Protein 3SPE (pdb70)

InterPro domains:
  IPR048712 Tail sheath protein gp29, gp29PR [PF20961] (148-381)

Radius of gyration: 28.91 Å; Cα contacts (8 Å, |Δi|>4): 1247; chains: 2; bounding box: 40×98×51 Å

Solvent-accessible surface area: 21746 Å² total

B-factor: mean 44.69, std 22.56, range [7.26, 276.91]

Organism: Pseudomonas phage phiKZ (NCBI:txid2905945)

Nearest PDB structures (foldseek):
  3spe-assembly3_B  TM=1.003E+00  e=1.006E-51  Phikzvirus phiKZ
  3j0h-assembly1_A  TM=9.846E-01  e=2.756E-47  Phikzvirus phiKZ
  8au1-assembly1_A  TM=8.201E-01  e=4.642E-17  Klebsiella phage vB_KpM_FBKp24
  7pkq-assembly1_c  TM=3.212E-01  e=7.668E+00  Chlamydomonas reinhardtii
  4v7e-assembly1_BD  TM=2.602E-01  e=9.686E+00  Triticum aestivum

Secondary structure (DSSP, 8-state):
-B--EEEEEEEEEEEEE----EEEEEEEEEE---SSSPTT----EEEEEE-TTT--EEEEEEEEEEEBSS-SGGGGGB--EEE--TTSSS---S---TT----EEE--EES---PEE---TT--S-EEEBSSTT-EE---EE-BHHHHHHHHT-B-STTT-SS-B--SBS--EE-HHHHHHHH--TTT----GGGGGT--SGGG--TTT-B-TTS-B-TTEEE--GGGT----STT-----B--B--/---EEEEEEEEEEEEE------EEEEEEEEEE---SSSPTT----EEEEEE-TTT--EEEEEEEEEEEBSS-SGGGGGB--EEE--TTSSS---S---TT----EEE--EE----S-EE---TT--S-EEEBSSTT-EE---EE-BHHHHHHHHT-B-STTT-SSPB--SBS--EE-HHHHHHHH--TTT----GGGGGT--SGGG--TTT-B-TTSSBPSSEEE--TTTT----BTT-----B-----

Foldseek 3Di:
DFFFKWWKKKKKDWEQDVQCRDTFMEMFIDTDGDRDDDAPPDDWAWDDDAYPHPRDTIIIFTFKMWTFPDFFQQLQQKWAKDWAAPPDPDHDQPVLCVVLATKMKDWIFGDDPVTHTLAWPVGHRIAIATCDFDRAGVVRGGHHCQVPPQVRNWAVCVVVVDHTGGDRTPGMGGPVVSLLVVLVSLVQLVVPVVLCVQNVDSNHADPQQQAHRNRHHRSRYDYDDVVRVHFHHDPSGIDGTGDHDDD/DFFKWWKKKKKDWEQAQQPVVGHTFMEMFIDTDGDPDDDAPPDDWDFDDDFYPPPRDTIIIFTFKMWTFDDAFQQLQQKWAKAWAAPVDPDDDQPVLCVVLATKMKDWIWGCDVNPTHTLAWPVGHRIAIATCDFDRAGVVRGGHHCQVPPQVGNWDCCVVVVDPTGGDRTPGMGGPVVSLLVVLVSLVRLVVPVVLCVQNVDSNHADPQQQAHNNGHHRRSYDYDDVVRPHFHHHPRGIDGTGDRDDD

Sequence (496 aa):
ANPSRLIVAIEIVEDEIPLTKVDGLKARIILIEDNTSEVGTQRVLPGTLVSDKDGSQSLVYPLFEAPVSFFGKLGDSNGRVWSTTTADIEEFDEAAAKFKTRQFRIQLIEKPESPVIVKTADQQDYLNITFDKGVYSDYNADLYVGDVLVDSYSDDGVVSGLSPLYSPFSQFYVYHENIDLVRQIYDTERVNPAAAAHTTAPGEIDFLTFLAVDGDPYQGIQVLGPLDGGITLGKDGNIYASGGTDGNPSRLIVAIEIVEDEIPLTIDKVDGLKARIILIEDNTSEVGTQRVLPGTLVSDKDGSQSLVYPLFEAPVSFFGKLGDSNGRVWSTTTADIEEFDEAAAKFKTRQFRIQLIEKPGTSPVIVKTADQQDYLNITFDKGVYSDYNADLYVGDVLVDSYSDDGVVSGLSPLYSPFSQFYVYHENIDLVRQIYDTERVNPAAAAHTTAPGEIDFLTFLAVDGDPYQGIQVLGPLDGGITLGKDGNIYASGGTDG

Structure (mmCIF, N/CA/C/O backbone):
data_3SPE
#
_entry.id   3SPE
#
_cell.length_a   70.892
_cell.length_b   156.715
_cell.length_c   61.003
_cell.angle_alpha   90.000
_cell.angle_beta   90.000
_cell.angle_gamma   90.000
#
_symmetry.space_group_name_H-M   'P 21 21 2'
#
loop_
_entity.id
_entity.type
_entity.pdbx_description
1 polymer PHIKZ029
2 non-polymer 'PHOSPHATE ION'
3 non-polymer GLYCEROL
4 water water
#
loop_
_atom_site.group_PDB
_atom_site.id
_atom_site.type_symbol
_atom_site.label_atom_id
_atom_site.label_alt_id
_atom_site.label_comp_id
_atom_site.label_asym_id
_atom_site.label_entity_id
_atom_site.label_seq_id
_atom_site.pdbx_PDB_ins_code
_atom_site.Cartn_x
_atom_site.Cartn_y
_atom_site.Cartn_z
_atom_site.occupancy
_atom_site.B_iso_or_equiv
_atom_site.auth_seq_id
_atom_site.auth_comp_id
_atom_site.auth_asym_id
_atom_site.auth_atom_id
_atom_site.pdbx_PDB_model_num
ATOM 1 N N . ALA A 1 7 ? -13.608 -13.677 -59.114 1.00 100.71 102 ALA A N 1
ATOM 2 C CA . ALA A 1 7 ? -14.451 -14.458 -60.014 1.00 93.80 102 ALA A CA 1
ATOM 3 C C . ALA A 1 7 ? -14.988 -15.723 -59.348 1.00 86.86 102 ALA A C 1
ATOM 4 O O . ALA A 1 7 ? -16.137 -16.102 -59.570 1.00 110.24 102 ALA A O 1
ATOM 6 N N . ASN A 1 8 ? -14.161 -16.369 -58.529 1.00 50.14 103 ASN A N 1
ATOM 7 C CA . ASN A 1 8 ? -14.505 -17.685 -57.979 1.00 46.47 103 ASN A CA 1
ATOM 8 C C . ASN A 1 8 ? -14.187 -17.805 -56.501 1.00 41.31 103 ASN A C 1
ATOM 9 O O . ASN A 1 8 ? -13.091 -17.457 -56.070 1.00 70.84 103 ASN A O 1
ATOM 14 N N . PRO A 1 9 ? -15.146 -18.301 -55.712 1.00 26.12 104 PRO A N 1
ATOM 15 C CA . PRO A 1 9 ? -14.872 -18.447 -54.282 1.00 23.05 104 PRO A CA 1
ATOM 16 C C . PRO A 1 9 ? -13.846 -19.543 -54.039 1.00 33.53 104 PRO A C 1
ATOM 17 O O . PRO A 1 9 ? -13.662 -20.437 -54.879 1.00 57.51 104 PRO A O 1
ATOM 21 N N . SER A 1 10 ? -13.170 -19.468 -52.902 1.00 13.48 105 SER A N 1
ATOM 22 C CA . SER A 1 10 ? -12.278 -20.526 -52.497 1.00 23.31 105 SER A CA 1
ATOM 23 C C . SER A 1 10 ? -13.205 -21.650 -52.102 1.00 36.99 105 SER A C 1
ATOM 24 O O . SER A 1 10 ? -14.398 -21.427 -51.953 1.00 40.18 105 SER A O 1
ATOM 27 N N . ARG A 1 11 ? -12.683 -22.858 -51.949 1.00 20.24 106 ARG A N 1
ATOM 28 C CA . ARG A 1 11 ? -13.538 -23.943 -51.512 1.00 27.02 106 ARG A CA 1
ATOM 29 C C . ARG A 1 11 ? -12.778 -25.036 -50.738 1.00 31.16 106 ARG A C 1
ATOM 30 O O . ARG A 1 11 ? -11.602 -25.276 -50.966 1.00 29.53 106 ARG A O 1
ATOM 38 N N . LEU A 1 12 ? -13.466 -25.675 -49.802 1.00 31.48 107 LEU A N 1
ATOM 39 C CA . LEU A 1 12 ? -12.904 -26.776 -49.041 1.00 19.63 107 LEU A CA 1
ATOM 40 C C . LEU A 1 12 ? -13.694 -28.020 -49.414 1.00 13.14 107 LEU A C 1
ATOM 41 O O . LEU A 1 12 ? -14.905 -28.064 -49.237 1.00 21.71 107 LEU A O 1
ATOM 46 N N . ILE A 1 13 ? -13.029 -29.027 -49.957 1.00 40.34 108 ILE A N 1
ATOM 47 C CA . ILE A 1 13 ? -13.679 -30.323 -50.132 1.00 21.85 108 ILE A CA 1
ATOM 48 C C . ILE A 1 13 ? -12.864 -31.332 -49.357 1.00 27.89 108 ILE A C 1
ATOM 49 O O . ILE A 1 13 ? -11.663 -31.427 -49.571 1.00 27.41 108 ILE A O 1
ATOM 54 N N . VAL A 1 14 ? -13.502 -32.047 -48.426 1.00 44.50 109 VAL A N 1
ATOM 55 C CA . VAL A 1 14 ? -12.823 -33.087 -47.637 1.00 15.65 109 VAL A CA 1
ATOM 56 C C . VAL A 1 14 ? -13.222 -34.428 -48.135 1.00 13.84 109 VAL A C 1
ATOM 57 O O . VAL A 1 14 ? -14.401 -34.678 -48.352 1.00 50.45 109 VAL A O 1
ATOM 61 N N . ALA A 1 15 ? -12.241 -35.304 -48.317 1.00 21.71 110 ALA A N 1
ATOM 62 C CA . ALA A 1 15 ? -12.498 -36.649 -48.826 1.00 11.87 110 ALA A CA 1
ATOM 63 C C . ALA A 1 15 ? -11.673 -37.691 -48.081 1.00 16.46 110 ALA A C 1
ATOM 64 O O . ALA A 1 15 ? -10.758 -37.353 -47.343 1.00 31.47 110 ALA A O 1
ATOM 66 N N . ILE A 1 16 ? -12.020 -38.964 -48.253 1.00 22.07 111 ILE A N 1
ATOM 67 C CA . ILE A 1 16 ? -11.265 -40.034 -47.632 1.00 9.62 111 ILE A CA 1
ATOM 68 C C . ILE A 1 16 ? -10.866 -41.051 -48.660 1.00 25.06 111 ILE A C 1
ATOM 69 O O . ILE A 1 16 ? -11.701 -41.517 -49.431 1.00 43.81 111 ILE A O 1
ATOM 74 N N . GLU A 1 17 ? -9.577 -41.376 -48.693 1.00 31.38 112 GLU A N 1
ATOM 75 C CA . GLU A 1 17 ? -9.067 -42.407 -49.579 1.00 10.90 112 GLU A CA 1
ATOM 76 C C . GLU A 1 17 ? -8.992 -43.690 -48.774 1.00 30.07 112 GLU A C 1
ATOM 77 O O . GLU A 1 17 ? -8.368 -43.716 -47.715 1.00 22.40 112 GLU A O 1
ATOM 83 N N . ILE A 1 18 ? -9.651 -44.742 -49.255 1.00 27.63 113 ILE A N 1
ATOM 84 C CA . ILE A 1 18 ? -9.554 -46.054 -48.622 1.00 18.87 113 ILE A CA 1
ATOM 85 C C . ILE A 1 18 ? -9.242 -47.187 -49.608 1.00 22.79 113 ILE A C 1
ATOM 86 O O . ILE A 1 18 ? -9.677 -47.147 -50.758 1.00 28.38 113 ILE A O 1
ATOM 91 N N . VAL A 1 19 ? -8.483 -48.183 -49.132 1.00 28.59 114 VAL A N 1
ATOM 92 C CA . VAL A 1 19 ? -8.239 -49.455 -49.825 1.00 13.59 114 VAL A CA 1
ATOM 93 C C . VAL A 1 19 ? -8.217 -50.602 -48.833 1.00 51.95 114 VAL A C 1
ATOM 94 O O . VAL A 1 19 ? -7.875 -50.397 -47.666 1.00 49.14 114 VAL A O 1
ATOM 98 N N . GLU A 1 20 ? -8.551 -51.809 -49.306 1.00 37.83 115 GLU A N 1
ATOM 99 C CA . GLU A 1 20 ? -8.361 -53.046 -48.538 1.00 19.11 115 GLU A CA 1
ATOM 100 C C . GLU A 1 20 ? -6.885 -53.449 -48.533 1.00 26.75 115 GLU A C 1
ATOM 101 O O . GLU A 1 20 ? -6.254 -53.544 -49.593 1.00 26.22 115 GLU A O 1
ATOM 107 N N . ASP A 1 21 ? -6.323 -53.675 -47.348 1.00 40.45 116 ASP A N 1
ATOM 108 C CA . ASP A 1 21 ? -4.972 -54.229 -47.263 1.00 48.39 116 ASP A CA 1
ATOM 109 C C . ASP A 1 21 ? -4.708 -54.930 -45.934 1.00 57.67 116 ASP A C 1
ATOM 110 O O . ASP A 1 21 ? -5.507 -54.808 -44.999 1.00 46.91 116 ASP A O 1
ATOM 115 N N . GLU A 1 22 ? -3.600 -55.682 -45.885 1.00 55.45 117 GLU A N 1
ATOM 116 C CA . GLU A 1 22 ? -3.036 -56.237 -44.655 1.00 18.24 117 GLU A CA 1
ATOM 117 C C . GLU A 1 22 ? -2.320 -55.131 -43.854 1.00 37.08 117 GLU A C 1
ATOM 118 O O . GLU A 1 22 ? -1.305 -54.598 -44.296 1.00 39.93 117 GLU A O 1
ATOM 124 N N . ILE A 1 23 ? -2.855 -54.757 -42.727 1.00 43.52 118 ILE A N 1
ATOM 125 C CA . ILE A 1 23 ? -2.241 -53.710 -41.982 1.00 41.00 118 ILE A CA 1
ATOM 126 C C . ILE A 1 23 ? -1.600 -54.391 -40.822 1.00 48.41 118 ILE A C 1
ATOM 127 O O . ILE A 1 23 ? -1.825 -55.566 -40.553 1.00 37.91 118 ILE A O 1
ATOM 132 N N . PRO A 1 24 ? -1.012 -53.630 -39.920 1.00 42.58 119 PRO A N 1
ATOM 133 C CA . PRO A 1 24 ? -0.584 -54.195 -38.652 1.00 42.83 119 PRO A CA 1
ATOM 134 C C . PRO A 1 24 ? -1.644 -54.090 -37.561 1.00 66.43 119 PRO A C 1
ATOM 135 O O . PRO A 1 24 ? -2.404 -53.159 -37.558 1.00 95.13 119 PRO A O 1
ATOM 139 N N . LEU A 1 25 ? -1.721 -55.032 -36.636 1.00 30.00 120 LEU A N 1
ATOM 140 C CA . LEU A 1 25 ? -2.792 -54.916 -35.637 1.00 30.00 120 LEU A CA 1
ATOM 141 C C . LEU A 1 25 ? -2.396 -54.479 -34.238 1.00 30.00 120 LEU A C 1
ATOM 142 O O . LEU A 1 25 ? -3.200 -54.518 -33.310 1.00 30.00 120 LEU A O 1
ATOM 147 N N . THR A 1 26 ? -1.153 -54.068 -34.084 1.00 30.00 121 THR A N 1
ATOM 148 C CA . THR A 1 26 ? -0.701 -53.570 -32.805 1.00 30.00 121 THR A CA 1
ATOM 149 C C . THR A 1 26 ? -1.508 -52.332 -32.422 1.00 30.00 121 THR A C 1
ATOM 150 O O . THR A 1 26 ? -2.683 -52.435 -32.038 1.00 30.00 121 THR A O 1
ATOM 154 N N . LYS A 1 52 ? 0.050 -59.995 -40.160 1.00 52.41 147 LYS A N 1
ATOM 155 C CA . LYS A 1 52 ? -0.811 -58.827 -40.032 1.00 43.06 147 LYS A CA 1
ATOM 156 C C . LYS A 1 52 ? -2.252 -59.225 -39.740 1.00 45.55 147 LYS A C 1
ATOM 157 O O . LYS A 1 52 ? -2.523 -59.960 -38.796 1.00 59.24 147 LYS A O 1
ATOM 163 N N . VAL A 1 53 ? -3.168 -58.708 -40.555 1.00 55.83 148 VAL A N 1
ATOM 164 C CA . VAL A 1 53 ? -4.605 -58.988 -40.475 1.00 43.81 148 VAL A CA 1
ATOM 165 C C . VAL A 1 53 ? -5.287 -58.212 -41.592 1.00 39.59 148 VAL A C 1
ATOM 166 O O . VAL A 1 53 ? -4.724 -57.257 -42.124 1.00 43.77 148 VAL A O 1
ATOM 170 N N . ASP A 1 54 ? -6.493 -58.616 -41.961 1.00 52.04 149 ASP A N 1
ATOM 171 C CA . ASP A 1 54 ? -7.150 -57.988 -43.097 1.00 38.83 149 ASP A CA 1
ATOM 172 C C . ASP A 1 54 ? -8.121 -56.922 -42.638 1.00 53.63 149 ASP A C 1
ATOM 173 O O . ASP A 1 54 ? -9.098 -57.220 -41.942 1.00 48.78 149 ASP A O 1
ATOM 178 N N . GLY A 1 55 ? -7.820 -55.682 -43.033 1.00 64.51 150 GLY A N 1
ATOM 179 C CA . GLY A 1 55 ? -8.594 -54.502 -42.686 1.00 52.25 150 GLY A CA 1
ATOM 180 C C . GLY A 1 55 ? -8.489 -53.408 -43.745 1.00 37.65 150 GLY A C 1
ATOM 181 O O . GLY A 1 55 ? -8.650 -53.670 -44.934 1.00 55.00 150 GLY A O 1
ATOM 182 N N . LEU A 1 56 ? -8.186 -52.186 -43.324 1.00 36.36 151 LEU A N 1
ATOM 183 C CA . LEU A 1 56 ? -8.261 -51.034 -44.221 1.00 34.36 151 LEU A CA 1
ATOM 184 C C . LEU A 1 56 ? -7.112 -50.041 -44.080 1.00 26.30 151 LEU A C 1
ATOM 185 O O . LEU A 1 56 ? -6.643 -49.780 -42.977 1.00 33.46 151 LEU A O 1
ATOM 190 N N . LYS A 1 57 ? -6.678 -49.486 -45.212 1.00 37.08 152 LYS A N 1
ATOM 191 C CA . LYS A 1 57 ? -5.699 -48.394 -45.266 1.00 23.44 152 LYS A CA 1
ATOM 192 C C . LYS A 1 57 ? -6.438 -47.115 -45.652 1.00 32.46 152 LYS A C 1
ATOM 193 O O . LYS A 1 57 ? -7.018 -47.037 -46.724 1.00 38.83 152 LYS A O 1
ATOM 199 N N . ALA A 1 58 ? -6.406 -46.106 -44.789 1.00 33.41 153 ALA A N 1
ATOM 200 C CA . ALA A 1 58 ? -7.171 -44.902 -45.034 1.00 15.85 153 ALA A CA 1
ATOM 201 C C . ALA A 1 58 ? -6.328 -43.664 -44.898 1.00 44.63 153 ALA A C 1
ATOM 202 O O . ALA A 1 58 ? -5.352 -43.661 -44.152 1.00 38.54 153 ALA A O 1
ATOM 204 N N . ARG A 1 59 ? -6.725 -42.613 -45.620 1.00 44.75 154 ARG A N 1
ATOM 205 C CA . ARG A 1 59 ? -6.136 -41.300 -45.440 1.00 19.49 154 ARG A CA 1
ATOM 206 C C . ARG A 1 59 ? -7.051 -40.137 -45.843 1.00 21.61 154 ARG A C 1
ATOM 207 O O . ARG A 1 59 ? -7.706 -40.163 -46.867 1.00 32.78 154 ARG A O 1
ATOM 215 N N . ILE A 1 60 ? -7.090 -39.106 -45.018 1.00 39.45 155 ILE A N 1
ATOM 216 C CA . ILE A 1 60 ? -7.880 -37.940 -45.335 1.00 22.98 155 ILE A CA 1
ATOM 217 C C . ILE A 1 60 ? -7.134 -37.130 -46.366 1.00 22.74 155 ILE A C 1
ATOM 218 O O . ILE A 1 60 ? -5.925 -36.955 -46.254 1.00 27.11 155 ILE A O 1
ATOM 223 N N . ILE A 1 61 ? -7.861 -36.658 -47.378 1.00 25.47 156 ILE A N 1
ATOM 224 C CA . ILE A 1 61 ? -7.311 -35.810 -48.425 1.00 17.83 156 ILE A CA 1
ATOM 225 C C . ILE A 1 61 ? -8.252 -34.665 -48.769 1.00 38.61 156 ILE A C 1
ATOM 226 O O . ILE A 1 61 ? -9.431 -34.709 -48.437 1.00 56.46 156 ILE A O 1
ATOM 231 N N . LEU A 1 62 ? -7.712 -33.637 -49.424 1.00 32.26 157 LEU A N 1
ATOM 232 C CA . LEU A 1 62 ? -8.489 -32.502 -49.902 1.00 22.26 157 LEU A CA 1
ATOM 233 C C . LEU A 1 62 ? -8.587 -32.508 -51.419 1.00 17.89 157 LEU A C 1
ATOM 234 O O . LEU A 1 62 ? -7.589 -32.702 -52.108 1.00 39.85 157 LEU A O 1
ATOM 239 N N . ILE A 1 63 ? -9.788 -32.272 -51.938 1.00 27.00 158 ILE A N 1
ATOM 240 C CA . ILE A 1 63 ? -9.972 -32.118 -53.373 1.00 22.12 158 ILE A CA 1
ATOM 241 C C . ILE A 1 63 ? -10.022 -30.646 -53.741 1.00 33.25 158 ILE A C 1
ATOM 242 O O . ILE A 1 63 ? -10.779 -29.888 -53.143 1.00 58.93 158 ILE A O 1
ATOM 247 N N . GLU A 1 64 ? -9.229 -30.250 -54.732 1.00 38.31 159 GLU A N 1
ATOM 248 C CA . GLU A 1 64 ? -9.194 -28.860 -55.183 1.00 23.87 159 GLU A CA 1
ATOM 249 C C . GLU A 1 64 ? -10.027 -28.628 -56.433 1.00 26.26 159 GLU A C 1
ATOM 250 O O . GLU A 1 64 ? -9.585 -28.868 -57.547 1.00 40.27 159 GLU A O 1
ATOM 256 N N . ASP A 1 65 ? -11.244 -28.153 -56.221 1.00 25.33 160 ASP A N 1
ATOM 257 C CA . ASP A 1 65 ? -12.159 -27.817 -57.292 1.00 18.76 160 ASP A CA 1
ATOM 258 C C . ASP A 1 65 ? -13.066 -26.660 -56.844 1.00 46.59 160 ASP A C 1
ATOM 259 O O . ASP A 1 65 ? -13.775 -26.779 -55.846 1.00 53.27 160 ASP A O 1
ATOM 264 N N . ASN A 1 66 ? -13.013 -25.539 -57.569 1.00 40.64 161 ASN A N 1
ATOM 265 C CA . ASN A 1 66 ? -13.961 -24.439 -57.401 1.00 16.42 161 ASN A CA 1
ATOM 266 C C . ASN A 1 66 ? -14.804 -24.267 -58.642 1.00 28.02 161 ASN A C 1
ATOM 267 O O . ASN A 1 66 ? -15.643 -23.383 -58.715 1.00 54.70 161 ASN A O 1
ATOM 272 N N . THR A 1 67 ? -14.579 -25.129 -59.622 1.00 42.02 162 THR A N 1
ATOM 273 C CA . THR A 1 67 ? -15.342 -25.126 -60.866 1.00 51.13 162 THR A CA 1
ATOM 274 C C . THR A 1 67 ? -16.700 -25.833 -60.760 1.00 33.66 162 THR A C 1
ATOM 275 O O . THR A 1 67 ? -17.740 -25.259 -61.074 1.00 31.10 162 THR A O 1
ATOM 279 N N . SER A 1 68 ? -16.682 -27.085 -60.329 1.00 32.84 163 SER A N 1
ATOM 280 C CA . SER A 1 68 ? -17.889 -27.895 -60.327 1.00 42.53 163 SER A CA 1
ATOM 281 C C . SER A 1 68 ? -18.914 -27.238 -59.453 1.00 32.72 163 SER A C 1
ATOM 282 O O . SER A 1 68 ? -18.565 -26.496 -58.552 1.00 35.39 163 SER A O 1
ATOM 285 N N . GLU A 1 69 ? -20.180 -27.510 -59.721 1.00 33.03 164 GLU A N 1
ATOM 286 C CA . GLU A 1 69 ? -21.247 -27.059 -58.848 1.00 23.49 164 GLU A CA 1
ATOM 287 C C . GLU A 1 69 ? -21.063 -27.810 -57.549 1.00 41.29 164 GLU A C 1
ATOM 288 O O . GLU A 1 69 ? -20.616 -28.957 -57.553 1.00 42.95 164 GLU A O 1
ATOM 294 N N . VAL A 1 70 ? -21.372 -27.157 -56.436 1.00 32.15 165 VAL A N 1
ATOM 295 C CA . VAL A 1 70 ? -21.218 -27.783 -55.143 1.00 26.88 165 VAL A CA 1
ATOM 296 C C . VAL A 1 70 ? -22.121 -29.009 -55.128 1.00 32.23 165 VAL A C 1
ATOM 297 O O . VAL A 1 70 ? -23.222 -28.957 -55.673 1.00 42.33 165 VAL A O 1
ATOM 301 N N . GLY A 1 71 ? -21.647 -30.108 -54.530 1.00 32.73 166 GLY A N 1
ATOM 302 C CA . GLY A 1 71 ? -22.426 -31.331 -54.392 1.00 25.53 166 GLY A CA 1
ATOM 303 C C . GLY A 1 71 ? -22.379 -32.272 -55.586 1.00 43.21 166 GLY A C 1
ATOM 304 O O . GLY A 1 71 ? -23.260 -33.115 -55.772 1.00 39.55 166 GLY A O 1
ATOM 305 N N . THR A 1 72 ? -21.348 -32.131 -56.408 1.00 32.65 167 THR A N 1
ATOM 306 C CA . THR A 1 72 ? -21.225 -32.960 -57.594 1.00 24.60 167 THR A CA 1
ATOM 307 C C . THR A 1 72 ? -19.846 -33.575 -57.708 1.00 33.23 167 THR A C 1
ATOM 308 O O . THR A 1 72 ? -19.388 -33.886 -58.811 1.00 30.39 167 THR A O 1
ATOM 312 N N . GLN A 1 73 ? -19.170 -33.737 -56.576 1.00 17.29 168 GLN A N 1
ATOM 313 C CA . GLN A 1 73 ? -17.949 -34.519 -56.591 1.00 19.93 168 GLN A CA 1
ATOM 314 C C . GLN A 1 73 ? -18.349 -35.985 -56.700 1.00 24.96 168 GLN A C 1
ATOM 315 O O . GLN A 1 73 ? -19.440 -36.377 -56.300 1.00 32.39 168 GLN A O 1
ATOM 321 N N . ARG A 1 74 ? -17.512 -36.801 -57.313 1.00 34.95 169 ARG A N 1
ATOM 322 C CA . ARG A 1 74 ? -17.789 -38.215 -57.509 1.00 29.13 169 ARG A CA 1
ATOM 323 C C . ARG A 1 74 ? -16.825 -39.072 -56.705 1.00 35.28 169 ARG A C 1
ATOM 324 O O . ARG A 1 74 ? -15.709 -38.656 -56.478 1.00 26.81 169 ARG A O 1
ATOM 332 N N . VAL A 1 75 ? -17.257 -40.265 -56.296 1.00 31.40 170 VAL A N 1
ATOM 333 C CA . VAL A 1 75 ? -16.350 -41.300 -55.806 1.00 30.51 170 VAL A CA 1
ATOM 334 C C . VAL A 1 75 ? -15.484 -41.814 -56.957 1.00 32.25 170 VAL A C 1
ATOM 335 O O . VAL A 1 75 ? -15.996 -42.307 -57.960 1.00 40.40 170 VAL A O 1
ATOM 339 N N . LEU A 1 76 ? -14.170 -41.701 -56.802 1.00 33.00 171 LEU A N 1
ATOM 340 C CA . LEU A 1 76 ? -13.231 -41.985 -57.883 1.00 31.51 171 LEU A CA 1
ATOM 341 C C . LEU A 1 76 ? -12.004 -42.726 -57.348 1.00 29.76 171 LEU A C 1
ATOM 342 O O . LEU A 1 76 ? -11.674 -42.599 -56.180 1.00 47.89 171 LEU A O 1
ATOM 347 N N . PRO A 1 77 ? -11.324 -43.502 -58.212 1.00 38.47 172 PRO A N 1
ATOM 348 C CA . PRO A 1 77 ? -10.099 -44.215 -57.833 1.00 31.55 172 PRO A CA 1
ATOM 349 C C . PRO A 1 77 ? -8.974 -43.267 -57.481 1.00 40.11 172 PRO A C 1
ATOM 350 O O . PRO A 1 77 ? -8.686 -42.377 -58.276 1.00 41.79 172 PRO A O 1
ATOM 354 N N . GLY A 1 78 ? -8.343 -43.463 -56.326 1.00 43.73 173 GLY A N 1
ATOM 355 C CA . GLY A 1 78 ? -7.242 -42.613 -55.900 1.00 29.58 173 GLY A CA 1
ATOM 356 C C . GLY A 1 78 ? -5.938 -43.201 -56.374 1.00 39.34 173 GLY A C 1
ATOM 357 O O . GLY A 1 78 ? -5.941 -44.084 -57.227 1.00 38.78 173 GLY A O 1
ATOM 358 N N . THR A 1 79 ? -4.827 -42.739 -55.812 1.00 28.89 174 THR A N 1
ATOM 359 C CA . THR A 1 79 ? -3.520 -43.215 -56.239 1.00 35.81 174 THR A CA 1
ATOM 360 C C . THR A 1 79 ? -2.993 -44.397 -55.419 1.00 42.15 174 THR A C 1
ATOM 361 O O . THR A 1 79 ? -1.939 -44.942 -55.711 1.00 47.46 174 THR A O 1
ATOM 365 N N . LEU A 1 80 ? -3.723 -44.789 -54.387 1.00 47.46 175 LEU A N 1
ATOM 366 C CA . LEU A 1 80 ? -3.257 -45.841 -53.503 1.00 30.62 175 LEU A CA 1
ATOM 367 C C . LEU A 1 80 ? -3.478 -47.213 -54.130 1.00 51.07 175 LEU A C 1
ATOM 368 O O . LEU A 1 80 ? -4.487 -47.444 -54.786 1.00 73.58 175 LEU A O 1
ATOM 373 N N . VAL A 1 81 ? -2.518 -48.114 -53.944 1.00 43.88 176 VAL A N 1
ATOM 374 C CA . VAL A 1 81 ? -2.703 -49.498 -54.330 1.00 30.35 176 VAL A CA 1
ATOM 375 C C . VAL A 1 81 ? -2.542 -50.398 -53.127 1.00 44.29 176 VAL A C 1
ATOM 376 O O . VAL A 1 81 ? -2.088 -49.957 -52.070 1.00 71.33 176 VAL A O 1
ATOM 380 N N . SER A 1 82 ? -2.915 -51.663 -53.284 1.00 32.68 177 SER A N 1
ATOM 381 C CA . SER A 1 82 ? -2.931 -52.566 -52.148 1.00 42.00 177 SER A CA 1
ATOM 382 C C . SER A 1 82 ? -1.867 -53.652 -52.252 1.00 52.35 177 SER A C 1
ATOM 383 O O . SER A 1 82 ? -1.810 -54.385 -53.234 1.00 69.09 177 SER A O 1
ATOM 386 N N . ASP A 1 83 ? -1.012 -53.725 -51.236 1.00 32.47 178 ASP A N 1
ATOM 387 C CA . ASP A 1 83 ? 0.085 -54.686 -51.201 1.00 43.51 178 ASP A CA 1
ATOM 388 C C . ASP A 1 83 ? -0.437 -56.105 -51.200 1.00 34.62 178 ASP A C 1
ATOM 389 O O . ASP A 1 83 ? 0.223 -57.011 -51.696 1.00 54.08 178 ASP A O 1
ATOM 394 N N . LYS A 1 84 ? -1.621 -56.292 -50.627 1.00 39.68 179 LYS A N 1
ATOM 395 C CA . LYS A 1 84 ? -2.245 -57.611 -50.554 1.00 47.92 179 LYS A CA 1
ATOM 396 C C . LYS A 1 84 ? -2.643 -58.178 -51.924 1.00 53.68 179 LYS A C 1
ATOM 397 O O . LYS A 1 84 ? -2.098 -59.203 -52.363 1.00 38.36 179 LYS A O 1
ATOM 403 N N . ASP A 1 85 ? -3.575 -57.497 -52.598 1.00 45.38 180 ASP A N 1
ATOM 404 C CA . ASP A 1 85 ? -4.274 -58.082 -53.748 1.00 48.78 180 ASP A CA 1
ATOM 405 C C . ASP A 1 85 ? -4.295 -57.234 -55.018 1.00 35.66 180 ASP A C 1
ATOM 406 O O . ASP A 1 85 ? -5.051 -57.532 -55.940 1.00 32.01 180 ASP A O 1
ATOM 411 N N . GLY A 1 86 ? -3.485 -56.181 -55.072 1.00 28.43 181 GLY A N 1
ATOM 412 C CA . GLY A 1 86 ? -3.445 -55.332 -56.251 1.00 21.60 181 GLY A CA 1
ATOM 413 C C . GLY A 1 86 ? -4.665 -54.433 -56.464 1.00 35.20 181 GLY A C 1
ATOM 414 O O . GLY A 1 86 ? -4.775 -53.758 -57.489 1.00 32.30 181 GLY A O 1
ATOM 415 N N . SER A 1 87 ? -5.584 -54.395 -55.502 1.00 40.23 182 SER A N 1
ATOM 416 C CA . SER A 1 87 ? -6.734 -53.511 -55.648 1.00 30.73 182 SER A CA 1
ATOM 417 C C . SER A 1 87 ? -6.349 -52.056 -55.474 1.00 34.78 182 SER A C 1
ATOM 418 O O . SER A 1 87 ? -5.301 -51.736 -54.932 1.00 43.19 182 SER A O 1
ATOM 421 N N . GLN A 1 88 ? -7.228 -51.191 -55.959 1.00 47.90 183 GLN A N 1
ATOM 422 C CA . GLN A 1 88 ? -6.988 -49.772 -56.059 1.00 35.10 183 GLN A CA 1
ATOM 423 C C . GLN A 1 88 ? -7.870 -49.042 -55.045 1.00 42.81 183 GLN A C 1
ATOM 424 O O . GLN A 1 88 ? -9.000 -49.468 -54.785 1.00 28.95 183 GLN A O 1
ATOM 430 N N . SER A 1 89 ? -7.358 -47.944 -54.488 1.00 38.31 184 SER A N 1
ATOM 431 C CA . SER A 1 89 ? -8.102 -47.155 -53.526 1.00 35.32 184 SER A CA 1
ATOM 432 C C . SER A 1 89 ? -9.226 -46.421 -54.224 1.00 23.20 184 SER A C 1
ATOM 433 O O . SER A 1 89 ? -9.177 -46.209 -55.425 1.00 51.03 184 SER A O 1
ATOM 436 N N . LEU A 1 90 ? -10.251 -46.059 -53.467 1.00 32.78 185 LEU A N 1
ATOM 437 C CA . LEU A 1 90 ? -11.267 -45.126 -53.938 1.00 30.04 185 LEU A CA 1
ATOM 438 C C . LEU A 1 90 ? -11.248 -43.856 -53.064 1.00 27.22 185 LEU A C 1
ATOM 439 O O . LEU A 1 90 ? -10.821 -43.880 -51.906 1.00 37.28 185 LEU A O 1
ATOM 444 N N . VAL A 1 91 ? -11.713 -42.752 -53.627 1.00 37.63 186 VAL A N 1
ATOM 445 C CA . VAL A 1 91 ? -11.744 -41.485 -52.928 1.00 10.81 186 VAL A CA 1
ATOM 446 C C . VAL A 1 91 ? -13.177 -41.038 -52.792 1.00 33.75 186 VAL A C 1
ATOM 447 O O . VAL A 1 91 ? -13.879 -40.850 -53.793 1.00 25.99 186 VAL A O 1
ATOM 451 N N . TYR A 1 92 ? -13.617 -40.858 -51.551 1.00 26.65 187 TYR A N 1
ATOM 452 C CA . TYR A 1 92 ? -15.009 -40.552 -51.303 1.00 26.35 187 TYR A CA 1
ATOM 453 C C . TYR A 1 92 ? -15.133 -39.124 -50.817 1.00 31.80 187 TYR A C 1
ATOM 454 O O . TYR A 1 92 ? -14.714 -38.813 -49.710 1.00 49.41 187 TYR A O 1
ATOM 463 N N . PRO A 1 93 ? -15.710 -38.241 -51.646 1.00 34.96 188 PRO A N 1
ATOM 464 C CA . PRO A 1 93 ? -15.963 -36.912 -51.113 1.00 21.84 188 PRO A CA 1
ATOM 465 C C . PRO A 1 93 ? -16.845 -37.080 -49.898 1.00 9.90 188 PRO A C 1
ATOM 466 O O . PRO A 1 93 ? -17.789 -37.840 -49.961 1.00 15.66 188 PRO A O 1
ATOM 470 N N . LEU A 1 94 ? -16.531 -36.376 -48.817 1.00 13.38 189 LEU A N 1
ATOM 471 C CA . LEU A 1 94 ? -17.292 -36.470 -47.594 1.00 7.74 189 LEU A CA 1
ATOM 472 C C . LEU A 1 94 ? -18.112 -35.215 -47.381 1.00 25.42 189 LEU A C 1
ATOM 473 O O . LEU A 1 94 ? -19.330 -35.295 -47.216 1.00 36.58 189 LEU A O 1
ATOM 478 N N . PHE A 1 95 ? -17.448 -34.059 -47.363 1.00 36.91 190 PHE A N 1
ATOM 479 C CA . PHE A 1 95 ? -18.161 -32.777 -47.352 1.00 28.37 190 PHE A CA 1
ATOM 480 C C . PHE A 1 95 ? -17.497 -31.634 -48.129 1.00 21.14 190 PHE A C 1
ATOM 481 O O . PHE A 1 95 ? -16.342 -31.704 -48.539 1.00 29.56 190 PHE A O 1
ATOM 489 N N . GLU A 1 96 ? -18.251 -30.565 -48.315 1.00 27.45 191 GLU A N 1
ATOM 490 C CA . GLU A 1 96 ? -17.838 -29.525 -49.232 1.00 23.80 191 GLU A CA 1
ATOM 491 C C . GLU A 1 96 ? -18.355 -28.174 -48.781 1.00 12.51 191 GLU A C 1
ATOM 492 O O . GLU A 1 96 ? -19.543 -28.018 -48.558 1.00 42.12 191 GLU A O 1
ATOM 498 N N . ALA A 1 97 ? -17.460 -27.202 -48.650 1.00 22.79 192 ALA A N 1
ATOM 499 C CA . ALA A 1 97 ? -17.827 -25.876 -48.148 1.00 29.38 192 ALA A CA 1
ATOM 500 C C . ALA A 1 97 ? -17.186 -24.732 -48.944 1.00 33.67 192 ALA A C 1
ATOM 501 O O . ALA A 1 97 ? -15.964 -24.546 -48.889 1.00 31.07 192 ALA A O 1
ATOM 503 N N . PRO A 1 98 ? -18.007 -23.978 -49.706 1.00 36.68 193 PRO A N 1
ATOM 504 C CA . PRO A 1 98 ? -17.562 -22.760 -50.400 1.00 17.40 193 PRO A CA 1
ATOM 505 C C . PRO A 1 98 ? -17.461 -21.555 -49.451 1.00 16.23 193 PRO A C 1
ATOM 506 O O . PRO A 1 98 ? -18.285 -21.399 -48.552 1.00 36.38 193 PRO A O 1
ATOM 510 N N . VAL A 1 99 ? -16.440 -20.731 -49.649 1.00 30.84 194 VAL A N 1
ATOM 511 C CA . VAL A 1 99 ? -16.293 -19.448 -48.967 1.00 27.84 194 VAL A CA 1
ATOM 512 C C . VAL A 1 99 ? -17.332 -18.423 -49.469 1.00 33.57 194 VAL A C 1
ATOM 513 O O . VAL A 1 99 ? -17.782 -18.473 -50.609 1.00 37.37 194 VAL A O 1
ATOM 517 N N . SER A 1 100 ? -17.711 -17.502 -48.597 1.00 30.31 195 SER A N 1
ATOM 518 C CA . SER A 1 100 ? -18.798 -16.563 -48.848 1.00 28.14 195 SER A CA 1
ATOM 519 C C . SER A 1 100 ? -18.445 -15.457 -49.835 1.00 39.68 195 SER A C 1
ATOM 520 O O . SER A 1 100 ? -19.333 -14.864 -50.437 1.00 52.22 195 SER A O 1
ATOM 523 N N . PHE A 1 101 ? -17.161 -15.156 -49.992 1.00 40.76 196 PHE A N 1
ATOM 524 C CA . PHE A 1 101 ? -16.772 -13.976 -50.761 1.00 27.40 196 PHE A CA 1
ATOM 525 C C . PHE A 1 101 ? -15.661 -14.218 -51.768 1.00 47.52 196 PHE A C 1
ATOM 526 O O . PHE A 1 101 ? -14.777 -15.041 -51.536 1.00 50.51 196 PHE A O 1
ATOM 534 N N . PHE A 1 102 ? -15.703 -13.480 -52.877 1.00 57.20 197 PHE A N 1
ATOM 535 C CA . PHE A 1 102 ? -14.727 -13.639 -53.951 1.00 53.91 197 PHE A CA 1
ATOM 536 C C . PHE A 1 102 ? -13.324 -13.435 -53.421 1.00 34.97 197 PHE A C 1
ATOM 537 O O . PHE A 1 102 ? -13.135 -12.768 -52.419 1.00 47.52 197 PHE A O 1
ATOM 545 N N . GLY A 1 103 ? -12.336 -14.005 -54.096 1.00 51.66 198 GLY A N 1
ATOM 546 C CA . GLY A 1 103 ? -10.969 -13.587 -53.866 1.00 59.12 198 GLY A CA 1
ATOM 547 C C . GLY A 1 103 ? -10.028 -14.619 -53.307 1.00 49.73 198 GLY A C 1
ATOM 548 O O . GLY A 1 103 ? -10.437 -15.549 -52.624 1.00 57.97 198 GLY A O 1
ATOM 549 N N . LYS A 1 104 ? -8.747 -14.433 -53.599 1.00 57.99 199 LYS A N 1
ATOM 550 C CA . LYS A 1 104 ? -7.714 -15.323 -53.104 1.00 59.44 199 LYS A CA 1
ATOM 551 C C . LYS A 1 104 ? -7.613 -15.255 -51.590 1.00 54.81 199 LYS A C 1
ATOM 552 O O . LYS A 1 104 ? -7.052 -16.161 -50.971 1.00 46.98 199 LYS A O 1
ATOM 558 N N . LEU A 1 105 ? -8.163 -14.196 -50.993 1.00 29.07 200 LEU A N 1
ATOM 559 C CA . LEU A 1 105 ? -8.102 -14.054 -49.538 1.00 40.81 200 LEU A CA 1
ATOM 560 C C . LEU A 1 105 ? -8.986 -15.083 -48.842 1.00 51.95 200 LEU A C 1
ATOM 561 O O . LEU A 1 105 ? -8.727 -15.462 -47.698 1.00 69.06 200 LEU A O 1
ATOM 566 N N . GLY A 1 106 ? -10.020 -15.545 -49.539 1.00 45.58 201 GLY A N 1
ATOM 567 C CA . GLY A 1 106 ? -10.862 -16.618 -49.029 1.00 30.44 201 GLY A CA 1
ATOM 568 C C . GLY A 1 106 ? -10.063 -17.858 -48.673 1.00 27.55 201 GLY A C 1
ATOM 569 O O . GLY A 1 106 ? -10.525 -18.692 -47.906 1.00 56.98 201 GLY A O 1
ATOM 570 N N . ASP A 1 107 ? -8.860 -17.976 -49.230 1.00 41.78 202 ASP A N 1
ATOM 571 C CA . ASP A 1 107 ? -7.944 -19.080 -48.928 1.00 31.45 202 ASP A CA 1
ATOM 572 C C . ASP A 1 107 ? -7.370 -18.960 -47.518 1.00 33.31 202 ASP A C 1
ATOM 573 O O . ASP A 1 107 ? -6.610 -19.831 -47.061 1.00 30.19 202 ASP A O 1
ATOM 578 N N . SER A 1 108 ? -7.729 -17.877 -46.834 1.00 24.41 203 SER A N 1
ATOM 579 C CA . SER A 1 108 ? -7.308 -17.674 -45.453 1.00 28.41 203 SER A CA 1
ATOM 580 C C . SER A 1 108 ? -8.317 -18.280 -44.497 1.00 30.08 203 SER A C 1
ATOM 581 O O . SER A 1 108 ? -8.030 -18.465 -43.320 1.00 32.51 203 SER A O 1
ATOM 584 N N . ASN A 1 109 ? -9.494 -18.602 -45.028 1.00 31.55 204 ASN A N 1
ATOM 585 C CA . ASN A 1 109 ? -10.501 -19.367 -44.303 1.00 36.55 204 ASN A CA 1
ATOM 586 C C . ASN A 1 109 ? -10.240 -20.865 -44.348 1.00 36.89 204 ASN A C 1
ATOM 587 O O . ASN A 1 109 ? -9.780 -21.385 -45.356 1.00 33.34 204 ASN A O 1
ATOM 592 N N . GLY A 1 110 ? -10.555 -21.545 -43.249 1.00 35.14 205 GLY A N 1
ATOM 593 C CA . GLY A 1 110 ? -10.399 -22.983 -43.138 1.00 27.76 205 GLY A CA 1
ATOM 594 C C . GLY A 1 110 ? -11.097 -23.475 -41.886 1.00 24.95 205 GLY A C 1
ATOM 595 O O . GLY A 1 110 ? -11.817 -22.711 -41.244 1.00 24.36 205 GLY A O 1
ATOM 604 N N . ARG A 1 112 ? -11.424 -26.827 -38.489 1.00 27.82 207 ARG A N 1
ATOM 605 C CA . ARG A 1 112 ? -11.019 -27.993 -37.729 1.00 15.85 207 ARG A CA 1
ATOM 606 C C . ARG A 1 112 ? -12.254 -28.829 -37.389 1.00 35.54 207 ARG A C 1
ATOM 607 O O . ARG A 1 112 ? -13.371 -28.314 -37.338 1.00 34.40 207 ARG A O 1
ATOM 615 N N . VAL A 1 113 ? -12.031 -30.117 -37.140 1.00 24.26 208 VAL A N 1
ATOM 616 C CA . VAL A 1 113 ? -13.090 -31.105 -36.971 1.00 21.23 208 VAL A CA 1
ATOM 617 C C . VAL A 1 113 ? -12.525 -32.240 -36.161 1.00 22.51 208 VAL A C 1
ATOM 618 O O . VAL A 1 113 ? -11.421 -32.717 -36.433 1.00 29.15 208 VAL A O 1
ATOM 622 N N . TRP A 1 114 ? -13.303 -32.717 -35.206 1.00 24.71 209 TRP A N 1
ATOM 623 C CA . TRP A 1 114 ? -12.883 -33.837 -34.398 1.00 20.43 209 TRP A CA 1
ATOM 624 C C . TRP A 1 114 ? -14.075 -34.511 -33.763 1.00 19.38 209 TRP A C 1
ATOM 625 O O . TRP A 1 114 ? -15.094 -33.881 -33.530 1.00 42.97 209 TRP A O 1
ATOM 636 N N . SER A 1 115 ? -13.936 -35.812 -33.510 1.00 38.99 210 SER A N 1
ATOM 637 C CA . SER A 1 115 ? -14.996 -36.632 -32.931 1.00 26.61 210 SER A CA 1
ATOM 638 C C . SER A 1 115 ? -14.976 -36.529 -31.422 1.00 22.18 210 SER A C 1
ATOM 639 O O . SER A 1 115 ? -13.948 -36.170 -30.840 1.00 32.17 210 SER A O 1
ATOM 642 N N . THR A 1 116 ? -16.111 -36.825 -30.792 1.00 48.78 211 THR A N 1
ATOM 643 C CA . THR A 1 116 ? -16.205 -36.838 -29.337 1.00 49.29 211 THR A CA 1
ATOM 644 C C . THR A 1 116 ? -15.823 -38.209 -28.768 1.00 49.50 211 THR A C 1
ATOM 645 O O . THR A 1 116 ? -15.788 -39.207 -29.490 1.00 58.59 211 THR A O 1
ATOM 649 N N . THR A 1 117 ? -15.528 -38.257 -27.475 1.00 50.01 212 THR A N 1
ATOM 650 C CA . THR A 1 117 ? -15.072 -39.492 -26.854 1.00 50.27 212 THR A CA 1
ATOM 651 C C . THR A 1 117 ? -15.425 -39.568 -25.372 1.00 52.86 212 THR A C 1
ATOM 652 O O . THR A 1 117 ? -15.296 -38.575 -24.657 1.00 51.09 212 THR A O 1
ATOM 656 N N . THR A 1 118 ? -15.866 -40.742 -24.911 1.00 50.87 213 THR A N 1
ATOM 657 C CA . THR A 1 118 ? -16.186 -40.920 -23.500 1.00 51.36 213 THR A CA 1
ATOM 658 C C . THR A 1 118 ? -14.854 -41.141 -22.824 1.00 51.84 213 THR A C 1
ATOM 659 O O . THR A 1 118 ? -14.701 -42.053 -22.024 1.00 96.54 213 THR A O 1
ATOM 663 N N . ALA A 1 119 ? -13.892 -40.292 -23.144 1.00 58.30 214 ALA A N 1
ATOM 664 C CA . ALA A 1 119 ? -12.574 -40.348 -22.529 1.00 56.22 214 ALA A CA 1
ATOM 665 C C . ALA A 1 119 ? -12.215 -38.902 -22.176 1.00 57.98 214 ALA A C 1
ATOM 666 O O . ALA A 1 119 ? -11.401 -38.673 -21.288 1.00 57.97 214 ALA A O 1
ATOM 668 N N . ASP A 1 120 ? -12.767 -37.910 -22.856 1.00 52.25 215 ASP A N 1
ATOM 669 C CA . ASP A 1 120 ? -12.371 -36.561 -22.454 1.00 80.90 215 ASP A CA 1
ATOM 670 C C . ASP A 1 120 ? -12.864 -35.640 -21.344 1.00 52.81 215 ASP A C 1
ATOM 671 O O . ASP A 1 120 ? -13.981 -35.758 -20.847 1.00 62.68 215 ASP A O 1
ATOM 676 N N . ILE A 1 121 ? -11.978 -34.733 -20.960 1.00 57.43 216 ILE A N 1
ATOM 677 C CA . ILE A 1 121 ? -12.334 -33.570 -20.168 1.00 63.79 216 ILE A CA 1
ATOM 678 C C . ILE A 1 121 ? -13.713 -32.920 -20.368 1.00 56.89 216 ILE A C 1
ATOM 679 O O . ILE A 1 121 ? -14.449 -32.721 -19.408 1.00 76.70 216 ILE A O 1
ATOM 684 N N . GLU A 1 122 ? -14.077 -32.616 -21.606 1.00 52.75 217 GLU A N 1
ATOM 685 C CA . GLU A 1 122 ? -15.414 -32.126 -21.902 1.00 52.44 217 GLU A CA 1
ATOM 686 C C . GLU A 1 122 ? -16.264 -33.373 -21.929 1.00 52.25 217 GLU A C 1
ATOM 687 O O . GLU A 1 122 ? -15.745 -34.475 -22.123 1.00 52.52 217 GLU A O 1
ATOM 693 N N . GLU A 1 123 ? -17.570 -33.210 -21.752 1.00 52.19 218 GLU A N 1
ATOM 694 C CA . GLU A 1 123 ? -18.478 -34.274 -22.148 1.00 53.97 218 GLU A CA 1
ATOM 695 C C . GLU A 1 123 ? -19.334 -33.856 -23.329 1.00 73.64 218 GLU A C 1
ATOM 696 O O . GLU A 1 123 ? -19.152 -32.769 -23.877 1.00 68.93 218 GLU A O 1
ATOM 702 N N . PHE A 1 124 ? -20.237 -34.739 -23.741 1.00 51.04 219 PHE A N 1
ATOM 703 C CA . PHE A 1 124 ? -20.999 -34.546 -24.971 1.00 50.50 219 PHE A CA 1
ATOM 704 C C . PHE A 1 124 ? -22.340 -35.238 -24.805 1.00 50.40 219 PHE A C 1
ATOM 705 O O . PHE A 1 124 ? -22.558 -35.858 -23.785 1.00 50.74 219 PHE A O 1
ATOM 713 N N . ASP A 1 125 ? -23.242 -35.151 -25.773 1.00 49.96 220 ASP A N 1
ATOM 714 C CA . ASP A 1 125 ? -24.588 -35.654 -25.512 1.00 49.93 220 ASP A CA 1
ATOM 715 C C . ASP A 1 125 ? -24.713 -37.152 -25.750 1.00 51.92 220 ASP A C 1
ATOM 716 O O . ASP A 1 125 ? -25.190 -37.590 -26.801 1.00 54.31 220 ASP A O 1
ATOM 721 N N . GLU A 1 126 ? -24.302 -37.919 -24.736 1.00 50.13 221 GLU A N 1
ATOM 722 C CA . GLU A 1 126 ? -24.240 -39.377 -24.781 1.00 50.06 221 GLU A CA 1
ATOM 723 C C . GLU A 1 126 ? -25.595 -40.061 -25.015 1.00 49.84 221 GLU A C 1
ATOM 724 O O . GLU A 1 126 ? -25.675 -41.091 -25.687 1.00 62.90 221 GLU A O 1
ATOM 730 N N . ALA A 1 127 ? -26.655 -39.479 -24.477 1.00 49.99 222 ALA A N 1
ATOM 731 C CA . ALA A 1 127 ? -27.998 -40.000 -24.692 1.00 60.95 222 ALA A CA 1
ATOM 732 C C . ALA A 1 127 ? -28.498 -39.653 -26.088 1.00 49.25 222 ALA A C 1
ATOM 733 O O . ALA A 1 127 ? -29.256 -40.394 -26.697 1.00 58.74 222 ALA A O 1
ATOM 735 N N . ALA A 1 128 ? -28.067 -38.517 -26.605 1.00 49.13 223 ALA A N 1
ATOM 736 C CA . ALA A 1 128 ? -28.448 -38.160 -27.950 1.00 48.63 223 ALA A CA 1
ATOM 737 C C . ALA A 1 128 ? -27.859 -39.173 -28.909 1.00 49.72 223 ALA A C 1
ATOM 738 O O . ALA A 1 128 ? -28.554 -39.694 -29.787 1.00 62.20 223 ALA A O 1
ATOM 748 N N . ALA A 1 130 ? -26.814 -42.176 -28.204 1.00 48.50 225 ALA A N 1
ATOM 749 C CA . ALA A 1 130 ? -27.520 -43.408 -27.936 1.00 61.51 225 ALA A CA 1
ATOM 750 C C . ALA A 1 130 ? -28.772 -43.428 -28.798 1.00 58.79 225 ALA A C 1
ATOM 751 O O . ALA A 1 130 ? -28.887 -44.224 -29.734 1.00 62.18 225 ALA A O 1
ATOM 753 N N . LYS A 1 131 ? -29.687 -42.513 -28.496 1.00 48.20 226 LYS A N 1
ATOM 754 C CA . LYS A 1 131 ? -30.997 -42.490 -29.132 1.00 50.03 226 LYS A CA 1
ATOM 755 C C . LYS A 1 131 ? -30.902 -42.604 -30.651 1.00 58.32 226 LYS A C 1
ATOM 756 O O . LYS A 1 131 ? -31.530 -43.478 -31.252 1.00 57.80 226 LYS A O 1
ATOM 762 N N . PHE A 1 132 ? -30.090 -41.747 -31.264 1.00 47.21 227 PHE A N 1
ATOM 763 C CA . PHE A 1 132 ? -30.022 -41.685 -32.714 1.00 46.72 227 PHE A CA 1
ATOM 764 C C . PHE A 1 132 ? -28.925 -42.541 -33.339 1.00 46.55 227 PHE A C 1
ATOM 765 O O . PHE A 1 132 ? -28.779 -42.587 -34.556 1.00 46.15 227 PHE A O 1
ATOM 773 N N . LYS A 1 133 ? -28.155 -43.222 -32.508 1.00 28.26 228 LYS A N 1
ATOM 774 C CA . LYS A 1 133 ? -27.111 -44.106 -33.010 1.00 36.50 228 LYS A CA 1
ATOM 775 C C . LYS A 1 133 ? -26.244 -43.395 -34.030 1.00 35.62 228 LYS A C 1
ATOM 776 O O . LYS A 1 133 ? -26.007 -43.908 -35.135 1.00 30.16 228 LYS A O 1
ATOM 782 N N . THR A 1 134 ? -25.782 -42.201 -33.666 1.00 35.41 229 THR A N 1
ATOM 783 C CA . THR A 1 134 ? -24.829 -41.503 -34.504 1.00 34.42 229 THR A CA 1
ATOM 784 C C . THR A 1 134 ? -23.766 -40.838 -33.665 1.00 30.76 229 THR A C 1
ATOM 785 O O . THR A 1 134 ? -23.875 -40.800 -32.453 1.00 45.26 229 THR A O 1
ATOM 789 N N . ARG A 1 135 ? -22.747 -40.305 -34.326 1.00 32.76 230 ARG A N 1
ATOM 790 C CA . ARG A 1 135 ? -21.565 -39.773 -33.653 1.00 25.76 230 ARG A CA 1
ATOM 791 C C . ARG A 1 135 ? -21.576 -38.243 -33.557 1.00 31.42 230 ARG A C 1
ATOM 792 O O . ARG A 1 135 ? -22.046 -37.552 -34.464 1.00 31.32 230 ARG A O 1
ATOM 800 N N . GLN A 1 136 ? -21.051 -37.721 -32.455 1.00 26.46 231 GLN A N 1
ATOM 801 C CA . GLN A 1 136 ? -21.035 -36.295 -32.229 1.00 25.16 231 GLN A CA 1
ATOM 802 C C . GLN A 1 136 ? -19.669 -35.749 -32.529 1.00 43.11 231 GLN A C 1
ATOM 803 O O . GLN A 1 136 ? -18.663 -36.305 -32.101 1.00 37.81 231 GLN A O 1
ATOM 809 N N . PHE A 1 137 ? -19.651 -34.644 -33.264 1.00 29.68 232 PHE A N 1
ATOM 810 C CA . PHE A 1 137 ? -18.423 -34.058 -33.735 1.00 24.60 232 PHE A CA 1
ATOM 811 C C . PHE A 1 137 ? -18.375 -32.597 -33.342 1.00 44.25 232 PHE A C 1
ATOM 812 O O . PHE A 1 137 ? -19.399 -31.948 -33.140 1.00 47.49 232 PHE A O 1
ATOM 820 N N . ARG A 1 138 ? -17.162 -32.083 -33.255 1.00 47.75 233 ARG A N 1
ATOM 821 C CA . ARG A 1 138 ? -16.959 -30.682 -33.039 1.00 25.19 233 ARG A CA 1
ATOM 822 C C . ARG A 1 138 ? -16.235 -30.099 -34.234 1.00 33.55 233 ARG A C 1
ATOM 823 O O . ARG A 1 138 ? -15.195 -30.602 -34.641 1.00 52.03 233 ARG A O 1
ATOM 831 N N . ILE A 1 139 ? -16.795 -29.041 -34.808 1.00 29.44 234 ILE A N 1
ATOM 832 C CA . ILE A 1 139 ? -16.143 -28.324 -35.891 1.00 23.93 234 ILE A CA 1
ATOM 833 C C . ILE A 1 139 ? -15.873 -26.899 -35.453 1.00 29.49 234 ILE A C 1
ATOM 834 O O . ILE A 1 139 ? -16.741 -26.267 -34.857 1.00 39.80 234 ILE A O 1
ATOM 839 N N . GLN A 1 140 ? -14.679 -26.384 -35.738 1.00 31.17 235 GLN A N 1
ATOM 840 C CA . GLN A 1 140 ? -14.434 -24.965 -35.524 1.00 24.70 235 GLN A CA 1
ATOM 841 C C . GLN A 1 140 ? -13.819 -24.277 -36.722 1.00 24.36 235 GLN A C 1
ATOM 842 O O . GLN A 1 140 ? -12.884 -24.780 -37.320 1.00 56.99 235 GLN A O 1
ATOM 848 N N . LEU A 1 141 ? -14.355 -23.123 -37.077 1.00 32.81 236 LEU A N 1
ATOM 849 C CA . LEU A 1 141 ? -13.788 -22.313 -38.162 1.00 29.28 236 LEU A CA 1
ATOM 850 C C . LEU A 1 141 ? -12.552 -21.549 -37.715 1.00 24.58 236 LEU A C 1
ATOM 851 O O . LEU A 1 141 ? -12.445 -21.159 -36.563 1.00 49.62 236 LEU A O 1
ATOM 856 N N . ILE A 1 142 ? -11.620 -21.336 -38.629 1.00 24.51 237 ILE A N 1
ATOM 857 C CA . ILE A 1 142 ? -10.368 -20.674 -38.305 1.00 25.12 237 ILE A CA 1
ATOM 858 C C . ILE A 1 142 ? -9.960 -19.773 -39.446 1.00 24.95 237 ILE A C 1
ATOM 859 O O . ILE A 1 142 ? -10.460 -19.912 -40.553 1.00 35.81 237 ILE A O 1
ATOM 864 N N . GLU A 1 143 ? -9.040 -18.854 -39.174 1.00 26.29 238 GLU A N 1
ATOM 865 C CA . GLU A 1 143 ? -8.476 -17.981 -40.202 1.00 31.57 238 GLU A CA 1
ATOM 866 C C . GLU A 1 143 ? -6.966 -17.844 -40.037 1.00 26.16 238 GLU A C 1
ATOM 867 O O . GLU A 1 143 ? -6.450 -17.967 -38.946 1.00 32.29 238 GLU A O 1
ATOM 873 N N . LYS A 1 144 ? -6.260 -17.589 -41.128 1.00 26.16 239 LYS A N 1
ATOM 874 C CA . LYS A 1 144 ? -4.872 -17.161 -41.047 1.00 65.32 239 LYS A CA 1
ATOM 875 C C . LYS A 1 144 ? -4.859 -15.637 -40.863 1.00 90.30 239 LYS A C 1
ATOM 876 O O . LYS A 1 144 ? -5.861 -14.974 -41.142 1.00 94.72 239 LYS A O 1
ATOM 882 N N . PRO A 1 145 ? -3.717 -15.063 -40.437 1.00 97.21 240 PRO A N 1
ATOM 883 C CA . PRO A 1 145 ? -2.409 -15.708 -40.293 1.00 72.73 240 PRO A CA 1
ATOM 884 C C . PRO A 1 145 ? -2.299 -16.633 -39.092 1.00 54.41 240 PRO A C 1
ATOM 885 O O . PRO A 1 145 ? -2.752 -16.306 -37.997 1.00 49.82 240 PRO A O 1
ATOM 889 N N . GLU A 1 146 ? -1.699 -17.793 -39.334 1.00 66.70 241 GLU A N 1
ATOM 890 C CA . GLU A 1 146 ? -1.165 -18.646 -38.289 1.00 78.62 241 GLU A CA 1
ATOM 891 C C . GLU A 1 146 ? 0.286 -18.215 -38.103 1.00 91.81 241 GLU A C 1
ATOM 892 O O . GLU A 1 146 ? 1.124 -18.999 -37.660 1.00 74.89 241 GLU A O 1
ATOM 898 N N . SER A 1 150 ? -0.137 -20.197 -34.045 1.00 73.75 245 SER A N 1
ATOM 899 C CA . SER A 1 150 ? -1.451 -20.802 -34.284 1.00 62.94 245 SER A CA 1
ATOM 900 C C . SER A 1 150 ? -2.419 -19.951 -35.122 1.00 54.72 245 SER A C 1
ATOM 901 O O . SER A 1 150 ? -2.386 -18.722 -35.086 1.00 49.14 245 SER A O 1
ATOM 904 N N . PRO A 1 151 ? -3.293 -20.617 -35.883 1.00 54.37 246 PRO A N 1
ATOM 905 C CA . PRO A 1 151 ? -4.385 -19.931 -36.572 1.00 39.20 246 PRO A CA 1
ATOM 906 C C . PRO A 1 151 ? -5.288 -19.222 -35.583 1.00 41.49 246 PRO A C 1
ATOM 907 O O . PRO A 1 151 ? -5.274 -19.512 -34.384 1.00 52.46 246 PRO A O 1
ATOM 911 N N . VAL A 1 152 ? -6.110 -18.330 -36.113 1.00 34.97 247 VAL A N 1
ATOM 912 C CA . VAL A 1 152 ? -7.090 -17.605 -35.338 1.00 28.01 247 VAL A CA 1
ATOM 913 C C . VAL A 1 152 ? -8.448 -18.279 -35.452 1.00 37.44 247 VAL A C 1
ATOM 914 O O . VAL A 1 152 ? -8.839 -18.707 -36.528 1.00 51.12 247 VAL A O 1
ATOM 918 N N . ILE A 1 153 ? -9.152 -18.379 -34.327 1.00 46.57 248 ILE A N 1
ATOM 919 C CA . ILE A 1 153 ? -10.466 -19.021 -34.247 1.00 27.17 248 ILE A CA 1
ATOM 920 C C . ILE A 1 153 ? -11.596 -18.030 -34.461 1.00 28.37 248 ILE A C 1
ATOM 921 O O . ILE A 1 153 ? -11.707 -17.030 -33.746 1.00 68.74 248 ILE A O 1
ATOM 926 N N . VAL A 1 154 ? -12.437 -18.308 -35.447 1.00 34.56 249 VAL A N 1
ATOM 927 C CA . VAL A 1 154 ? -13.650 -17.533 -35.645 1.00 23.85 249 VAL A CA 1
ATOM 928 C C . VAL A 1 154 ? -14.729 -18.032 -34.710 1.00 32.52 249 VAL A C 1
ATOM 929 O O . VAL A 1 154 ? -15.220 -19.140 -34.873 1.00 49.90 249 VAL A O 1
ATOM 933 N N . LYS A 1 155 ? -15.091 -17.227 -33.722 1.00 49.67 250 LYS A N 1
ATOM 934 C CA . LYS A 1 155 ? -16.132 -17.628 -32.795 1.00 61.16 250 LYS A CA 1
ATOM 935 C C . LYS A 1 155 ? -17.472 -17.666 -33.515 1.00 52.24 250 LYS A C 1
ATOM 936 O O . LYS A 1 155 ? -17.680 -16.974 -34.519 1.00 40.28 250 LYS A O 1
ATOM 942 N N . THR A 1 156 ? -18.377 -18.496 -33.017 1.00 45.67 251 THR A N 1
ATOM 943 C CA . THR A 1 156 ? -19.731 -18.472 -33.526 1.00 40.16 251 THR A CA 1
ATOM 944 C C . THR A 1 156 ? -20.403 -17.182 -33.076 1.00 56.91 251 THR A C 1
ATOM 945 O O . THR A 1 156 ? -19.873 -16.461 -32.234 1.00 42.38 251 THR A O 1
ATOM 949 N N . ALA A 1 157 ? -21.575 -16.899 -33.636 1.00 62.33 252 ALA A N 1
ATOM 950 C CA . ALA A 1 157 ? -22.335 -15.713 -33.255 1.00 41.36 252 ALA A CA 1
ATOM 951 C C . ALA A 1 157 ? -22.503 -15.654 -31.736 1.00 46.69 252 ALA A C 1
ATOM 952 O O . ALA A 1 157 ? -22.019 -14.725 -31.095 1.00 78.23 252 ALA A O 1
ATOM 954 N N . ASP A 1 158 ? -23.168 -16.654 -31.163 1.00 42.73 253 ASP A N 1
ATOM 955 C CA . ASP A 1 158 ? -23.352 -16.743 -29.713 1.00 45.96 253 ASP A CA 1
ATOM 956 C C . ASP A 1 158 ? -22.029 -16.769 -28.949 1.00 45.94 253 ASP A C 1
ATOM 957 O O . ASP A 1 158 ? -22.018 -17.002 -27.744 1.00 53.30 253 ASP A O 1
ATOM 962 N N . GLN A 1 159 ? -20.916 -16.588 -29.654 1.00 48.86 254 GLN A N 1
ATOM 963 C CA . GLN A 1 159 ? -19.618 -16.438 -29.002 1.00 50.26 254 GLN A CA 1
ATOM 964 C C . GLN A 1 159 ? -19.033 -17.704 -28.371 1.00 52.50 254 GLN A C 1
ATOM 965 O O . GLN A 1 159 ? -18.378 -17.627 -27.341 1.00 56.94 254 GLN A O 1
ATOM 971 N N . GLN A 1 160 ? -19.260 -18.856 -28.991 1.00 61.02 255 GLN A N 1
ATOM 972 C CA . GLN A 1 160 ? -18.616 -20.101 -28.577 1.00 53.20 255 GLN A CA 1
ATOM 973 C C . GLN A 1 160 ? -17.414 -20.366 -29.462 1.00 36.48 255 GLN A C 1
ATOM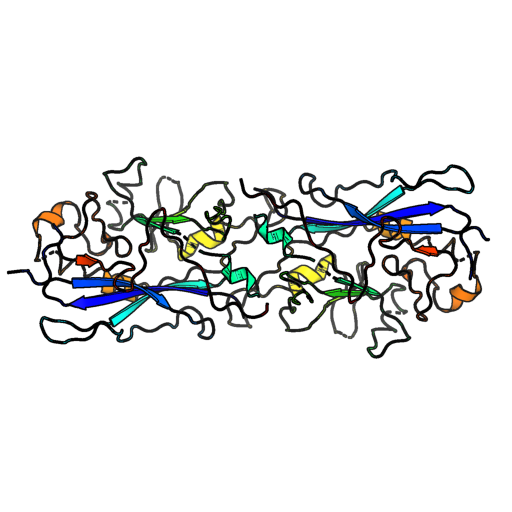 974 O O . GLN A 1 160 ? -17.336 -19.854 -30.580 1.00 42.83 255 GLN A O 1
ATOM 980 N N . ASP A 1 161 ? -16.478 -21.176 -28.976 1.00 31.24 256 ASP A N 1
ATOM 981 C CA . ASP A 1 161 ? -15.256 -21.445 -29.726 1.00 27.29 256 ASP A CA 1
ATOM 982 C C . ASP A 1 161 ? -15.465 -22.509 -30.800 1.00 46.51 256 ASP A C 1
ATOM 983 O O . ASP A 1 161 ? -14.666 -22.652 -31.739 1.00 33.72 256 ASP A O 1
ATOM 988 N N . TYR A 1 162 ? -16.545 -23.261 -30.670 1.00 37.53 257 TYR A N 1
ATOM 989 C CA . TYR A 1 162 ? -16.787 -24.312 -31.630 1.00 24.30 257 TYR A CA 1
ATOM 990 C C . TYR A 1 162 ? -18.257 -24.721 -31.656 1.00 24.90 257 TYR A C 1
ATOM 991 O O . TYR A 1 162 ? -19.032 -24.368 -30.772 1.00 34.33 257 TYR A O 1
ATOM 1000 N N . LEU A 1 163 ? -18.619 -25.475 -32.685 1.00 29.38 258 LEU A N 1
ATOM 1001 C CA . LEU A 1 163 ? -19.994 -25.865 -32.931 1.00 28.60 258 LEU A CA 1
ATOM 1002 C C . LEU A 1 163 ? -20.091 -27.369 -32.804 1.00 34.08 258 LEU A C 1
ATOM 1003 O O . LEU A 1 163 ? -19.277 -28.083 -33.372 1.00 53.74 258 LEU A O 1
ATOM 1008 N N . ASN A 1 164 ? -21.074 -27.841 -32.039 1.00 51.79 259 ASN A N 1
ATOM 1009 C CA . ASN A 1 164 ? -21.352 -29.268 -31.885 1.00 23.59 259 ASN A CA 1
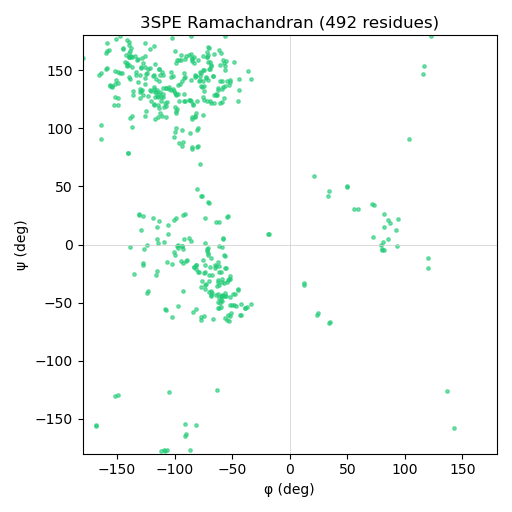ATOM 1010 C C . ASN A 1 164 ? -22.272 -29.743 -32.993 1.00 25.88 259 ASN A C 1
ATOM 1011 O O . ASN A 1 164 ? -23.360 -29.191 -33.161 1.00 29.24 259 ASN A O 1
ATOM 1016 N N . ILE A 1 165 ? -21.855 -30.763 -33.748 1.00 20.57 260 ILE A N 1
ATOM 1017 C CA . ILE A 1 165 ? -22.625 -31.197 -34.899 1.00 18.95 260 ILE A CA 1
ATOM 1018 C C . ILE A 1 165 ? -22.701 -32.691 -35.066 1.00 29.98 260 ILE A C 1
ATOM 1019 O O . ILE A 1 165 ? -21.893 -33.422 -34.518 1.00 46.33 260 ILE A O 1
ATOM 1024 N N . THR A 1 166 ? -23.672 -33.142 -35.850 1.00 24.78 261 THR A N 1
ATOM 1025 C CA . THR A 1 166 ? -23.706 -34.524 -36.308 1.00 22.42 261 THR A CA 1
ATOM 1026 C C . THR A 1 166 ? -23.741 -34.419 -37.797 1.00 30.52 261 THR A C 1
ATOM 1027 O O . THR A 1 166 ? -24.275 -33.432 -38.307 1.00 34.31 261 THR A O 1
ATOM 1031 N N . PHE A 1 167 ? -23.211 -35.401 -38.519 1.00 13.88 262 PHE A N 1
ATOM 1032 C CA . PHE A 1 167 ? -23.350 -35.346 -39.977 1.00 23.53 262 PHE A CA 1
ATOM 1033 C C . PHE A 1 167 ? -24.663 -35.952 -40.430 1.00 32.16 262 PHE A C 1
ATOM 1034 O O . PHE A 1 167 ? -24.933 -36.042 -41.628 1.00 34.91 262 PHE A O 1
ATOM 1042 N N . ASP A 1 168 ? -25.488 -36.366 -39.478 1.00 20.23 263 ASP A N 1
ATOM 1043 C CA . ASP A 1 168 ? -26.769 -36.907 -39.872 1.00 23.62 263 ASP A CA 1
ATOM 1044 C C . ASP A 1 168 ? -27.922 -36.010 -39.495 1.00 29.83 263 ASP A C 1
ATOM 1045 O O . ASP A 1 168 ? -27.880 -35.345 -38.456 1.00 30.80 263 ASP A O 1
ATOM 1050 N N . LYS A 1 169 ? -28.963 -36.048 -40.310 1.00 27.05 264 LYS A N 1
ATOM 1051 C CA . LYS A 1 169 ? -30.175 -35.282 -40.142 1.00 26.82 264 LYS A CA 1
ATOM 1052 C C . LYS A 1 169 ? -31.011 -35.797 -38.999 1.00 44.51 264 LYS A C 1
ATOM 1053 O O . LYS A 1 169 ? -30.809 -36.908 -38.553 1.00 62.36 264 LYS A O 1
ATOM 1059 N N . GLY A 1 170 ? -31.936 -34.986 -38.505 1.00 44.27 265 GLY A N 1
ATOM 1060 C CA . GLY A 1 170 ? -32.900 -35.446 -37.519 1.00 47.86 265 GLY A CA 1
ATOM 1061 C C . GLY A 1 170 ? -32.443 -35.526 -36.073 1.00 42.66 265 GLY A C 1
ATOM 1062 O O . GLY A 1 170 ? -33.232 -35.834 -35.177 1.00 58.22 265 GLY A O 1
ATOM 1063 N N . VAL A 1 171 ? -31.177 -35.241 -35.825 1.00 26.55 266 VAL A N 1
ATOM 1064 C CA . VAL A 1 171 ? -30.680 -35.331 -34.470 1.00 22.39 266 VAL A CA 1
ATOM 1065 C C . VAL A 1 171 ? -30.986 -34.043 -33.727 1.00 51.17 266 VAL A C 1
ATOM 1066 O O . VAL A 1 171 ? -30.555 -32.971 -34.141 1.00 36.14 266 VAL A O 1
ATOM 1070 N N . TYR A 1 172 ? -31.744 -34.148 -32.638 1.00 46.40 267 TYR A N 1
ATOM 1071 C CA . TYR A 1 172 ? -31.961 -32.999 -31.764 1.00 37.15 267 TYR A CA 1
ATOM 1072 C C . TYR A 1 172 ? -31.479 -33.262 -30.349 1.00 29.34 267 TYR A C 1
ATOM 1073 O O . TYR A 1 172 ? -31.791 -34.284 -29.753 1.00 60.32 267 TYR A O 1
ATOM 1082 N N . SER A 1 173 ? -30.722 -32.309 -29.825 1.00 43.76 268 SER A N 1
ATOM 1083 C CA . SER A 1 173 ? -30.008 -32.453 -28.571 1.00 31.83 268 SER A CA 1
ATOM 1084 C C . SER A 1 173 ? -30.645 -31.658 -27.466 1.00 36.92 268 SER A C 1
ATOM 1085 O O . SER A 1 173 ? -30.780 -30.445 -27.578 1.00 65.22 268 SER A O 1
ATOM 1088 N N . ASP A 1 174 ? -31.014 -32.334 -26.386 1.00 36.31 269 ASP A N 1
ATOM 1089 C CA . ASP A 1 174 ? -31.570 -31.663 -25.231 1.00 44.48 269 ASP A CA 1
ATOM 1090 C C . ASP A 1 174 ? -30.481 -30.981 -24.401 1.00 45.95 269 ASP A C 1
ATOM 1091 O O . ASP A 1 174 ? -30.765 -30.101 -23.593 1.00 59.96 269 ASP A O 1
ATOM 1104 N N . TYR A 1 176 ? -27.870 -29.250 -25.647 1.00 41.66 271 TYR A N 1
ATOM 1105 C CA . TYR A 1 176 ? -27.560 -27.977 -26.262 1.00 31.05 271 TYR A CA 1
ATOM 1106 C C . TYR A 1 176 ? -28.839 -27.343 -26.806 1.00 37.28 271 TYR A C 1
ATOM 1107 O O . TYR A 1 176 ? -28.801 -26.321 -27.481 1.00 54.34 271 TYR A O 1
ATOM 1116 N N . ASN A 1 177 ? -29.972 -27.947 -26.471 1.00 45.31 272 ASN A N 1
ATOM 1117 C CA . ASN A 1 177 ? -31.256 -27.538 -27.016 1.00 32.40 272 ASN A CA 1
ATOM 1118 C C . ASN A 1 177 ? -31.241 -27.027 -28.441 1.00 47.62 272 ASN A C 1
ATOM 1119 O O . ASN A 1 177 ? -31.815 -25.972 -28.763 1.00 53.16 272 ASN A O 1
ATOM 1124 N N . ALA A 1 178 ? -30.537 -27.776 -29.285 1.00 30.58 273 ALA A N 1
ATOM 1125 C CA . ALA A 1 178 ? -30.410 -27.431 -30.690 1.00 26.72 273 ALA A CA 1
ATOM 1126 C C . ALA A 1 178 ? -30.495 -28.614 -31.640 1.00 37.15 273 ALA A C 1
ATOM 1127 O O . ALA A 1 178 ? -30.323 -29.752 -31.233 1.00 44.72 273 ALA A O 1
ATOM 1129 N N . ASP A 1 179 ? -30.776 -28.343 -32.910 1.00 52.37 274 ASP A N 1
ATOM 1130 C CA . ASP A 1 179 ? -30.551 -29.332 -33.951 1.00 47.75 274 ASP A CA 1
ATOM 1131 C C . ASP A 1 179 ? -29.048 -29.401 -34.140 1.00 52.53 274 ASP A C 1
ATOM 1132 O O . ASP A 1 179 ? -28.360 -28.370 -34.031 1.00 33.14 274 ASP A O 1
ATOM 1137 N N . LEU A 1 180 ? -28.538 -30.603 -34.418 1.00 25.90 275 LEU A N 1
ATOM 1138 C CA . LEU A 1 180 ? -27.103 -30.805 -34.518 1.00 25.33 275 LEU A CA 1
ATOM 1139 C C . LEU A 1 180 ? -26.621 -30.987 -35.940 1.00 29.68 275 LEU A C 1
ATOM 1140 O O . LEU A 1 180 ? -25.420 -30.895 -36.209 1.00 34.95 275 LEU A O 1
ATOM 1145 N N . TYR A 1 181 ? -27.534 -31.244 -36.864 1.00 33.41 276 TYR A N 1
ATOM 1146 C CA . TYR A 1 181 ? -27.101 -31.521 -38.233 1.00 34.23 276 TYR A CA 1
ATOM 1147 C C . TYR A 1 181 ? -26.331 -30.347 -38.858 1.00 24.35 276 TYR A C 1
ATOM 1148 O O . TYR A 1 181 ? -26.846 -29.245 -38.981 1.00 33.88 276 TYR A O 1
ATOM 1157 N N . VAL A 1 182 ? -25.093 -30.617 -39.265 1.00 27.14 277 VAL A N 1
ATOM 1158 C CA . VAL A 1 182 ? -24.190 -29.616 -39.796 1.00 23.28 277 VAL A CA 1
ATOM 1159 C C . VAL A 1 182 ? -24.825 -28.771 -40.902 1.00 24.90 277 VAL A C 1
ATOM 1160 O O . VAL A 1 182 ? -24.772 -27.546 -40.854 1.00 36.72 277 VAL A O 1
ATOM 1164 N N . GLY A 1 183 ? -25.389 -29.443 -41.905 1.00 34.19 278 GLY A N 1
ATOM 1165 C CA . GLY A 1 183 ? -25.968 -28.792 -43.066 1.00 23.46 278 GLY A CA 1
ATOM 1166 C C . GLY A 1 183 ? -27.004 -27.747 -42.682 1.00 50.20 278 GLY A C 1
ATOM 1167 O O . GLY A 1 183 ? -27.170 -26.713 -43.357 1.00 42.18 278 GLY A O 1
ATOM 1168 N N . ASP A 1 184 ? -27.692 -28.009 -41.577 1.00 26.01 279 ASP A N 1
ATOM 1169 C CA . ASP A 1 184 ? -28.817 -27.172 -41.162 1.00 36.23 279 ASP A CA 1
ATOM 1170 C C . ASP A 1 184 ? -28.432 -26.052 -40.213 1.00 24.19 279 ASP A C 1
ATOM 1171 O O . ASP A 1 184 ? -29.198 -25.116 -40.007 1.00 60.59 279 ASP A O 1
ATOM 1176 N N . VAL A 1 185 ? -27.252 -26.151 -39.624 1.00 35.93 280 VAL A N 1
ATOM 1177 C CA . VAL A 1 185 ? -26.932 -25.321 -38.479 1.00 27.24 280 VAL A CA 1
ATOM 1178 C C . VAL A 1 185 ? -25.629 -24.512 -38.548 1.00 31.54 280 VAL A C 1
ATOM 1179 O O . VAL A 1 185 ? -25.448 -23.614 -37.746 1.00 26.08 280 VAL A O 1
ATOM 1183 N N . LEU A 1 186 ? -24.707 -24.819 -39.461 1.00 22.63 281 LEU A N 1
ATOM 1184 C CA . LEU A 1 186 ? -23.399 -24.182 -39.350 1.00 27.42 281 LEU A CA 1
ATOM 1185 C C . LEU A 1 186 ? -23.425 -22.750 -39.848 1.00 21.78 281 LEU A C 1
ATOM 1186 O O . LEU A 1 186 ? -23.196 -21.819 -39.082 1.00 37.13 281 LEU A O 1
ATOM 1191 N N . VAL A 1 187 ? -23.681 -22.575 -41.133 1.00 21.72 282 VAL A N 1
ATOM 1192 C CA . VAL A 1 187 ? -23.828 -21.230 -41.667 1.00 24.92 282 VAL A CA 1
ATOM 1193 C C . VAL A 1 187 ? -24.660 -20.402 -40.704 1.00 28.62 282 VAL A C 1
ATOM 1194 O O . VAL A 1 187 ? -24.190 -19.407 -40.170 1.00 64.11 282 VAL A O 1
ATOM 1198 N N . ASP A 1 188 ? -25.894 -20.833 -40.472 1.00 31.26 283 ASP A N 1
ATOM 1199 C CA . ASP A 1 188 ? -26.789 -20.136 -39.547 1.00 27.59 283 ASP A CA 1
ATOM 1200 C C . ASP A 1 188 ? -26.108 -19.744 -38.240 1.00 37.86 283 ASP A C 1
ATOM 1201 O O . ASP A 1 188 ? -26.351 -18.660 -37.720 1.00 65.86 283 ASP A O 1
ATOM 1206 N N . SER A 1 189 ? -25.254 -20.609 -37.709 1.00 28.66 284 SER A N 1
ATOM 1207 C CA . SER A 1 189 ? -24.670 -20.361 -36.394 1.00 38.48 284 SER A CA 1
ATOM 1208 C C . SER A 1 189 ? -23.514 -19.358 -36.411 1.00 46.61 284 SER A C 1
ATOM 1209 O O . SER A 1 189 ? -23.206 -18.739 -35.394 1.00 49.94 284 SER A O 1
ATOM 1212 N N . TYR A 1 190 ? -22.867 -19.204 -37.557 1.00 21.35 285 TYR A N 1
ATOM 1213 C CA . TYR A 1 190 ? -21.761 -18.266 -37.651 1.00 21.62 285 TYR A CA 1
ATOM 1214 C C . TYR A 1 190 ? -22.247 -16.974 -38.273 1.00 30.55 285 TYR A C 1
ATOM 1215 O O . TYR A 1 190 ? -21.474 -16.190 -38.827 1.00 46.30 285 TYR A O 1
ATOM 1224 N N . SER A 1 191 ? -23.549 -16.762 -38.162 1.00 20.91 286 SER A N 1
ATOM 1225 C CA . SER A 1 191 ? -24.201 -15.626 -38.779 1.00 26.95 286 SER A CA 1
ATOM 1226 C C . SER A 1 191 ? -25.119 -14.925 -37.787 1.00 23.63 286 SER A C 1
ATOM 1227 O O . SER A 1 191 ? -25.528 -15.517 -36.794 1.00 56.98 286 SER A O 1
ATOM 1230 N N . ASP A 1 192 ? -25.439 -13.663 -38.060 1.00 38.99 287 ASP A N 1
ATOM 1231 C CA . ASP A 1 192 ? -26.266 -12.852 -37.160 1.00 33.60 287 ASP A CA 1
ATOM 1232 C C . ASP A 1 192 ? -26.779 -11.627 -37.886 1.00 53.11 287 ASP A C 1
ATOM 1233 O O . ASP A 1 192 ? -26.063 -10.645 -38.058 1.00 75.75 287 ASP A O 1
ATOM 1238 N N . ASP A 1 193 ? -28.045 -11.694 -38.273 1.00 55.48 288 ASP A N 1
ATOM 1239 C CA . ASP A 1 193 ? -28.707 -10.639 -39.018 1.00 52.30 288 ASP A CA 1
ATOM 1240 C C . ASP A 1 193 ? -28.783 -9.311 -38.237 1.00 58.08 288 ASP A C 1
ATOM 1241 O O . ASP A 1 193 ? -29.064 -8.261 -38.821 1.00 51.01 288 ASP A O 1
ATOM 1246 N N . GLY A 1 194 ? -28.547 -9.367 -36.924 1.00 49.41 289 GLY A N 1
ATOM 1247 C CA . GLY A 1 194 ? -28.362 -8.165 -36.123 1.00 36.73 289 GLY A CA 1
ATOM 1248 C C . GLY A 1 194 ? -29.610 -7.626 -35.449 1.00 72.98 289 GLY A C 1
ATOM 1249 O O . GLY A 1 194 ? -29.556 -6.614 -34.746 1.00 40.20 289 GLY A O 1
ATOM 1250 N N . VAL A 1 195 ? -30.744 -8.283 -35.671 1.00 89.90 290 VAL A N 1
ATOM 1251 C CA . VAL A 1 195 ? -31.968 -7.922 -34.968 1.00 83.41 290 VAL A CA 1
ATOM 1252 C C . VAL A 1 195 ? -32.244 -7.725 -33.492 1.00 88.95 290 VAL A C 1
ATOM 1253 O O . VAL A 1 195 ? -32.679 -6.648 -33.074 1.00 75.74 290 VAL A O 1
ATOM 1257 N N . VAL A 1 196 ? -32.013 -8.769 -32.708 1.00 104.68 291 VAL A N 1
ATOM 1258 C CA . VAL A 1 196 ? -32.409 -8.760 -31.310 1.00 118.78 291 VAL A CA 1
ATOM 1259 C C . VAL A 1 196 ? -30.967 -8.674 -30.819 1.00 124.08 291 VAL A C 1
ATOM 1260 O O . VAL A 1 196 ? -30.708 -8.663 -29.616 1.00 136.14 291 VAL A O 1
ATOM 1264 N N . SER A 1 197 ? -30.031 -8.599 -31.761 1.00 112.11 292 SER A N 1
ATOM 1265 C CA . SER A 1 197 ? -28.623 -8.414 -31.433 1.00 106.36 292 SER A CA 1
ATOM 1266 C C . SER A 1 197 ? -28.265 -6.937 -31.443 1.00 78.98 292 SER A C 1
ATOM 1267 O O . SER A 1 197 ? -27.511 -6.467 -30.596 1.00 84.35 292 SER A O 1
ATOM 1270 N N . GLY A 1 198 ? -28.807 -6.212 -32.415 1.00 82.58 293 GLY A N 1
ATOM 1271 C CA . GLY A 1 198 ? -28.644 -4.767 -32.485 1.00 91.72 293 GLY A CA 1
ATOM 1272 C C . GLY A 1 198 ? -27.327 -4.304 -33.075 1.00 66.36 293 GLY A C 1
ATOM 1273 O O . GLY A 1 198 ? -27.048 -3.112 -33.141 1.00 61.55 293 GLY A O 1
ATOM 1274 N N . LEU A 1 199 ? -26.507 -5.257 -33.492 1.00 71.17 294 LEU A N 1
ATOM 1275 C CA . LEU A 1 199 ? -25.226 -4.943 -34.096 1.00 81.23 294 LEU A CA 1
ATOM 1276 C C . LEU A 1 199 ? -25.288 -5.080 -35.619 1.00 94.60 294 LEU A C 1
ATOM 1277 O O . LEU A 1 199 ? -26.321 -5.449 -36.183 1.00 104.94 294 LEU A O 1
ATOM 1282 N N . SER A 1 200 ? -24.177 -4.770 -36.278 1.00 68.48 295 SER A N 1
ATOM 1283 C CA . SER A 1 200 ? -24.071 -4.905 -37.720 1.00 59.03 295 SER A CA 1
ATOM 1284 C C . SER A 1 200 ? -24.214 -6.362 -38.129 1.00 55.50 295 SER A C 1
ATOM 1285 O O . SER A 1 200 ? -23.529 -7.229 -37.589 1.00 41.27 295 SER A O 1
ATOM 1288 N N . PRO A 1 201 ? -25.114 -6.640 -39.085 1.00 58.72 296 PRO A N 1
ATOM 1289 C CA . PRO A 1 201 ? -25.314 -8.033 -39.485 1.00 36.47 296 PRO A CA 1
ATOM 1290 C C . PRO A 1 201 ? -23.983 -8.736 -39.648 1.00 48.16 296 PRO A C 1
ATOM 1291 O O . PRO A 1 201 ? -23.081 -8.173 -40.269 1.00 42.33 296 PRO A O 1
ATOM 1295 N N . LEU A 1 202 ? -23.879 -9.937 -39.070 1.00 61.43 297 LEU A N 1
ATOM 1296 C CA . LEU A 1 202 ? -22.692 -10.789 -39.119 1.00 37.46 297 LEU A CA 1
ATOM 1297 C C . LEU A 1 202 ? -22.912 -11.933 -40.087 1.00 35.29 297 LEU A C 1
ATOM 1298 O O . LEU A 1 202 ? -23.975 -12.568 -40.064 1.00 35.54 297 LEU A O 1
ATOM 1303 N N . TYR A 1 203 ? -21.914 -12.213 -40.922 1.00 24.83 298 TYR A N 1
ATOM 1304 C CA . TYR A 1 203 ? -22.050 -13.281 -41.922 1.00 33.86 298 TYR A CA 1
ATOM 1305 C C . TYR A 1 203 ? -20.968 -14.338 -41.817 1.00 22.19 298 TYR A C 1
ATOM 1306 O O . TYR A 1 203 ? -19.829 -14.062 -41.470 1.00 45.05 298 TYR A O 1
ATOM 1315 N N . SER A 1 204 ? -21.343 -15.559 -42.141 1.00 38.03 299 SER A N 1
ATOM 1316 C CA . SER A 1 204 ? -20.457 -16.698 -42.034 1.00 22.98 299 SER A CA 1
ATOM 1317 C C . SER A 1 204 ? -19.406 -16.653 -43.135 1.00 23.87 299 SER A C 1
ATOM 1318 O O . SER A 1 204 ? -19.707 -16.243 -44.254 1.00 34.36 299 SER A O 1
ATOM 1321 N N . PRO A 1 205 ? -18.164 -17.068 -42.818 1.00 21.00 300 PRO A N 1
ATOM 1322 C CA . PRO A 1 205 ? -17.120 -17.183 -43.832 1.00 17.80 300 PRO A CA 1
ATOM 1323 C C . PRO A 1 205 ? -17.392 -18.328 -44.805 1.00 20.78 300 PRO A C 1
ATOM 1324 O O . PRO A 1 205 ? -16.825 -18.344 -45.900 1.00 35.89 300 PRO A O 1
ATOM 1328 N N . PHE A 1 206 ? -18.238 -19.274 -44.423 1.00 25.03 301 PHE A N 1
ATOM 1329 C CA . PHE A 1 206 ? -18.649 -20.312 -45.365 1.00 27.89 301 PHE A CA 1
ATOM 1330 C C . PHE A 1 206 ? -20.125 -20.193 -45.639 1.00 29.36 301 PHE A C 1
ATOM 1331 O O . PHE A 1 206 ? -20.925 -20.150 -44.709 1.00 28.20 301 PHE A O 1
ATOM 1339 N N . SER A 1 207 ? -20.476 -20.130 -46.921 1.00 23.79 302 SER A N 1
ATOM 1340 C CA . SER A 1 207 ? -21.861 -19.914 -47.338 1.00 25.55 302 SER A CA 1
ATOM 1341 C C . SER A 1 207 ? -22.740 -21.187 -47.333 1.00 19.85 302 SER A C 1
ATOM 1342 O O . SER A 1 207 ? -23.962 -21.101 -47.298 1.00 25.42 302 SER A O 1
ATOM 1345 N N . GLN A 1 208 ? -22.128 -22.362 -47.378 1.00 32.83 303 GLN A N 1
ATOM 1346 C CA . GLN A 1 208 ? -22.900 -23.597 -47.239 1.00 34.36 303 GLN A CA 1
ATOM 1347 C C . GLN A 1 208 ? -22.048 -24.809 -46.923 1.00 25.62 303 GLN A C 1
ATOM 1348 O O . GLN A 1 208 ? -20.904 -24.914 -47.346 1.00 39.15 303 GLN A O 1
ATOM 1354 N N . PHE A 1 209 ? -22.624 -25.725 -46.164 1.00 25.48 304 PHE A N 1
ATOM 1355 C CA . PHE A 1 209 ? -21.932 -26.932 -45.815 1.00 14.82 304 PHE A CA 1
ATOM 1356 C C . PHE A 1 209 ? -22.720 -28.090 -46.432 1.00 33.54 304 PHE A C 1
ATOM 1357 O O . PHE A 1 209 ? -23.815 -28.405 -45.992 1.00 33.08 304 PHE A O 1
ATOM 1365 N N . TYR A 1 210 ? -22.162 -28.696 -47.476 1.00 34.38 305 TYR A N 1
ATOM 1366 C CA . TYR A 1 210 ? -22.804 -29.783 -48.207 1.00 16.21 305 TYR A CA 1
ATOM 1367 C C . TYR A 1 210 ? -22.231 -31.059 -47.718 1.00 16.49 305 TYR A C 1
ATOM 1368 O O . TYR A 1 210 ? -21.015 -31.194 -47.683 1.00 34.56 305 TYR A O 1
ATOM 1377 N N . VAL A 1 211 ? -23.093 -31.997 -47.336 1.00 31.97 306 VAL A N 1
ATOM 1378 C CA . VAL A 1 211 ? -22.650 -33.298 -46.825 1.00 20.95 306 VAL A CA 1
ATOM 1379 C C . VAL A 1 211 ? -22.986 -34.377 -47.839 1.00 20.06 306 VAL A C 1
ATOM 1380 O O . VAL A 1 211 ? -24.129 -34.461 -48.289 1.00 27.14 306 VAL A O 1
ATOM 1384 N N . TYR A 1 212 ? -21.985 -35.177 -48.219 1.00 37.28 307 TYR A N 1
ATOM 1385 C CA . TYR A 1 212 ? -22.200 -36.363 -49.059 1.00 25.14 307 TYR A CA 1
ATOM 1386 C C . TYR A 1 212 ? -22.708 -37.539 -48.213 1.00 30.46 307 TYR A C 1
ATOM 1387 O O . TYR A 1 212 ? -21.927 -38.389 -47.769 1.00 49.16 307 TYR A O 1
ATOM 1396 N N . HIS A 1 213 ? -24.013 -37.575 -47.980 1.00 25.55 308 HIS A N 1
ATOM 1397 C CA . HIS A 1 213 ? -24.606 -38.587 -47.097 1.00 36.07 308 HIS A CA 1
ATOM 1398 C C . HIS A 1 213 ? -24.349 -39.995 -47.553 1.00 21.63 308 HIS A C 1
ATOM 1399 O O . HIS A 1 213 ? -23.939 -40.829 -46.763 1.00 43.88 308 HIS A O 1
ATOM 1406 N N . GLU A 1 214 ? -24.600 -40.258 -48.830 1.00 30.27 309 GLU A N 1
ATOM 1407 C CA . GLU A 1 214 ? -24.439 -41.604 -49.359 1.00 29.50 309 GLU A CA 1
ATOM 1408 C C . GLU A 1 214 ? -22.993 -42.047 -49.193 1.00 38.86 309 GLU A C 1
ATOM 1409 O O . GLU A 1 214 ? -22.741 -43.125 -48.665 1.00 27.86 309 GLU A O 1
ATOM 1415 N N . ASN A 1 215 ? -22.046 -41.209 -49.625 1.00 35.88 310 ASN A N 1
ATOM 1416 C CA . ASN A 1 215 ? -20.635 -41.550 -49.464 1.00 20.53 310 ASN A CA 1
ATOM 1417 C C . ASN A 1 215 ? -20.261 -41.833 -48.026 1.00 21.71 310 ASN A C 1
ATOM 1418 O O . ASN A 1 215 ? -19.500 -42.742 -47.767 1.00 28.78 310 ASN A O 1
ATOM 1423 N N . ILE A 1 216 ? -20.767 -41.029 -47.096 1.00 31.86 311 ILE A N 1
ATOM 1424 C CA . ILE A 1 216 ? -20.450 -41.214 -45.682 1.00 28.98 311 ILE A CA 1
ATOM 1425 C C . ILE A 1 216 ? -20.974 -42.550 -45.153 1.00 19.29 311 ILE A C 1
ATOM 1426 O O . ILE A 1 216 ? -20.285 -43.262 -44.434 1.00 18.46 311 ILE A O 1
ATOM 1431 N N . ASP A 1 217 ? -22.197 -42.883 -45.524 1.00 19.51 312 ASP A N 1
ATOM 1432 C CA . ASP A 1 217 ? -22.792 -44.137 -45.127 1.00 18.40 312 ASP A CA 1
ATOM 1433 C C . ASP A 1 217 ? -21.978 -45.321 -45.694 1.00 35.04 312 ASP A C 1
ATOM 1434 O O . ASP A 1 217 ? -21.734 -46.308 -45.004 1.00 47.34 312 ASP A O 1
ATOM 1439 N N . LEU A 1 218 ? -21.567 -45.202 -46.952 1.00 28.59 313 LEU A N 1
ATOM 1440 C CA . LEU A 1 218 ? -20.728 -46.172 -47.614 1.00 19.08 313 LEU A CA 1
ATOM 1441 C C . LEU A 1 218 ? -19.405 -46.328 -46.888 1.00 27.56 313 LEU A C 1
ATOM 1442 O O . LEU A 1 218 ? -18.943 -47.450 -46.672 1.00 39.91 313 LEU A O 1
ATOM 1447 N N . VAL A 1 219 ? -18.795 -45.218 -46.491 1.00 21.41 314 VAL A N 1
ATOM 1448 C CA . VAL A 1 219 ? -17.534 -45.265 -45.758 1.00 19.52 314 VAL A CA 1
ATOM 1449 C C . VAL A 1 219 ? -17.701 -45.868 -44.351 1.00 23.20 314 VAL A C 1
ATOM 1450 O O . VAL A 1 219 ? -16.871 -46.649 -43.901 1.00 33.53 314 VAL A O 1
ATOM 1454 N N . ARG A 1 220 ? -18.761 -45.517 -43.646 1.00 27.60 315 ARG A N 1
ATOM 1455 C CA . ARG A 1 220 ? -18.878 -45.988 -42.272 1.00 38.38 315 ARG A CA 1
ATOM 1456 C C . ARG A 1 220 ? -19.099 -47.474 -42.234 1.00 29.93 315 ARG A C 1
ATOM 1457 O O . ARG A 1 220 ? -18.529 -48.161 -41.394 1.00 42.97 315 ARG A O 1
ATOM 1465 N N . GLN A 1 221 ? -19.968 -47.952 -43.123 1.00 34.48 316 GLN A N 1
ATOM 1466 C CA . GLN A 1 221 ? -20.323 -49.359 -43.187 1.00 29.08 316 GLN A CA 1
ATOM 1467 C C . GLN A 1 221 ? -19.032 -50.122 -43.328 1.00 32.16 316 GLN A C 1
ATOM 1468 O O . GLN A 1 221 ? -18.725 -51.016 -42.551 1.00 47.61 316 GLN A O 1
ATOM 1482 N N . ILE A 1 223 ? -16.009 -49.432 -42.564 1.00 22.79 318 ILE A N 1
ATOM 1483 C CA . ILE A 1 223 ? -15.164 -49.456 -41.370 1.00 23.61 318 ILE A CA 1
ATOM 1484 C C . ILE A 1 223 ? -15.807 -50.226 -40.208 1.00 35.12 318 ILE A C 1
ATOM 1485 O O . ILE A 1 223 ? -15.119 -50.851 -39.403 1.00 43.66 318 ILE A O 1
ATOM 1490 N N . TYR A 1 224 ? -17.127 -50.159 -40.126 1.00 31.73 319 TYR A N 1
ATOM 1491 C CA . TYR A 1 224 ? -17.887 -50.904 -39.137 1.00 24.32 319 TYR A CA 1
ATOM 1492 C C . TYR A 1 224 ? -17.686 -52.396 -39.366 1.00 33.37 319 TYR A C 1
ATOM 1493 O O . TYR A 1 224 ? -17.296 -53.121 -38.448 1.00 51.11 319 TYR A O 1
ATOM 1502 N N . ASP A 1 225 ? -17.955 -52.839 -40.595 1.00 27.62 320 ASP A N 1
ATOM 1503 C CA . ASP A 1 225 ? -17.774 -54.236 -40.994 1.00 42.36 320 ASP A CA 1
ATOM 1504 C C . ASP A 1 225 ? -16.362 -54.714 -40.701 1.00 41.29 320 ASP A C 1
ATOM 1505 O O . ASP A 1 225 ? -16.158 -55.616 -39.867 1.00 35.60 320 ASP A O 1
ATOM 1510 N N . THR A 1 226 ? -15.396 -54.109 -41.385 1.00 28.25 321 THR A N 1
ATOM 1511 C CA . THR A 1 226 ? -13.991 -54.423 -41.150 1.00 48.10 321 THR A CA 1
ATOM 1512 C C . THR A 1 226 ? -13.738 -54.633 -39.666 1.00 45.71 321 THR A C 1
ATOM 1513 O O . THR A 1 226 ? -13.220 -55.664 -39.248 1.00 36.94 321 THR A O 1
ATOM 1517 N N . GLU A 1 227 ? -14.104 -53.650 -38.859 1.00 30.38 322 GLU A N 1
ATOM 1518 C CA . GLU A 1 227 ? -13.775 -53.757 -37.460 1.00 29.90 322 GLU A CA 1
ATOM 1519 C C . GLU A 1 227 ? -14.553 -54.808 -36.651 1.00 27.55 322 GLU A C 1
ATOM 1520 O O . GLU A 1 227 ? -14.001 -55.406 -35.753 1.00 33.70 322 GLU A O 1
ATOM 1534 N N . ARG A 1 229 ? -15.456 -57.621 -37.684 1.00 33.96 324 ARG A N 1
ATOM 1535 C CA . ARG A 1 229 ? -14.671 -58.784 -37.995 1.00 33.53 324 ARG A CA 1
ATOM 1536 C C . ARG A 1 229 ? -13.334 -58.811 -37.249 1.00 44.46 324 ARG A C 1
ATOM 1537 O O . ARG A 1 229 ? -13.053 -59.753 -36.514 1.00 53.39 324 ARG A O 1
ATOM 1545 N N . VAL A 1 230 ? -12.510 -57.790 -37.448 1.00 50.53 325 VAL A N 1
ATOM 1546 C CA . VAL A 1 230 ? -11.181 -57.741 -36.839 1.00 41.25 325 VAL A CA 1
ATOM 1547 C C . VAL A 1 230 ? -11.202 -57.810 -35.319 1.00 47.24 325 VAL A C 1
ATOM 1548 O O . VAL A 1 230 ? -10.415 -58.543 -34.705 1.00 58.51 325 VAL A O 1
ATOM 1552 N N . ASN A 1 231 ? -12.109 -57.047 -34.720 1.00 46.68 326 ASN A N 1
ATOM 1553 C CA . ASN A 1 231 ? -12.125 -56.831 -33.275 1.00 44.89 326 ASN A CA 1
ATOM 1554 C C . ASN A 1 231 ? -13.558 -56.830 -32.744 1.00 52.96 326 ASN A C 1
ATOM 1555 O O . ASN A 1 231 ? -14.129 -55.763 -32.485 1.00 43.78 326 ASN A O 1
ATOM 1560 N N . PRO A 1 232 ? -14.149 -58.032 -32.575 1.00 46.90 327 PRO A N 1
ATOM 1561 C CA . PRO A 1 232 ? -15.605 -58.125 -32.418 1.00 46.95 327 PRO A CA 1
ATOM 1562 C C . PRO A 1 232 ? -16.109 -57.648 -31.058 1.00 54.27 327 PRO A C 1
ATOM 1563 O O . PRO A 1 232 ? -17.300 -57.342 -30.900 1.00 51.45 327 PRO A O 1
ATOM 1567 N N . ALA A 1 233 ? -15.210 -57.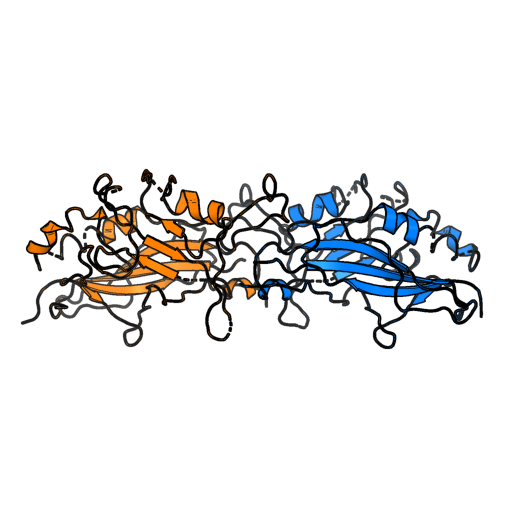560 -30.087 1.00 53.40 328 ALA A N 1
ATOM 1568 C CA . ALA A 1 233 ? -15.559 -56.897 -28.834 1.00 71.59 328 ALA A CA 1
ATOM 1569 C C . ALA A 1 233 ? -15.988 -55.438 -29.067 1.00 46.25 328 ALA A C 1
ATOM 1570 O O . ALA A 1 233 ? -16.839 -54.921 -28.360 1.00 46.05 328 ALA A O 1
ATOM 1572 N N . ALA A 1 234 ? -15.410 -54.784 -30.069 1.00 44.48 329 ALA A N 1
ATOM 1573 C CA . ALA A 1 234 ? -15.704 -53.367 -30.333 1.00 42.21 329 ALA A CA 1
ATOM 1574 C C . ALA A 1 234 ? -17.191 -53.089 -30.575 1.00 43.19 329 ALA A C 1
ATOM 1575 O O . ALA A 1 234 ? -17.609 -51.939 -30.637 1.00 53.91 329 ALA A O 1
ATOM 1577 N N . ALA A 1 235 ? -17.989 -54.141 -30.709 1.00 42.55 330 ALA A N 1
ATOM 1578 C CA . ALA A 1 235 ? -19.424 -53.972 -30.907 1.00 48.84 330 ALA A CA 1
ATOM 1579 C C . ALA A 1 235 ? -20.115 -53.490 -29.634 1.00 48.18 330 ALA A C 1
ATOM 1580 O O . ALA A 1 235 ? -21.305 -53.192 -29.651 1.00 55.43 330 ALA A O 1
ATOM 1582 N N . ALA A 1 236 ? -19.364 -53.413 -28.537 1.00 44.73 331 ALA A N 1
ATOM 1583 C CA . ALA A 1 236 ? -19.936 -53.138 -27.225 1.00 44.14 331 ALA A CA 1
ATOM 1584 C C . ALA A 1 236 ? -20.350 -51.682 -27.105 1.00 63.09 331 ALA A C 1
ATOM 1585 O O . ALA A 1 236 ? -21.374 -51.349 -26.508 1.00 57.95 331 ALA A O 1
ATOM 1587 N N . HIS A 1 237 ? -19.542 -50.808 -27.679 1.00 66.62 332 HIS A N 1
ATOM 1588 C CA . HIS A 1 237 ? -19.882 -49.398 -27.716 1.00 56.13 332 HIS A CA 1
ATOM 1589 C C . HIS A 1 237 ? -20.089 -48.904 -29.147 1.00 47.06 332 HIS A C 1
ATOM 1590 O O . HIS A 1 237 ? -20.812 -47.945 -29.379 1.00 48.70 332 HIS A O 1
ATOM 1597 N N . THR A 1 238 ? -19.463 -49.559 -30.111 1.00 36.63 333 THR A N 1
ATOM 1598 C CA . THR A 1 238 ? -19.784 -49.283 -31.503 1.00 34.93 333 THR A CA 1
ATOM 1599 C C . THR A 1 238 ? -20.863 -50.244 -32.001 1.00 47.94 333 THR A C 1
ATOM 1600 O O . THR A 1 238 ? -20.557 -51.306 -32.548 1.00 64.78 333 THR A O 1
ATOM 1604 N N . THR A 1 239 ? -22.125 -49.861 -31.816 1.00 38.82 334 THR A N 1
ATOM 1605 C CA . THR A 1 239 ? -23.253 -50.762 -32.065 1.00 38.07 334 THR A CA 1
ATOM 1606 C C . THR A 1 239 ? -23.929 -50.503 -33.400 1.00 34.34 334 THR A C 1
ATOM 1607 O O . THR A 1 239 ? -24.838 -51.232 -33.786 1.00 36.99 334 THR A O 1
ATOM 1611 N N . ALA A 1 240 ? -23.504 -49.447 -34.085 1.00 43.53 335 ALA A N 1
ATOM 1612 C CA . ALA A 1 240 ? -24.107 -49.068 -35.361 1.00 36.63 335 ALA A CA 1
ATOM 1613 C C . ALA A 1 240 ? -23.042 -48.463 -36.223 1.00 32.26 335 ALA A C 1
ATOM 1614 O O . ALA A 1 240 ? -22.129 -47.843 -35.696 1.00 48.44 335 ALA A O 1
ATOM 1616 N N . PRO A 1 241 ? -23.142 -48.658 -37.552 1.00 39.91 336 PRO A N 1
ATOM 1617 C CA . PRO A 1 241 ? -22.227 -48.029 -38.516 1.00 26.78 336 PRO A CA 1
ATOM 1618 C C . PRO A 1 241 ? -22.304 -46.536 -38.411 1.00 24.92 336 PRO A C 1
ATOM 1619 O O . PRO A 1 241 ? -21.368 -45.837 -38.760 1.00 39.63 336 PRO A O 1
ATOM 1623 N N . GLY A 1 242 ? -23.425 -46.045 -37.914 1.00 30.14 337 GLY A N 1
ATOM 1624 C CA . GLY A 1 242 ? -23.603 -44.614 -37.747 1.00 39.45 337 GLY A CA 1
ATOM 1625 C C . GLY A 1 242 ? -22.771 -44.021 -36.630 1.00 33.97 337 GLY A C 1
ATOM 1626 O O . GLY A 1 242 ? -22.692 -42.804 -36.479 1.00 52.89 337 GLY A O 1
ATOM 1627 N N . GLU A 1 243 ? -22.139 -44.866 -35.838 1.00 25.01 338 GLU A N 1
ATOM 1628 C CA . GLU A 1 243 ? -21.346 -44.374 -34.728 1.00 26.02 338 GLU A CA 1
ATOM 1629 C C . GLU A 1 243 ? -19.848 -44.282 -35.043 1.00 37.44 338 GLU A C 1
ATOM 1630 O O . GLU A 1 243 ? -19.049 -43.827 -34.221 1.00 29.04 338 GLU A O 1
ATOM 1636 N N . ILE A 1 244 ? -19.486 -44.684 -36.254 1.00 30.44 339 ILE A N 1
ATOM 1637 C CA . ILE A 1 244 ? -18.107 -44.640 -36.705 1.00 24.50 339 ILE A CA 1
ATOM 1638 C C . ILE A 1 244 ? -17.568 -43.229 -36.927 1.00 23.32 339 ILE A C 1
ATOM 1639 O O . ILE A 1 244 ? -18.132 -42.465 -37.707 1.00 37.57 339 ILE A O 1
ATOM 1644 N N . ASP A 1 245 ? -16.469 -42.886 -36.250 1.00 24.93 340 ASP A N 1
ATOM 1645 C CA . ASP A 1 245 ? -15.728 -41.652 -36.552 1.00 22.68 340 ASP A CA 1
ATOM 1646 C C . ASP A 1 245 ? -14.820 -41.845 -37.754 1.00 30.40 340 ASP A C 1
ATOM 1647 O O . ASP A 1 245 ? -13.709 -42.367 -37.640 1.00 47.29 340 ASP A O 1
ATOM 1652 N N . PHE A 1 246 ? -15.303 -41.396 -38.902 1.00 23.95 341 PHE A N 1
ATOM 1653 C CA . PHE A 1 246 ? -14.596 -41.522 -40.154 1.00 18.22 341 PHE A CA 1
ATOM 1654 C C . PHE A 1 246 ? -13.701 -40.311 -40.445 1.00 29.80 341 PHE A C 1
ATOM 1655 O O . PHE A 1 246 ? -13.428 -40.017 -41.604 1.00 43.31 341 PHE A O 1
ATOM 1663 N N . LEU A 1 247 ? -13.241 -39.597 -39.422 1.00 17.17 342 LEU A N 1
ATOM 1664 C CA . LEU A 1 247 ? -12.335 -38.471 -39.680 1.00 30.83 342 LEU A CA 1
ATOM 1665 C C . LEU A 1 247 ? -11.039 -38.599 -38.921 1.00 17.58 342 LEU A C 1
ATOM 1666 O O . LEU A 1 247 ? -9.965 -38.309 -39.447 1.00 30.38 342 LEU A O 1
ATOM 1671 N N . THR A 1 248 ? -11.152 -39.013 -37.667 1.00 25.41 343 THR A N 1
ATOM 1672 C CA . THR A 1 248 ? -9.986 -39.162 -36.809 1.00 21.39 343 THR A CA 1
ATOM 1673 C C . THR A 1 248 ? -9.943 -40.591 -36.267 1.00 32.44 343 THR A C 1
ATOM 1674 O O . THR A 1 248 ? -9.042 -40.966 -35.511 1.00 32.06 343 THR A O 1
ATOM 1678 N N . PHE A 1 249 ? -10.946 -41.372 -36.663 1.00 21.95 344 PHE A N 1
ATOM 1679 C CA . PHE A 1 249 ? -10.906 -42.813 -36.531 1.00 30.02 344 PHE A CA 1
ATOM 1680 C C . PHE A 1 249 ? -10.741 -43.275 -35.092 1.00 39.60 344 PHE A C 1
ATOM 1681 O O . PHE A 1 249 ? -10.165 -44.323 -34.808 1.00 37.74 344 PHE A O 1
ATOM 1689 N N . LEU A 1 250 ? -11.271 -42.483 -34.183 1.00 29.48 345 LEU A N 1
ATOM 1690 C CA . LEU A 1 250 ? -11.351 -42.909 -32.824 1.00 27.67 345 LEU A CA 1
ATOM 1691 C C . LEU A 1 250 ? -12.688 -43.588 -32.623 1.00 28.96 345 LEU A C 1
ATOM 1692 O O . LEU A 1 250 ? -13.687 -43.169 -33.196 1.00 33.30 345 LEU A O 1
ATOM 1697 N N . ALA A 1 251 ? -12.704 -44.637 -31.807 1.00 30.06 346 ALA A N 1
ATOM 1698 C CA . ALA A 1 251 ? -13.954 -45.246 -31.390 1.00 50.69 346 ALA A CA 1
ATOM 1699 C C . ALA A 1 251 ? -14.492 -44.448 -30.222 1.00 35.16 346 ALA A C 1
ATOM 1700 O O . ALA A 1 251 ? -13.761 -43.719 -29.568 1.00 31.78 346 ALA A O 1
ATOM 1702 N N . VAL A 1 252 ? -15.773 -44.610 -29.949 1.00 39.00 347 VAL A N 1
ATOM 1703 C CA . VAL A 1 252 ? -16.376 -43.922 -28.828 1.00 41.50 347 VAL A CA 1
ATOM 1704 C C . VAL A 1 252 ? -15.557 -44.097 -27.542 1.00 34.22 347 VAL A C 1
ATOM 1705 O O . VAL A 1 252 ? -15.345 -43.133 -26.814 1.00 60.48 347 VAL A O 1
ATOM 1709 N N . ASP A 1 253 ? -15.041 -45.263 -27.226 1.00 65.48 348 ASP A N 1
ATOM 1710 C CA . ASP A 1 253 ? -14.322 -45.426 -25.959 1.00 67.04 348 ASP A CA 1
ATOM 1711 C C . ASP A 1 253 ? -13.078 -44.593 -25.904 1.00 55.79 348 ASP A C 1
ATOM 1712 O O . ASP A 1 253 ? -12.544 -44.339 -24.851 1.00 38.55 348 ASP A O 1
ATOM 1717 N N . GLY A 1 254 ? -12.615 -44.162 -27.059 1.00 54.98 349 GLY A N 1
ATOM 1718 C CA . GLY A 1 254 ? -11.469 -43.286 -27.138 1.00 58.30 349 GLY A CA 1
ATOM 1719 C C . GLY A 1 254 ? -10.360 -43.889 -27.934 1.00 51.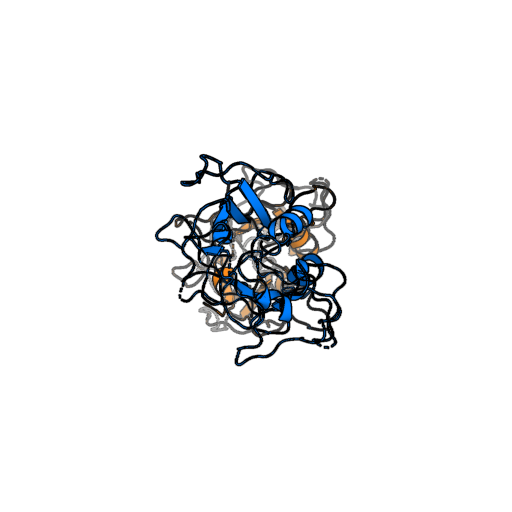77 349 GLY A C 1
ATOM 1720 O O . GLY A 1 254 ? -9.422 -43.220 -28.291 1.00 55.65 349 GLY A O 1
ATOM 1721 N N . ASP A 1 255 ? -10.506 -45.168 -28.210 1.00 45.80 350 ASP A N 1
ATOM 1722 C CA . ASP A 1 255 ? -9.484 -46.019 -28.764 1.00 54.13 350 ASP A CA 1
ATOM 1723 C C . ASP A 1 255 ? -9.534 -46.078 -30.278 1.00 48.60 350 ASP A C 1
ATOM 1724 O O . ASP A 1 255 ? -10.564 -46.360 -30.815 1.00 59.88 350 ASP A O 1
ATOM 1729 N N . PRO A 1 256 ? -8.429 -45.871 -30.970 1.00 38.35 351 PRO A N 1
ATOM 1730 C CA . PRO A 1 256 ? -8.417 -45.961 -32.419 1.00 31.99 351 PRO A CA 1
ATOM 1731 C C . PRO A 1 256 ? -8.723 -47.330 -32.957 1.00 44.79 351 PRO A C 1
ATOM 1732 O O . PRO A 1 256 ? -8.113 -48.281 -32.559 1.00 67.92 351 PRO A O 1
ATOM 1736 N N . TYR A 1 257 ? -9.651 -47.415 -33.886 1.00 40.70 352 TYR A N 1
ATOM 1737 C CA . TYR A 1 257 ? -10.100 -48.679 -34.446 1.00 52.33 352 TYR A CA 1
ATOM 1738 C C . TYR A 1 257 ? -8.907 -49.583 -34.749 1.00 34.30 352 TYR A C 1
ATOM 1739 O O . TYR A 1 257 ? -7.865 -49.106 -35.172 1.00 33.51 352 TYR A O 1
ATOM 1748 N N . GLN A 1 258 ? -9.056 -50.881 -34.523 1.00 36.18 353 GLN A N 1
ATOM 1749 C CA . GLN A 1 258 ? -7.973 -51.838 -34.750 1.00 37.48 353 GLN A CA 1
ATOM 1750 C C . GLN A 1 258 ? -7.895 -52.253 -36.221 1.00 43.73 353 GLN A C 1
ATOM 1751 O O . GLN A 1 258 ? -6.866 -52.735 -36.684 1.00 55.39 353 GLN A O 1
ATOM 1757 N N . GLY A 1 259 ? -8.983 -52.034 -36.954 1.00 45.91 354 GLY A N 1
ATOM 1758 C CA . GLY A 1 259 ? -9.054 -52.376 -38.365 1.00 36.95 354 GLY A CA 1
ATOM 1759 C C . GLY A 1 259 ? -8.660 -51.252 -39.313 1.00 32.32 354 GLY A C 1
ATOM 1760 O O . GLY A 1 259 ? -8.755 -51.393 -40.522 1.00 31.97 354 GLY A O 1
ATOM 1761 N N . ILE A 1 260 ? -8.209 -50.129 -38.779 1.00 31.42 355 ILE A N 1
ATOM 1762 C CA . ILE A 1 260 ? -7.724 -49.075 -39.652 1.00 29.36 355 ILE A CA 1
ATOM 1763 C C . ILE A 1 260 ? -6.259 -48.777 -39.417 1.00 29.50 355 ILE A C 1
ATOM 1764 O O . ILE A 1 260 ? -5.748 -48.927 -38.325 1.00 59.81 355 ILE A O 1
ATOM 1769 N N . GLN A 1 261 ? -5.564 -48.424 -40.475 1.00 35.09 356 GLN A N 1
ATOM 1770 C CA . GLN A 1 261 ? -4.201 -47.994 -40.341 1.00 30.59 356 GLN A CA 1
ATOM 1771 C C . GLN A 1 261 ? -4.207 -46.650 -41.025 1.00 30.90 356 GLN A C 1
ATOM 1772 O O . GLN A 1 261 ? -4.395 -46.585 -42.237 1.00 25.08 356 GLN A O 1
ATOM 1778 N N . VAL A 1 262 ? -4.047 -45.581 -40.241 1.00 31.13 357 VAL A N 1
ATOM 1779 C CA . VAL A 1 262 ? -4.152 -44.216 -40.757 1.00 28.36 357 VAL A CA 1
ATOM 1780 C C . VAL A 1 262 ? -2.850 -43.775 -41.403 1.00 25.09 357 VAL A C 1
ATOM 1781 O O . VAL A 1 262 ? -1.773 -44.153 -40.960 1.00 43.06 357 VAL A O 1
ATOM 1785 N N . LEU A 1 263 ? -2.947 -42.973 -42.450 1.00 27.75 358 LEU A N 1
ATOM 1786 C CA . LEU A 1 263 ? -1.765 -42.480 -43.136 1.00 30.92 358 LEU A CA 1
ATOM 1787 C C . LEU A 1 263 ? -1.639 -40.979 -42.920 1.00 39.40 358 LEU A C 1
ATOM 1788 O O . LEU A 1 263 ? -2.478 -40.214 -43.402 1.00 47.26 358 LEU A O 1
ATOM 1793 N N . GLY A 1 264 ? -0.600 -40.563 -42.194 1.00 30.75 359 GLY A N 1
ATOM 1794 C CA . GLY A 1 264 ? -0.388 -39.156 -41.886 1.00 35.96 359 GLY A CA 1
ATOM 1795 C C . GLY A 1 264 ? 0.277 -38.336 -42.986 1.00 41.34 359 GLY A C 1
ATOM 1796 O O . GLY A 1 264 ? 0.205 -38.670 -44.172 1.00 29.56 359 GLY A O 1
ATOM 1797 N N . PRO A 1 265 ? 0.935 -37.236 -42.607 1.00 43.02 360 PRO A N 1
ATOM 1798 C CA . PRO A 1 265 ? 1.578 -36.469 -43.679 1.00 50.02 360 PRO A CA 1
ATOM 1799 C C . PRO A 1 265 ? 2.763 -37.228 -44.250 1.00 61.25 360 PRO A C 1
ATOM 1800 O O . PRO A 1 265 ? 3.055 -37.102 -45.440 1.00 79.25 360 PRO A O 1
ATOM 1804 N N . LEU A 1 266 ? 3.429 -38.017 -43.415 1.00 52.18 361 LEU A N 1
ATOM 1805 C CA . LEU A 1 266 ? 4.523 -38.847 -43.890 1.00 50.06 361 LEU A CA 1
ATOM 1806 C C . LEU A 1 266 ? 4.076 -39.675 -45.101 1.00 60.36 361 LEU A C 1
ATOM 1807 O O . LEU A 1 266 ? 4.886 -39.994 -45.973 1.00 70.56 361 LEU A O 1
ATOM 1812 N N . ASP A 1 267 ? 2.784 -40.007 -45.156 1.00 52.34 362 ASP A N 1
ATOM 1813 C CA . ASP A 1 267 ? 2.258 -40.944 -46.154 1.00 36.08 362 ASP A CA 1
ATOM 1814 C C . ASP A 1 267 ? 1.199 -40.385 -47.131 1.00 57.75 362 ASP A C 1
ATOM 1815 O O . ASP A 1 267 ? 0.416 -41.144 -47.711 1.00 52.98 362 ASP A O 1
ATOM 1820 N N . GLY A 1 268 ? 1.176 -39.068 -47.321 1.00 64.92 363 GLY A N 1
ATOM 1821 C CA . GLY A 1 268 ? 0.288 -38.470 -48.303 1.00 35.99 363 GLY A CA 1
ATOM 1822 C C . GLY A 1 268 ? -1.048 -38.055 -47.724 1.00 42.21 363 GLY A C 1
ATOM 1823 O O . GLY A 1 268 ? -1.987 -37.747 -48.448 1.00 45.68 363 GLY A O 1
ATOM 1824 N N . GLY A 1 269 ? -1.135 -38.041 -46.404 1.00 34.19 364 GLY A N 1
ATOM 1825 C CA . GLY A 1 269 ? -2.393 -37.766 -45.755 1.00 23.38 364 GLY A CA 1
ATOM 1826 C C . GLY A 1 269 ? -2.497 -36.428 -45.045 1.00 29.83 364 GLY A C 1
ATOM 1827 O O . GLY A 1 269 ? -1.605 -35.575 -45.063 1.00 37.23 364 GLY A O 1
ATOM 1828 N N . ILE A 1 270 ? -3.643 -36.248 -44.417 1.00 23.29 365 ILE A N 1
ATOM 1829 C CA . ILE A 1 270 ? -3.895 -35.084 -43.625 1.00 15.59 365 ILE A CA 1
ATOM 1830 C C . ILE A 1 270 ? -4.422 -35.524 -42.272 1.00 15.83 365 ILE A C 1
ATOM 1831 O O . ILE A 1 270 ? -5.384 -36.277 -42.193 1.00 41.27 365 ILE A O 1
ATOM 1836 N N . THR A 1 271 ? -3.778 -35.054 -41.213 1.00 30.36 366 THR A N 1
ATOM 1837 C CA . THR A 1 271 ? -4.294 -35.228 -39.869 1.00 35.56 366 THR A CA 1
ATOM 1838 C C . THR A 1 271 ? -5.360 -34.179 -39.536 1.00 44.42 366 THR A C 1
ATOM 1839 O O . THR A 1 271 ? -5.065 -32.989 -39.469 1.00 77.96 366 THR A O 1
ATOM 1843 N N . LEU A 1 272 ? -6.601 -34.624 -39.361 1.00 36.72 367 LEU A N 1
ATOM 1844 C CA . LEU A 1 272 ? -7.645 -33.797 -38.768 1.00 28.96 367 LEU A CA 1
ATOM 1845 C C . LEU A 1 272 ? -7.572 -33.913 -37.246 1.00 27.92 367 LEU A C 1
ATOM 1846 O O . LEU A 1 272 ? -6.763 -34.650 -36.713 1.00 62.66 367 LEU A O 1
ATOM 1851 N N . GLY A 1 273 ? -8.460 -33.212 -36.559 1.00 32.72 368 GLY A N 1
ATOM 1852 C CA . GLY A 1 273 ? -8.425 -33.129 -35.114 1.00 24.80 368 GLY A CA 1
ATOM 1853 C C . GLY A 1 273 ? -8.332 -31.685 -34.622 1.00 26.71 368 GLY A C 1
ATOM 1854 O O . GLY A 1 273 ? -8.261 -30.755 -35.432 1.00 20.25 368 GLY A O 1
ATOM 1855 N N . LYS A 1 274 ? -8.311 -31.513 -33.297 1.00 34.85 369 LYS A N 1
ATOM 1856 C CA . LYS A 1 274 ? -8.293 -30.201 -32.640 1.00 29.92 369 LYS A CA 1
ATOM 1857 C C . LYS A 1 274 ? -7.195 -29.270 -33.141 1.00 27.32 369 LYS A C 1
ATOM 1858 O O . LYS A 1 274 ? -7.348 -28.055 -33.078 1.00 35.67 369 LYS A O 1
ATOM 1864 N N . ASP A 1 275 ? -6.100 -29.838 -33.642 1.00 23.73 370 ASP A N 1
ATOM 1865 C CA . ASP A 1 275 ? -4.987 -29.043 -34.161 1.00 15.89 370 ASP A CA 1
ATOM 1866 C C . ASP A 1 275 ? -4.812 -29.261 -35.641 1.00 26.75 370 ASP A C 1
ATOM 1867 O O . ASP A 1 275 ? -3.779 -28.902 -36.195 1.00 25.94 370 ASP A O 1
ATOM 1872 N N . GLY A 1 276 ? -5.820 -29.848 -36.280 1.00 21.68 371 GLY A N 1
ATOM 1873 C CA . GLY A 1 276 ? -5.679 -30.312 -37.653 1.00 36.13 371 GLY A CA 1
ATOM 1874 C C . GLY A 1 276 ? -6.291 -29.330 -38.623 1.00 51.39 371 GLY A C 1
ATOM 1875 O O . GLY A 1 276 ? -7.477 -29.402 -38.934 1.00 51.61 371 GLY A O 1
ATOM 1876 N N . ASN A 1 277 ? -5.459 -28.417 -39.110 1.00 47.88 372 ASN A N 1
ATOM 1877 C CA . ASN A 1 277 ? -5.922 -27.265 -39.849 1.00 21.29 372 ASN A CA 1
ATOM 1878 C C . ASN A 1 277 ? -6.083 -27.528 -41.342 1.00 24.83 372 ASN A C 1
ATOM 1879 O O . ASN A 1 277 ? -5.145 -27.935 -42.012 1.00 30.05 372 ASN A O 1
ATOM 1884 N N . ILE A 1 278 ? -7.276 -27.272 -41.867 1.00 21.41 373 ILE A N 1
ATOM 1885 C CA . ILE A 1 278 ? -7.494 -27.355 -43.299 1.00 33.75 373 ILE A CA 1
ATOM 1886 C C . ILE A 1 278 ? -8.095 -26.054 -43.846 1.00 24.01 373 ILE A C 1
ATOM 1887 O O . ILE A 1 278 ? -8.990 -25.477 -43.245 1.00 23.84 373 ILE A O 1
ATOM 1892 N N . TYR A 1 279 ? -7.610 -25.606 -44.998 1.00 27.46 374 TYR A N 1
ATOM 1893 C CA . TYR A 1 279 ? -8.011 -24.315 -45.537 1.00 21.23 374 TYR A CA 1
ATOM 1894 C C . TYR A 1 279 ? -8.689 -24.467 -46.873 1.00 15.95 374 TYR A C 1
ATOM 1895 O O . TYR A 1 279 ? -8.333 -25.336 -47.650 1.00 25.74 374 TYR A O 1
ATOM 1904 N N . ALA A 1 280 ? -9.681 -23.631 -47.143 1.00 15.15 375 ALA A N 1
ATOM 1905 C CA . ALA A 1 280 ? -10.222 -23.559 -48.489 1.00 11.40 375 ALA A CA 1
ATOM 1906 C C . ALA A 1 280 ? -9.141 -23.108 -49.456 1.00 30.18 375 ALA A C 1
ATOM 1907 O O . ALA A 1 280 ? -8.081 -22.645 -49.041 1.00 30.99 375 ALA A O 1
ATOM 1909 N N . SER A 1 281 ? -9.414 -23.245 -50.749 1.00 32.75 376 SER A N 1
ATOM 1910 C CA . SER A 1 281 ? -8.411 -22.942 -51.750 1.00 25.58 376 SER A CA 1
ATOM 1911 C C . SER A 1 281 ? -9.020 -22.656 -53.124 1.00 36.20 376 SER A C 1
ATOM 1912 O O . SER A 1 281 ? -10.236 -22.797 -53.337 1.00 17.81 376 SER A O 1
ATOM 1915 N N . GLY A 1 282 ? -8.157 -22.243 -54.050 1.00 19.47 377 GLY A N 1
ATOM 1916 C CA . GLY A 1 282 ? -8.563 -22.047 -55.425 1.00 22.70 377 GLY A CA 1
ATOM 1917 C C . GLY A 1 282 ? -9.251 -20.727 -55.703 1.00 39.45 377 GLY A C 1
ATOM 1918 O O . GLY A 1 282 ? -9.875 -20.582 -56.753 1.00 39.75 377 GLY A O 1
ATOM 1919 N N . GLY A 1 283 ? -9.141 -19.779 -54.767 1.00 42.25 378 GLY A N 1
ATOM 1920 C CA . GLY A 1 283 ? -9.711 -18.449 -54.916 1.00 20.19 378 GLY A CA 1
ATOM 1921 C C . GLY A 1 283 ? -9.114 -17.698 -56.089 1.00 36.18 378 GLY A C 1
ATOM 1922 O O . GLY A 1 283 ? -7.896 -17.681 -56.265 1.00 50.63 378 GLY A O 1
ATOM 1923 N N . THR A 1 284 ? -9.976 -17.089 -56.903 1.00 44.22 379 THR A N 1
ATOM 1924 C CA . THR A 1 284 ? -9.548 -16.342 -58.082 1.00 61.57 379 THR A CA 1
ATOM 1925 C C . THR A 1 284 ? -10.115 -14.912 -58.044 1.00 88.14 379 THR A C 1
ATOM 1926 O O . THR A 1 284 ? -11.242 -14.695 -57.590 1.00 93.87 379 THR A O 1
ATOM 1930 N N . ASP A 1 285 ? -9.329 -13.944 -58.518 1.00 78.08 380 ASP A N 1
ATOM 1931 C CA . ASP A 1 285 ? -9.718 -12.531 -58.473 1.00 71.53 380 ASP A CA 1
ATOM 1932 C C . ASP A 1 285 ? -10.332 -12.029 -59.788 1.00 63.64 380 ASP A C 1
ATOM 1933 O O . ASP A 1 285 ? -11.415 -11.439 -59.801 1.00 47.49 380 ASP A O 1
ATOM 1938 N N . GLY A 1 286 ? -9.624 -12.242 -60.891 1.00 62.96 381 GLY A N 1
ATOM 1939 C CA . GLY A 1 286 ? -10.099 -11.785 -62.181 1.00 74.58 381 GLY A CA 1
ATOM 1940 C C . GLY A 1 286 ? -10.322 -10.286 -62.216 1.00 73.99 381 GLY A C 1
ATOM 1941 O O . GLY A 1 286 ? -9.540 -9.544 -62.813 1.00 74.74 381 GLY A O 1
ATOM 1942 N N . ASN B 1 8 ? -15.285 -8.370 -32.686 1.00 57.02 103 ASN B N 1
ATOM 1943 C CA . ASN B 1 8 ? -16.067 -7.363 -33.398 1.00 65.04 103 ASN B CA 1
ATOM 1944 C C . ASN B 1 8 ? -15.483 -7.098 -34.781 1.00 50.09 103 ASN B C 1
ATOM 1945 O O . ASN B 1 8 ? -14.272 -7.177 -34.961 1.00 73.67 103 ASN B O 1
ATOM 1950 N N . PRO B 1 9 ? -16.346 -6.780 -35.762 1.00 26.45 104 PRO B N 1
ATOM 1951 C CA . PRO B 1 9 ? -15.958 -6.616 -37.171 1.00 36.55 104 PRO B CA 1
ATOM 1952 C C . PRO B 1 9 ? -15.123 -5.365 -37.465 1.00 42.83 104 PRO B C 1
ATOM 1953 O O . PRO B 1 9 ? -15.082 -4.432 -36.664 1.00 57.96 104 PRO B O 1
ATOM 1957 N N . SER B 1 10 ? -14.465 -5.355 -38.619 1.00 34.82 105 SER B N 1
ATOM 1958 C CA . SER B 1 10 ? -13.669 -4.203 -39.039 1.00 29.44 105 SER B CA 1
ATOM 1959 C C . SER B 1 10 ? -14.624 -3.104 -39.495 1.00 36.68 105 SER B C 1
ATOM 1960 O O . SER B 1 10 ? -15.789 -3.384 -39.768 1.00 43.54 105 SER B O 1
ATOM 1963 N N . ARG B 1 11 ? -14.156 -1.859 -39.582 1.00 18.94 106 ARG B N 1
ATOM 1964 C CA . ARG B 1 11 ? -15.073 -0.781 -39.970 1.00 20.82 106 ARG B CA 1
ATOM 1965 C C . ARG B 1 11 ? -14.446 0.377 -40.747 1.00 27.29 106 ARG B C 1
ATOM 1966 O O . ARG B 1 11 ? -13.354 0.847 -40.438 1.00 30.30 106 ARG B O 1
ATOM 1974 N N . LEU B 1 12 ? -15.172 0.833 -41.759 1.00 29.50 107 LEU B N 1
ATOM 1975 C CA . LEU B 1 12 ? -14.774 1.984 -42.554 1.00 27.80 107 LEU B CA 1
ATOM 1976 C C . LEU B 1 12 ? -15.734 3.118 -42.221 1.00 22.56 107 LEU B C 1
ATOM 1977 O O . LEU B 1 12 ? -16.944 2.924 -42.216 1.00 31.52 107 LEU B O 1
ATOM 1982 N N . ILE B 1 13 ? -15.192 4.287 -41.904 1.00 34.40 108 ILE B N 1
ATOM 1983 C CA . ILE B 1 13 ? -15.990 5.486 -41.707 1.00 21.06 108 ILE B CA 1
ATOM 1984 C C . ILE B 1 13 ? -15.254 6.582 -42.429 1.00 25.24 108 ILE B C 1
ATOM 1985 O O . ILE B 1 13 ? -14.053 6.736 -42.214 1.00 33.87 108 ILE B O 1
ATOM 1990 N N . VAL B 1 14 ? -15.957 7.321 -43.298 1.00 37.65 109 VAL B N 1
ATOM 1991 C CA . VAL B 1 14 ? -15.356 8.413 -44.090 1.00 18.30 109 VAL B CA 1
ATOM 1992 C C . VAL B 1 14 ? -15.911 9.753 -43.680 1.00 13.28 109 VAL B C 1
ATOM 1993 O O . VAL B 1 14 ? -17.101 9.989 -43.804 1.00 39.74 109 VAL B O 1
ATOM 1997 N N . ALA B 1 15 ? -15.057 10.630 -43.170 1.00 25.45 110 ALA B N 1
ATOM 1998 C CA . ALA B 1 15 ? -15.492 11.973 -42.797 1.00 13.38 110 ALA B CA 1
ATOM 1999 C C . ALA B 1 15 ? -14.775 13.030 -43.607 1.00 19.23 110 ALA B C 1
ATOM 2000 O O . ALA B 1 15 ? -13.849 12.733 -44.354 1.00 26.55 110 ALA B O 1
ATOM 2002 N N . ILE B 1 16 ? -15.247 14.265 -43.467 1.00 27.58 111 ILE B N 1
ATOM 2003 C CA . ILE B 1 16 ? -14.593 15.424 -44.035 1.00 8.08 111 ILE B CA 1
ATOM 2004 C C . ILE B 1 16 ? -14.432 16.413 -42.930 1.00 26.77 111 ILE B C 1
ATOM 2005 O O . ILE B 1 16 ? -15.361 16.619 -42.156 1.00 44.35 111 ILE B O 1
ATOM 2010 N N . GLU B 1 17 ? -13.221 16.962 -42.829 1.00 45.73 112 GLU B N 1
ATOM 2011 C CA . GLU B 1 17 ? -12.870 18.031 -41.900 1.00 10.75 112 GLU B CA 1
ATOM 2012 C C . GLU B 1 17 ? -12.902 19.305 -42.707 1.00 29.22 112 GLU B C 1
ATOM 2013 O O . GLU B 1 17 ? -12.152 19.424 -43.667 1.00 21.75 112 GLU B O 1
ATOM 2019 N N . ILE B 1 18 ? -13.782 20.239 -42.335 1.00 28.54 113 ILE B N 1
ATOM 2020 C CA . ILE B 1 18 ? -13.846 21.555 -42.976 1.00 20.49 113 ILE B CA 1
ATOM 2021 C C . ILE B 1 18 ? -13.725 22.664 -41.954 1.00 32.33 113 ILE B C 1
ATOM 2022 O O . ILE B 1 18 ? -14.198 22.531 -40.828 1.00 29.00 113 ILE B O 1
ATOM 2027 N N . VAL B 1 19 ? -13.102 23.762 -42.381 1.00 18.90 114 VAL B N 1
ATOM 2028 C CA . VAL B 1 19 ? -12.998 24.989 -41.615 1.00 21.49 114 VAL B CA 1
ATOM 2029 C C . VAL B 1 19 ? -12.951 26.161 -42.593 1.00 49.11 114 VAL B C 1
ATOM 2030 O O . VAL B 1 19 ? -12.436 26.018 -43.717 1.00 43.64 114 VAL B O 1
ATOM 2034 N N . GLU B 1 20 ? -13.498 27.307 -42.173 1.00 46.22 115 GLU B N 1
ATOM 2035 C CA . GLU B 1 20 ? -13.446 28.530 -42.971 1.00 24.30 115 GLU B CA 1
ATOM 2036 C C . GLU B 1 20 ? -12.030 29.121 -42.911 1.00 35.12 115 GLU B C 1
ATOM 2037 O O . GLU B 1 20 ? -11.495 29.341 -41.832 1.00 42.39 115 GLU B O 1
ATOM 2043 N N . ASP B 1 21 ? -11.408 29.338 -44.068 1.00 32.33 116 ASP B N 1
ATOM 2044 C CA . ASP B 1 21 ? -10.094 29.980 -44.114 1.00 25.23 116 ASP B CA 1
ATOM 2045 C C . ASP B 1 21 ? -9.994 30.993 -45.238 1.00 42.47 116 ASP B C 1
ATOM 2046 O O . ASP B 1 21 ? -10.868 31.076 -46.092 1.00 51.37 116 ASP B O 1
ATOM 2051 N N . GLU B 1 22 ? -8.920 31.775 -45.210 1.00 58.93 117 GLU B N 1
ATOM 2052 C CA . GLU B 1 22 ? -8.573 32.680 -46.291 1.00 39.44 117 GLU B CA 1
ATOM 2053 C C . GLU B 1 22 ? -7.510 31.961 -47.135 1.00 37.61 117 GLU B C 1
ATOM 2054 O O . GLU B 1 22 ? -6.400 31.718 -46.670 1.00 64.41 117 GLU B O 1
ATOM 2060 N N . ILE B 1 23 ? -7.863 31.611 -48.368 1.00 39.72 118 ILE B N 1
ATOM 2061 C CA . ILE B 1 23 ? -7.091 30.661 -49.171 1.00 26.39 118 ILE B CA 1
ATOM 2062 C C . ILE B 1 23 ? -6.743 31.184 -50.572 1.00 44.52 118 ILE B C 1
ATOM 2063 O O . ILE B 1 23 ? -7.380 32.116 -51.101 1.00 32.87 118 ILE B O 1
ATOM 2068 N N . PRO B 1 24 ? -5.732 30.572 -51.195 1.00 49.14 119 PRO B N 1
ATOM 2069 C CA . PRO B 1 24 ? -5.519 31.020 -52.560 1.00 43.87 119 PRO B CA 1
ATOM 2070 C C . PRO B 1 24 ? -6.636 30.402 -53.353 1.00 66.06 119 PRO B C 1
ATOM 2071 O O . PRO B 1 24 ? -6.913 29.213 -53.185 1.00 83.58 119 PRO B O 1
ATOM 2075 N N . LEU B 1 25 ? -7.304 31.193 -54.172 1.00 55.22 120 LEU B N 1
ATOM 2076 C CA . LEU B 1 25 ? -8.261 30.620 -55.093 1.00 53.60 120 LEU B CA 1
ATOM 2077 C C . LEU B 1 25 ? -7.560 29.409 -55.693 1.00 44.01 120 LEU B C 1
ATOM 2078 O O . LEU B 1 25 ? -6.461 29.531 -56.243 1.00 50.46 120 LEU B O 1
ATOM 2083 N N . THR B 1 26 ? -8.157 28.230 -55.569 1.00 67.93 121 THR B N 1
ATOM 2084 C CA . THR B 1 26 ? -7.556 27.052 -56.199 1.00 74.19 121 THR B CA 1
ATOM 2085 C C . THR B 1 26 ? -7.851 27.049 -57.700 1.00 70.51 121 THR B C 1
ATOM 2086 O O . THR B 1 26 ? -8.614 26.225 -58.202 1.00 54.11 121 THR B O 1
ATOM 2090 N N . ILE B 1 27 ? -7.235 27.997 -58.402 1.00 68.83 122 ILE B N 1
ATOM 2091 C CA . ILE B 1 27 ? -7.528 28.237 -59.804 1.00 79.04 122 ILE B CA 1
ATOM 2092 C C . ILE B 1 27 ? -6.440 27.641 -60.695 1.00 87.72 122 ILE B C 1
ATOM 2093 O O . ILE B 1 27 ? -6.132 26.448 -60.608 1.00 77.35 122 ILE B O 1
ATOM 2098 N N . ASP B 1 51 ? -3.499 38.625 -50.682 1.00 30.00 146 ASP B N 1
ATOM 2099 C CA . ASP B 1 51 ? -4.667 38.788 -51.506 1.00 30.00 146 ASP B CA 1
ATOM 2100 C C . ASP B 1 51 ? -5.135 37.461 -52.073 1.00 30.00 146 ASP B C 1
ATOM 2101 O O . ASP B 1 51 ? -5.213 37.250 -53.284 1.00 30.00 146 ASP B O 1
ATOM 2106 N N . LYS B 1 52 ? -5.423 36.580 -51.133 1.00 50.61 147 LYS B N 1
ATOM 2107 C CA . LYS B 1 52 ? -6.134 35.314 -51.269 1.00 46.44 147 LYS B CA 1
ATOM 2108 C C . LYS B 1 52 ? -7.573 35.792 -51.113 1.00 49.26 147 LYS B C 1
ATOM 2109 O O . LYS B 1 52 ? -7.830 36.986 -51.007 1.00 55.22 147 LYS B O 1
ATOM 2115 N N . VAL B 1 53 ? -8.502 34.838 -51.124 1.00 53.83 148 VAL B N 1
ATOM 2116 C CA . VAL B 1 53 ? -9.931 35.079 -50.923 1.00 41.00 148 VAL B CA 1
ATOM 2117 C C . VAL B 1 53 ? -10.549 34.246 -49.810 1.00 37.21 148 VAL B C 1
ATOM 2118 O O . VAL B 1 53 ? -9.894 33.375 -49.243 1.00 47.84 148 VAL B O 1
ATOM 2122 N N . ASP B 1 54 ? -11.805 34.501 -49.485 1.00 49.88 149 ASP B N 1
ATOM 2123 C CA . ASP B 1 54 ? -12.422 33.782 -48.372 1.00 45.58 149 ASP B CA 1
ATOM 2124 C C . ASP B 1 54 ? -13.278 32.616 -48.839 1.00 54.22 149 ASP B C 1
ATOM 2125 O O . ASP B 1 54 ? -14.301 32.812 -49.513 1.00 42.34 149 ASP B O 1
ATOM 2130 N N . GLY B 1 55 ? -12.835 31.412 -48.466 1.00 70.65 150 GLY B N 1
ATOM 2131 C CA . GLY B 1 55 ? -13.461 30.155 -48.848 1.00 52.11 150 GLY B CA 1
ATOM 2132 C C . GLY B 1 55 ? -13.272 29.092 -47.785 1.00 32.17 150 GLY B C 1
ATOM 2133 O O . GLY B 1 55 ? -13.531 29.343 -46.613 1.00 47.60 150 GLY B O 1
ATOM 2134 N N . LEU B 1 56 ? -12.808 27.909 -48.186 1.00 39.83 151 LEU B N 1
ATOM 2135 C CA . LEU B 1 56 ? -12.801 26.752 -47.287 1.00 36.64 151 LEU B CA 1
ATOM 2136 C C . LEU B 1 56 ? -11.545 25.888 -47.378 1.00 29.99 151 LEU B C 1
ATOM 2137 O O . LEU B 1 56 ? -10.996 25.704 -48.468 1.00 34.39 151 LEU B O 1
ATOM 2142 N N . LYS B 1 57 ? -11.115 25.359 -46.226 1.00 33.54 152 LYS B N 1
ATOM 2143 C CA . LYS B 1 57 ? -10.005 24.398 -46.134 1.00 25.19 152 LYS B CA 1
ATOM 2144 C C . LYS B 1 57 ? -10.581 23.037 -45.773 1.00 35.14 152 LYS B C 1
ATOM 2145 O O . LYS B 1 57 ? -11.159 22.879 -44.706 1.00 39.11 152 LYS B O 1
ATOM 2151 N N . ALA B 1 58 ? -10.412 22.052 -46.648 1.00 35.64 153 ALA B N 1
ATOM 2152 C CA . ALA B 1 58 ? -11.034 20.761 -46.429 1.00 19.54 153 ALA B CA 1
ATOM 2153 C C . ALA B 1 58 ? -10.063 19.612 -46.561 1.00 45.10 153 ALA B C 1
ATOM 2154 O O . ALA B 1 58 ? -9.088 19.704 -47.305 1.00 37.51 153 ALA B O 1
ATOM 2156 N N . ARG B 1 59 ? -10.356 18.520 -45.849 1.00 46.93 154 ARG B N 1
ATOM 2157 C CA . ARG B 1 59 ? -9.618 17.274 -46.017 1.00 24.37 154 ARG B CA 1
ATOM 2158 C C . ARG B 1 59 ? -10.412 16.015 -45.638 1.00 26.64 154 ARG B C 1
ATOM 2159 O O . ARG B 1 59 ? -11.081 15.960 -44.614 1.00 29.04 154 ARG B O 1
ATOM 2167 N N . ILE B 1 60 ? -10.329 14.999 -46.481 1.00 33.88 155 ILE B N 1
ATOM 2168 C CA . ILE B 1 60 ? -10.983 13.752 -46.174 1.00 31.04 155 ILE B CA 1
ATOM 2169 C C . ILE B 1 60 ? -10.179 13.010 -45.118 1.00 30.01 155 ILE B C 1
ATOM 2170 O O . ILE B 1 60 ? -8.953 12.965 -45.192 1.00 36.13 155 ILE B O 1
ATOM 2175 N N . ILE B 1 61 ? -10.878 12.470 -44.123 1.00 26.70 156 ILE B N 1
ATOM 2176 C CA . ILE B 1 61 ? -10.263 11.683 -43.063 1.00 23.41 156 ILE B CA 1
ATOM 2177 C C . ILE B 1 61 ? -11.086 10.429 -42.746 1.00 43.94 156 ILE B C 1
ATOM 2178 O O . ILE B 1 61 ? -12.261 10.353 -43.091 1.00 58.61 156 ILE B O 1
ATOM 2183 N N . LEU B 1 62 ? -10.447 9.451 -42.097 1.00 40.19 157 LEU B N 1
ATOM 2184 C CA . LEU B 1 62 ? -11.114 8.249 -41.607 1.00 22.51 157 LEU B CA 1
ATOM 2185 C C . LEU B 1 62 ? -11.264 8.247 -40.094 1.00 14.41 157 LEU B C 1
ATOM 2186 O O . LEU B 1 62 ? -10.321 8.542 -39.375 1.00 46.90 157 LEU B O 1
ATOM 2191 N N . ILE B 1 63 ? -12.447 7.897 -39.609 1.00 31.88 158 ILE B N 1
ATOM 2192 C CA . ILE B 1 63 ? -12.648 7.702 -38.180 1.00 32.80 158 ILE B CA 1
ATOM 2193 C C . ILE B 1 63 ? -12.538 6.224 -37.834 1.00 33.25 158 ILE B C 1
ATOM 2194 O O . ILE B 1 63 ? -13.175 5.391 -38.459 1.00 55.29 158 ILE B O 1
ATOM 2199 N N . GLU B 1 64 ? -11.731 5.907 -36.829 1.00 46.58 159 GLU B N 1
ATOM 2200 C CA . GLU B 1 64 ? -11.565 4.535 -36.377 1.00 34.32 159 GLU B CA 1
ATOM 2201 C C . GLU B 1 64 ? -12.405 4.231 -35.150 1.00 34.92 159 GLU B C 1
ATOM 2202 O O . GLU B 1 64 ? -12.031 4.568 -34.032 1.00 45.76 159 GLU B O 1
ATOM 2208 N N . ASP B 1 65 ? -13.544 3.584 -35.376 1.00 34.26 160 ASP B N 1
ATOM 2209 C CA . ASP B 1 65 ? -14.426 3.174 -34.305 1.00 34.75 160 ASP B CA 1
ATOM 2210 C C . ASP B 1 65 ? -15.197 1.955 -34.773 1.00 50.31 160 ASP B C 1
ATOM 2211 O O . ASP B 1 65 ? -15.903 2.013 -35.764 1.00 58.05 160 ASP B O 1
ATOM 2216 N N . ASN B 1 66 ? -15.048 0.844 -34.054 1.00 47.17 161 ASN B N 1
ATOM 2217 C CA . ASN B 1 66 ? -15.870 -0.344 -34.262 1.00 34.17 161 ASN B CA 1
ATOM 2218 C C . ASN B 1 66 ? -16.718 -0.603 -33.041 1.00 39.50 161 ASN B C 1
ATOM 2219 O O . ASN B 1 66 ? -17.432 -1.594 -32.977 1.00 60.98 161 ASN B O 1
ATOM 2224 N N . THR B 1 67 ? -16.648 0.303 -32.074 1.00 36.21 162 THR B N 1
ATOM 2225 C CA . THR B 1 67 ? -17.404 0.178 -30.842 1.00 51.42 162 THR B CA 1
ATOM 2226 C C . THR B 1 67 ? -18.825 0.712 -30.986 1.00 35.77 162 THR B C 1
ATOM 2227 O O . THR B 1 67 ? -19.795 0.000 -30.740 1.00 41.03 162 THR B O 1
ATOM 2231 N N . SER B 1 68 ? -18.939 1.979 -31.350 1.00 35.46 163 SER B N 1
ATOM 2232 C CA . SER B 1 68 ? -20.231 2.636 -31.437 1.00 44.10 163 SER B CA 1
ATOM 2233 C C . SER B 1 68 ? -21.150 1.879 -32.362 1.00 40.08 163 SER B C 1
ATOM 2234 O O . SER B 1 68 ? -20.700 1.191 -33.273 1.00 33.39 163 SER B O 1
ATOM 2237 N N . GLU B 1 69 ? -22.445 2.020 -32.127 1.00 37.68 164 GLU B N 1
ATOM 2238 C CA . GLU B 1 69 ? -23.425 1.431 -33.003 1.00 32.47 164 GLU B CA 1
ATOM 2239 C C . GLU B 1 69 ? -23.271 2.188 -34.301 1.00 38.24 164 GLU B C 1
ATOM 2240 O O . GLU B 1 69 ? -22.944 3.371 -34.286 1.00 47.61 164 GLU B O 1
ATOM 2246 N N . VAL B 1 70 ? -23.459 1.511 -35.426 1.00 34.99 165 VAL B N 1
ATOM 2247 C CA . VAL B 1 70 ? -23.372 2.176 -36.719 1.00 29.66 165 VAL B CA 1
ATOM 2248 C C . VAL B 1 70 ? -24.413 3.292 -36.742 1.00 32.80 165 VAL B C 1
ATOM 2249 O O . VAL B 1 70 ? -25.505 3.124 -36.210 1.00 45.56 165 VAL B O 1
ATOM 2253 N N . GLY B 1 71 ? -24.062 4.436 -37.326 1.00 34.17 166 GLY B N 1
ATOM 2254 C CA . GLY B 1 71 ? -24.993 5.540 -37.478 1.00 28.95 166 GLY B CA 1
ATOM 2255 C C . GLY B 1 71 ? -25.048 6.493 -36.287 1.00 48.19 166 GLY B C 1
ATOM 2256 O O . GLY B 1 71 ? -26.000 7.264 -36.122 1.00 42.89 166 GLY B O 1
ATOM 2257 N N . THR B 1 72 ? -24.025 6.450 -35.445 1.00 33.18 167 THR B N 1
ATOM 2258 C CA . THR B 1 72 ? -24.015 7.277 -34.263 1.00 31.91 167 THR B CA 1
ATOM 2259 C C . THR B 1 72 ? -22.715 8.040 -34.109 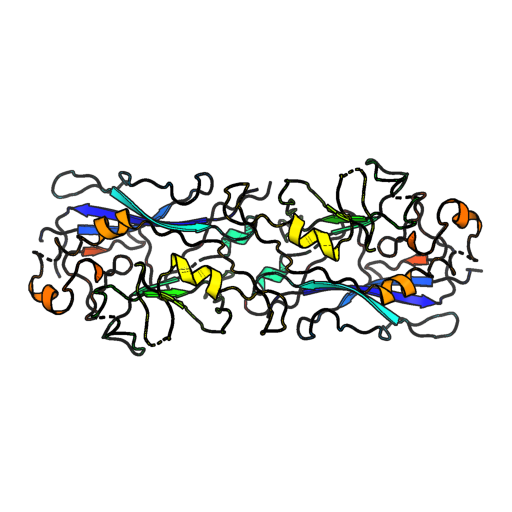1.00 35.77 167 THR B C 1
ATOM 2260 O O . THR B 1 72 ? -22.319 8.393 -32.997 1.00 33.63 167 THR B O 1
ATOM 2264 N N . GLN B 1 73 ? -22.041 8.295 -35.221 1.00 31.92 168 GLN B N 1
ATOM 2265 C CA . GLN B 1 73 ? -20.918 9.206 -35.174 1.00 32.46 168 GLN B CA 1
ATOM 2266 C C . GLN B 1 73 ? -21.486 10.611 -35.071 1.00 32.64 168 GLN B C 1
ATOM 2267 O O . GLN B 1 73 ? -22.604 10.870 -35.505 1.00 41.00 168 GLN B O 1
ATOM 2273 N N . ARG B 1 74 ? -20.765 11.515 -34.430 1.00 36.88 169 ARG B N 1
ATOM 2274 C CA . ARG B 1 74 ? -21.198 12.889 -34.298 1.00 33.82 169 ARG B CA 1
ATOM 2275 C C . ARG B 1 74 ? -20.292 13.868 -35.054 1.00 40.81 169 ARG B C 1
ATOM 2276 O O . ARG B 1 74 ? -19.116 13.613 -35.208 1.00 33.92 169 ARG B O 1
ATOM 2284 N N . VAL B 1 75 ? -20.854 14.992 -35.502 1.00 33.56 170 VAL B N 1
ATOM 2285 C CA . VAL B 1 75 ? -20.058 16.126 -35.951 1.00 33.77 170 VAL B CA 1
ATOM 2286 C C . VAL B 1 75 ? -19.291 16.722 -34.770 1.00 35.96 170 VAL B C 1
ATOM 2287 O O . VAL B 1 75 ? -19.898 17.144 -33.788 1.00 46.84 170 VAL B O 1
ATOM 2291 N N . LEU B 1 76 ? -17.964 16.758 -34.877 1.00 35.41 171 LEU B N 1
ATOM 2292 C CA . LEU B 1 76 ? -17.095 17.126 -33.761 1.00 36.68 171 LEU B CA 1
ATOM 2293 C C . LEU B 1 76 ? -15.937 17.973 -34.239 1.00 36.91 171 LEU B C 1
ATOM 2294 O O . LEU B 1 76 ? -15.551 17.892 -35.397 1.00 62.85 171 LEU B O 1
ATOM 2299 N N . PRO B 1 77 ? -15.371 18.797 -33.351 1.00 38.08 172 PRO B N 1
ATOM 2300 C CA . PRO B 1 77 ? -14.238 19.656 -33.719 1.00 38.41 172 PRO B CA 1
ATOM 2301 C C . PRO B 1 77 ? -13.002 18.834 -34.063 1.00 44.11 172 PRO B C 1
ATOM 2302 O O . PRO B 1 77 ? -12.629 17.982 -33.268 1.00 45.10 172 PRO B O 1
ATOM 2306 N N . GLY B 1 78 ? -12.389 19.081 -35.218 1.00 51.09 173 GLY B N 1
ATOM 2307 C CA . GLY B 1 78 ? -11.158 18.404 -35.595 1.00 37.50 173 GLY B CA 1
ATOM 2308 C C . GLY B 1 78 ? -9.943 19.177 -35.110 1.00 47.25 173 GLY B C 1
ATOM 2309 O O . GLY B 1 78 ? -10.045 20.046 -34.241 1.00 44.92 173 GLY B O 1
ATOM 2310 N N . THR B 1 79 ? -8.783 18.872 -35.670 1.00 38.40 174 THR B N 1
ATOM 2311 C CA . THR B 1 79 ? -7.552 19.457 -35.164 1.00 40.85 174 THR B CA 1
ATOM 2312 C C . THR B 1 79 ? -7.140 20.663 -35.980 1.00 44.42 174 THR B C 1
ATOM 2313 O O . THR B 1 79 ? -6.149 21.326 -35.663 1.00 58.33 174 THR B O 1
ATOM 2317 N N . LEU B 1 80 ? -7.890 20.957 -37.032 1.00 43.50 175 LEU B N 1
ATOM 2318 C CA . LEU B 1 80 ? -7.522 22.075 -37.895 1.00 38.13 175 LEU B CA 1
ATOM 2319 C C . LEU B 1 80 ? -7.895 23.408 -37.287 1.00 47.43 175 LEU B C 1
ATOM 2320 O O . LEU B 1 80 ? -8.921 23.545 -36.627 1.00 75.08 175 LEU B O 1
ATOM 2325 N N . VAL B 1 81 ? -7.063 24.400 -37.545 1.00 42.97 176 VAL B N 1
ATOM 2326 C CA . VAL B 1 81 ? -7.263 25.741 -37.029 1.00 40.86 176 VAL B CA 1
ATOM 2327 C C . VAL B 1 81 ? -7.231 26.672 -38.230 1.00 40.33 176 VAL B C 1
ATOM 2328 O O . VAL B 1 81 ? -6.759 26.279 -39.288 1.00 68.93 176 VAL B O 1
ATOM 2332 N N . SER B 1 82 ? -7.745 27.890 -38.089 1.00 47.13 177 SER B N 1
ATOM 2333 C CA . SER B 1 82 ? -7.848 28.807 -39.236 1.00 44.48 177 SER B CA 1
ATOM 2334 C C . SER B 1 82 ? -6.981 30.051 -39.104 1.00 57.81 177 SER B C 1
ATOM 2335 O O . SER B 1 82 ? -7.002 30.713 -38.067 1.00 74.46 177 SER B O 1
ATOM 2338 N N . ASP B 1 83 ? -6.244 30.389 -40.163 1.00 67.94 178 ASP B N 1
ATOM 2339 C CA . ASP B 1 83 ? -5.551 31.679 -40.230 1.00 48.29 178 ASP B CA 1
ATOM 2340 C C . ASP B 1 83 ? -6.534 32.806 -39.962 1.00 54.48 178 ASP B C 1
ATOM 2341 O O . ASP B 1 83 ? -6.432 33.506 -38.952 1.00 70.50 178 ASP B O 1
ATOM 2346 N N . LYS B 1 84 ? -7.493 32.965 -40.874 1.00 55.89 179 LYS B N 1
ATOM 2347 C CA . LYS B 1 84 ? -8.450 34.073 -40.825 1.00 58.17 179 LYS B CA 1
ATOM 2348 C C . LYS B 1 84 ? -8.996 34.587 -39.489 1.00 54.16 179 LYS B C 1
ATOM 2349 O O . LYS B 1 84 ? -8.901 35.782 -39.200 1.00 69.67 179 LYS B O 1
ATOM 2355 N N . ASP B 1 85 ? -9.552 33.686 -38.679 1.00 70.33 180 ASP B N 1
ATOM 2356 C CA . ASP B 1 85 ? -10.293 34.064 -37.468 1.00 61.43 180 ASP B CA 1
ATOM 2357 C C . ASP B 1 85 ? -9.962 33.121 -36.317 1.00 55.89 180 ASP B C 1
ATOM 2358 O O . ASP B 1 85 ? -10.473 33.287 -35.208 1.00 52.36 180 ASP B O 1
ATOM 2363 N N . GLY B 1 86 ? -9.133 32.117 -36.581 1.00 49.15 181 GLY B N 1
ATOM 2364 C CA . GLY B 1 86 ? -8.706 31.206 -35.535 1.00 57.86 181 GLY B CA 1
ATOM 2365 C C . GLY B 1 86 ? -9.700 30.098 -35.214 1.00 62.98 181 GLY B C 1
ATOM 2366 O O . GLY B 1 86 ? -9.424 29.215 -34.400 1.00 60.67 181 GLY B O 1
ATOM 2367 N N . SER B 1 87 ? -10.866 30.147 -35.845 1.00 43.38 182 SER B N 1
ATOM 2368 C CA . SER B 1 87 ? -11.857 29.112 -35.659 1.00 52.85 182 SER B CA 1
ATOM 2369 C C . SER B 1 87 ? -11.229 27.711 -35.808 1.00 58.95 182 SER B C 1
ATOM 2370 O O . SER B 1 87 ? -10.171 27.539 -36.420 1.00 42.00 182 SER B O 1
ATOM 2373 N N . GLN B 1 88 ? -11.879 26.717 -35.216 1.00 43.99 183 GLN B N 1
ATOM 2374 C CA . GLN B 1 88 ? -11.471 25.337 -35.389 1.00 55.94 183 GLN B CA 1
ATOM 2375 C C . GLN B 1 88 ? -12.375 24.596 -36.363 1.00 61.31 183 GLN B C 1
ATOM 2376 O O . GLN B 1 88 ? -13.575 24.875 -36.499 1.00 38.35 183 GLN B O 1
ATOM 2382 N N . SER B 1 89 ? -11.759 23.647 -37.046 1.00 39.12 184 SER B N 1
ATOM 2383 C CA . SER B 1 89 ? -12.431 22.802 -38.006 1.00 39.31 184 SER B CA 1
ATOM 2384 C C . SER B 1 89 ? -13.199 21.530 -37.665 1.00 36.58 184 SER B C 1
ATOM 2385 O O . SER B 1 89 ? -12.615 20.519 -37.297 1.00 56.08 184 SER B O 1
ATOM 2388 N N . LEU B 1 90 ? -14.516 21.604 -37.753 1.00 37.05 185 LEU B N 1
ATOM 2389 C CA . LEU B 1 90 ? -15.370 20.434 -37.626 1.00 28.74 185 LEU B CA 1
ATOM 2390 C C . LEU B 1 90 ? -15.206 19.207 -38.531 1.00 31.90 185 LEU B C 1
ATOM 2391 O O . LEU B 1 90 ? -14.770 19.295 -39.684 1.00 37.08 185 LEU B O 1
ATOM 2396 N N . VAL B 1 91 ? -15.552 18.054 -37.994 1.00 44.44 186 VAL B N 1
ATOM 2397 C CA . VAL B 1 91 ? -15.401 16.809 -38.702 1.00 17.59 186 VAL B CA 1
ATOM 2398 C C . VAL B 1 91 ? -16.781 16.222 -38.877 1.00 35.52 186 VAL B C 1
ATOM 2399 O O . VAL B 1 91 ? -17.479 15.961 -37.892 1.00 29.78 186 VAL B O 1
ATOM 2403 N N . TYR B 1 92 ? -17.179 16.021 -40.130 1.00 20.90 187 TYR B N 1
ATOM 2404 C CA . TYR B 1 92 ? -18.517 15.546 -40.418 1.00 22.55 187 TYR B CA 1
ATOM 2405 C C . TYR B 1 92 ? -18.471 14.097 -40.880 1.00 33.26 187 TYR B C 1
ATOM 2406 O O . TYR B 1 92 ? -18.001 13.814 -41.971 1.00 53.28 187 TYR B O 1
ATOM 2415 N N . PRO B 1 93 ? -18.950 13.165 -40.048 1.00 33.93 188 PRO B N 1
ATOM 2416 C CA . PRO B 1 93 ? -19.054 11.827 -40.603 1.00 17.61 188 PRO B CA 1
ATOM 2417 C C . PRO B 1 93 ? -19.918 11.908 -41.846 1.00 16.52 188 PRO B C 1
ATOM 2418 O O . PRO B 1 93 ? -20.937 12.583 -41.829 1.00 22.89 188 PRO B O 1
ATOM 2422 N N . LEU B 1 94 ? -19.505 11.232 -42.911 1.00 21.52 189 LEU B N 1
ATOM 2423 C CA . LEU B 1 94 ? -20.230 11.250 -44.170 1.00 15.37 189 LEU B CA 1
ATOM 2424 C C . LEU B 1 94 ? -20.916 9.917 -44.424 1.00 27.02 189 LEU B C 1
ATOM 2425 O O . LEU B 1 94 ? -22.128 9.881 -44.639 1.00 30.89 189 LEU B O 1
ATOM 2430 N N . PHE B 1 95 ? -20.138 8.831 -44.409 1.00 42.16 190 PHE B N 1
ATOM 2431 C CA . PHE B 1 95 ? -20.700 7.466 -44.427 1.00 30.74 190 PHE B CA 1
ATOM 2432 C C . PHE B 1 95 ? -19.923 6.426 -43.624 1.00 19.35 190 PHE B C 1
ATOM 2433 O O . PHE B 1 95 ? -18.809 6.658 -43.166 1.00 30.21 190 PHE B O 1
ATOM 2441 N N . GLU B 1 96 ? -20.536 5.267 -43.462 1.00 24.54 191 GLU B N 1
ATOM 2442 C CA . GLU B 1 96 ? -20.036 4.282 -42.534 1.00 22.50 191 GLU B CA 1
ATOM 2443 C C . GLU B 1 96 ? -20.417 2.873 -42.968 1.00 19.94 191 GLU B C 1
ATOM 2444 O O . GLU B 1 96 ? -21.583 2.594 -43.200 1.00 42.86 191 GLU B O 1
ATOM 2450 N N . ALA B 1 97 ? -19.425 1.991 -43.059 1.00 26.64 192 ALA B N 1
ATOM 2451 C CA . ALA B 1 97 ? -19.633 0.638 -43.582 1.00 28.44 192 ALA B CA 1
ATOM 2452 C C . ALA B 1 97 ? -18.882 -0.417 -42.773 1.00 28.40 192 ALA B C 1
ATOM 2453 O O . ALA B 1 97 ? -17.661 -0.483 -42.821 1.00 29.87 192 ALA B O 1
ATOM 2455 N N . PRO B 1 98 ? -19.619 -1.238 -42.013 1.00 38.74 193 PRO B N 1
ATOM 2456 C CA . PRO B 1 98 ? -19.071 -2.416 -41.325 1.00 24.83 193 PRO B CA 1
ATOM 2457 C C . PRO B 1 98 ? -18.801 -3.583 -42.272 1.00 24.99 193 PRO B C 1
ATOM 2458 O O . PRO B 1 98 ? -19.587 -3.822 -43.182 1.00 40.88 193 PRO B O 1
ATOM 2462 N N . VAL B 1 99 ? -17.689 -4.279 -42.052 1.00 28.87 194 VAL B N 1
ATOM 2463 C CA . VAL B 1 99 ? -17.379 -5.546 -42.721 1.00 31.59 194 VAL B CA 1
ATOM 2464 C C . VAL B 1 99 ? -18.305 -6.711 -42.263 1.00 39.30 194 VAL B C 1
ATOM 2465 O O . VAL B 1 99 ? -18.786 -6.733 -41.128 1.00 38.44 194 VAL B O 1
ATOM 2469 N N . SER B 1 100 ? -18.533 -7.673 -43.151 1.00 27.86 195 SER B N 1
ATOM 2470 C CA . SER B 1 100 ? -19.526 -8.717 -42.948 1.00 32.91 195 SER B CA 1
ATOM 2471 C C . SER B 1 100 ? -19.095 -9.771 -41.934 1.00 40.93 195 SER B C 1
ATOM 2472 O O . SER B 1 100 ? -19.936 -10.440 -41.338 1.00 51.65 195 SER B O 1
ATOM 2475 N N . PHE B 1 101 ? -17.789 -9.934 -41.748 1.00 39.69 196 PHE B N 1
ATOM 2476 C CA . PHE B 1 101 ? -17.290 -11.069 -40.972 1.00 33.25 196 PHE B CA 1
ATOM 2477 C C . PHE B 1 101 ? -16.231 -10.720 -39.944 1.00 48.29 196 PHE B C 1
ATOM 2478 O O . PHE B 1 101 ? -15.417 -9.834 -40.162 1.00 47.12 196 PHE B O 1
ATOM 2486 N N . PHE B 1 102 ? -16.249 -11.435 -38.820 1.00 63.53 197 PHE B N 1
ATOM 2487 C CA . PHE B 1 102 ? -15.322 -11.174 -37.721 1.00 56.91 197 PHE B CA 1
ATOM 2488 C C . PHE B 1 102 ? -13.896 -11.235 -38.223 1.00 42.69 197 PHE B C 1
ATO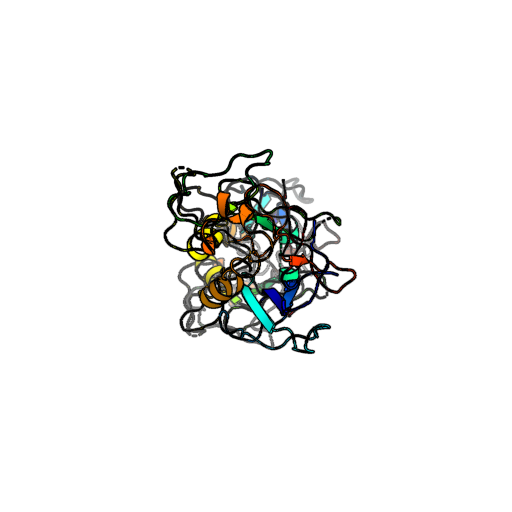M 2489 O O . PHE B 1 102 ? -13.609 -11.881 -39.228 1.00 50.70 197 PHE B O 1
ATOM 2497 N N . GLY B 1 103 ? -12.981 -10.611 -37.526 1.00 56.78 198 GLY B N 1
ATOM 2498 C CA . GLY B 1 103 ? -11.585 -10.847 -37.804 1.00 61.71 198 GLY B CA 1
ATOM 2499 C C . GLY B 1 103 ? -10.743 -9.711 -38.307 1.00 54.49 198 GLY B C 1
ATOM 2500 O O . GLY B 1 103 ? -11.203 -8.881 -39.049 1.00 60.96 198 GLY B O 1
ATOM 2501 N N . LYS B 1 104 ? -9.480 -9.712 -37.914 1.00 64.79 199 LYS B N 1
ATOM 2502 C CA . LYS B 1 104 ? -8.537 -8.711 -38.374 1.00 62.27 199 LYS B CA 1
ATOM 2503 C C . LYS B 1 104 ? -8.365 -8.768 -39.886 1.00 56.21 199 LYS B C 1
ATOM 2504 O O . LYS B 1 104 ? -7.893 -7.792 -40.488 1.00 44.65 199 LYS B O 1
ATOM 2510 N N . LEU B 1 105 ? -8.747 -9.893 -40.495 1.00 38.89 200 LEU B N 1
ATOM 2511 C CA . LEU B 1 105 ? -8.663 -10.021 -41.946 1.00 41.88 200 LEU B CA 1
ATOM 2512 C C . LEU B 1 105 ? -9.653 -9.092 -42.656 1.00 53.45 200 LEU B C 1
ATOM 2513 O O . LEU B 1 105 ? -9.424 -8.687 -43.796 1.00 73.18 200 LEU B O 1
ATOM 2518 N N . GLY B 1 106 ? -10.745 -8.746 -41.984 1.00 44.11 201 GLY B N 1
ATOM 2519 C CA . GLY B 1 106 ? -11.693 -7.784 -42.527 1.00 33.13 201 GLY B CA 1
ATOM 2520 C C . GLY B 1 106 ? -11.036 -6.466 -42.876 1.00 32.28 201 GLY B C 1
ATOM 2521 O O . GLY B 1 106 ? -11.569 -5.695 -43.662 1.00 57.56 201 GLY B O 1
ATOM 2522 N N . ASP B 1 107 ? -9.867 -6.216 -42.287 1.00 49.23 202 ASP B N 1
ATOM 2523 C CA . ASP B 1 107 ? -9.073 -5.016 -42.553 1.00 34.45 202 ASP B CA 1
ATOM 2524 C C . ASP B 1 107 ? -8.439 -5.068 -43.938 1.00 34.50 202 ASP B C 1
ATOM 2525 O O . ASP B 1 107 ? -7.766 -4.121 -44.357 1.00 34.90 202 ASP B O 1
ATOM 2530 N N . SER B 1 108 ? -8.634 -6.180 -44.636 1.00 31.39 203 SER B N 1
ATOM 2531 C CA . SER B 1 108 ? -8.158 -6.308 -46.010 1.00 30.80 203 SER B CA 1
ATOM 2532 C C . SER B 1 108 ? -9.216 -5.823 -46.989 1.00 30.24 203 SER B C 1
ATOM 2533 O O . SER B 1 108 ? -8.922 -5.612 -48.157 1.00 37.83 203 SER B O 1
ATOM 2536 N N . ASN B 1 109 ? -10.443 -5.648 -46.499 1.00 31.95 204 ASN B N 1
ATOM 2537 C CA . ASN B 1 109 ? -11.514 -4.998 -47.254 1.00 33.44 204 ASN B CA 1
ATOM 2538 C C . ASN B 1 109 ? -11.416 -3.475 -47.192 1.00 38.09 204 ASN B C 1
ATOM 2539 O O . ASN B 1 109 ? -11.030 -2.919 -46.171 1.00 31.30 204 ASN B O 1
ATOM 2544 N N . GLY B 1 110 ? -11.782 -2.823 -48.296 1.00 40.83 205 GLY B N 1
ATOM 2545 C CA . GLY B 1 110 ? -11.777 -1.377 -48.417 1.00 21.79 205 GLY B CA 1
ATOM 2546 C C . GLY B 1 110 ? -12.501 -0.968 -49.673 1.00 20.16 205 GLY B C 1
ATOM 2547 O O . GLY B 1 110 ? -13.128 -1.793 -50.305 1.00 34.88 205 GLY B O 1
ATOM 2556 N N . ARG B 1 112 ? -13.121 2.348 -53.079 1.00 30.09 207 ARG B N 1
ATOM 2557 C CA . ARG B 1 112 ? -12.800 3.558 -53.830 1.00 15.62 207 ARG B CA 1
ATOM 2558 C C . ARG B 1 112 ? -14.101 4.242 -54.214 1.00 32.09 207 ARG B C 1
ATOM 2559 O O . ARG B 1 112 ? -15.148 3.600 -54.297 1.00 33.13 207 ARG B O 1
ATOM 2567 N N . VAL B 1 113 ? -14.018 5.546 -54.460 1.00 23.62 208 VAL B N 1
ATOM 2568 C CA . VAL B 1 113 ? -15.182 6.413 -54.655 1.00 22.44 208 VAL B CA 1
ATOM 2569 C C . VAL B 1 113 ? -14.742 7.608 -55.455 1.00 18.18 208 VAL B C 1
ATOM 2570 O O . VAL B 1 113 ? -13.703 8.210 -55.173 1.00 24.89 208 VAL B O 1
ATOM 2574 N N . TRP B 1 114 ? -15.551 7.995 -56.418 1.00 18.18 209 TRP B N 1
ATOM 2575 C CA . TRP B 1 114 ? -15.220 9.157 -57.224 1.00 29.01 209 TRP B CA 1
ATOM 2576 C C . TRP B 1 114 ? -16.455 9.702 -57.895 1.00 12.42 209 TRP B C 1
ATOM 2577 O O . TRP B 1 114 ? -17.391 8.963 -58.164 1.00 46.83 209 TRP B O 1
ATOM 2588 N N . SER B 1 115 ? -16.450 11.003 -58.151 1.00 36.39 210 SER B N 1
ATOM 2589 C CA . SER B 1 115 ? -17.581 11.688 -58.759 1.00 26.10 210 SER B CA 1
ATOM 2590 C C . SER B 1 115 ? -17.530 11.578 -60.275 1.00 19.02 210 SER B C 1
ATOM 2591 O O . SER B 1 115 ? -16.480 11.299 -60.852 1.00 28.82 210 SER B O 1
ATOM 2594 N N . THR B 1 116 ? -18.672 11.786 -60.922 1.00 26.46 211 THR B N 1
ATOM 2595 C CA . THR B 1 116 ? -18.719 11.790 -62.378 1.00 20.59 211 THR B CA 1
ATOM 2596 C C . THR B 1 116 ? -18.473 13.190 -62.932 1.00 30.63 211 THR B C 1
ATOM 2597 O O . THR B 1 116 ? -18.586 14.183 -62.214 1.00 57.99 211 THR B O 1
ATOM 2601 N N . THR B 1 117 ? -18.127 13.267 -64.211 1.00 36.72 212 THR B N 1
ATOM 2602 C CA . THR B 1 117 ? -17.814 14.551 -64.817 1.00 39.35 212 THR B CA 1
ATOM 2603 C C . THR B 1 117 ? -18.142 14.580 -66.306 1.00 49.52 212 THR B C 1
ATOM 2604 O O . THR B 1 117 ? -17.925 13.586 -67.002 1.00 41.31 212 THR B O 1
ATOM 2608 N N . THR B 1 118 ? -18.662 15.715 -66.786 1.00 37.97 213 THR B N 1
ATOM 2609 C CA . THR B 1 118 ? -18.957 15.878 -68.207 1.00 28.58 213 THR B CA 1
ATOM 2610 C C . THR B 1 118 ? -17.685 16.059 -69.003 1.00 37.93 213 THR B C 1
ATOM 2611 O O . THR B 1 118 ? -17.700 16.582 -70.107 1.00 88.45 213 THR B O 1
ATOM 2615 N N . ALA B 1 119 ? -16.584 15.589 -68.442 1.00 53.65 214 ALA B N 1
ATOM 2616 C CA . ALA B 1 119 ? -15.289 15.677 -69.091 1.00 54.28 214 ALA B CA 1
ATOM 2617 C C . ALA B 1 119 ? -14.660 14.298 -69.124 1.00 54.74 214 ALA B C 1
ATOM 2618 O O . ALA B 1 119 ? -13.440 14.156 -69.207 1.00 55.65 214 ALA B O 1
ATOM 2620 N N . ASP B 1 120 ? -15.507 13.281 -69.062 1.00 40.37 215 ASP B N 1
ATOM 2621 C CA . ASP B 1 120 ? -15.032 11.931 -68.818 1.00 62.35 215 ASP B CA 1
ATOM 2622 C C . ASP B 1 120 ? -14.878 11.041 -70.045 1.00 54.16 215 ASP B C 1
ATOM 2623 O O . ASP B 1 120 ? -15.503 11.236 -71.073 1.00 38.21 215 ASP B O 1
ATOM 2628 N N . ILE B 1 121 ? -14.019 10.046 -69.907 1.00 67.59 216 ILE B N 1
ATOM 2629 C CA . ILE B 1 121 ? -14.097 8.882 -70.752 1.00 64.84 216 ILE B CA 1
ATOM 2630 C C . ILE B 1 121 ? -15.442 8.152 -70.872 1.00 49.89 216 ILE B C 1
ATOM 2631 O O . ILE B 1 121 ? -15.887 7.816 -71.964 1.00 68.64 216 ILE B O 1
ATOM 2636 N N . GLU B 1 122 ? -16.096 7.949 -69.735 1.00 32.40 217 GLU B N 1
ATOM 2637 C CA . GLU B 1 122 ? -17.365 7.241 -69.645 1.00 37.58 217 GLU B CA 1
ATOM 2638 C C . GLU B 1 122 ? -18.460 8.298 -69.694 1.00 34.78 217 GLU B C 1
ATOM 2639 O O . GLU B 1 122 ? -18.239 9.465 -69.391 1.00 49.66 217 GLU B O 1
ATOM 2645 N N . GLU B 1 123 ? -19.657 7.866 -70.060 1.00 33.81 218 GLU B N 1
ATOM 2646 C CA . GLU B 1 123 ? -20.829 8.701 -69.947 1.00 25.84 218 GLU B CA 1
ATOM 2647 C C . GLU B 1 123 ? -21.447 8.354 -68.613 1.00 38.29 218 GLU B C 1
ATOM 2648 O O . GLU B 1 123 ? -21.100 7.324 -68.034 1.00 46.01 218 GLU B O 1
ATOM 2654 N N . PHE B 1 124 ? -22.332 9.221 -68.118 1.00 37.88 219 PHE B N 1
ATOM 2655 C CA . PHE B 1 124 ? -23.091 8.976 -66.893 1.00 38.78 219 PHE B CA 1
ATOM 2656 C C . PHE B 1 124 ? -24.508 9.513 -67.102 1.00 31.50 219 PHE B C 1
ATOM 2657 O O . PHE B 1 124 ? -24.788 10.070 -68.146 1.00 30.77 219 PHE B O 1
ATOM 2665 N N . ASP B 1 125 ? -25.419 9.334 -66.150 1.00 35.77 220 ASP B N 1
ATOM 2666 C CA . ASP B 1 125 ? -26.804 9.685 -66.448 1.00 30.37 220 ASP B CA 1
ATOM 2667 C C . ASP B 1 125 ? -27.080 11.160 -66.205 1.00 47.73 220 ASP B C 1
ATOM 2668 O O . ASP B 1 125 ? -27.590 11.550 -65.150 1.00 55.34 220 ASP B O 1
ATOM 2673 N N . GLU B 1 126 ? -26.751 11.965 -67.213 1.00 43.87 221 GLU B N 1
ATOM 2674 C CA . GLU B 1 126 ? -26.836 13.418 -67.147 1.00 43.03 221 GLU B CA 1
ATOM 2675 C C . GLU B 1 126 ? -28.258 13.975 -66.957 1.00 44.28 221 GLU B C 1
ATOM 2676 O O . GLU B 1 126 ? -28.452 14.984 -66.275 1.00 53.98 221 GLU B O 1
ATOM 2682 N N . ALA B 1 127 ? -29.240 13.320 -67.564 1.00 34.59 222 ALA B N 1
ATOM 2683 C CA . ALA B 1 127 ? -30.639 13.672 -67.364 1.00 51.59 222 ALA B CA 1
ATOM 2684 C C . ALA B 1 127 ? -31.133 13.249 -65.986 1.00 33.14 222 ALA B C 1
ATOM 2685 O O . ALA B 1 127 ? -31.963 13.913 -65.393 1.00 55.84 222 ALA B O 1
ATOM 2687 N N . ALA B 1 128 ? -30.634 12.133 -65.478 1.00 38.29 223 ALA B N 1
ATOM 2688 C CA . ALA B 1 128 ? -30.983 11.737 -64.123 1.00 39.43 223 ALA B CA 1
ATOM 2689 C C . ALA B 1 128 ? -30.522 12.795 -63.140 1.00 42.60 223 ALA B C 1
ATOM 2690 O O . ALA B 1 128 ? -31.297 13.247 -62.299 1.00 60.95 223 ALA B O 1
ATOM 2700 N N . ALA B 1 130 ? -29.792 15.924 -63.803 1.00 36.02 225 ALA B N 1
ATOM 2701 C CA . ALA B 1 130 ? -30.624 17.074 -64.085 1.00 56.61 225 ALA B CA 1
ATOM 2702 C C . ALA B 1 130 ? -31.901 16.964 -63.271 1.00 51.17 225 ALA B C 1
ATOM 2703 O O . ALA B 1 130 ? -32.126 17.740 -62.343 1.00 56.47 225 ALA B O 1
ATOM 2705 N N . LYS B 1 131 ? -32.717 15.977 -63.613 1.00 36.58 226 LYS B N 1
ATOM 2706 C CA . LYS B 1 131 ? -34.027 15.799 -62.998 1.00 46.20 226 LYS B CA 1
ATOM 2707 C C . LYS B 1 131 ? -33.959 15.910 -61.477 1.00 56.06 226 LYS B C 1
ATOM 2708 O O . LYS B 1 131 ? -34.677 16.716 -60.879 1.00 56.97 226 LYS B O 1
ATOM 2714 N N . PHE B 1 132 ? -33.073 15.135 -60.857 1.00 34.53 227 PHE B N 1
ATOM 2715 C CA . PHE B 1 132 ? -33.041 15.061 -59.407 1.00 27.17 227 PHE B CA 1
ATOM 2716 C C . PHE B 1 132 ? -32.070 16.029 -58.745 1.00 30.21 227 PHE B C 1
ATOM 2717 O O . PHE B 1 132 ? -31.980 16.081 -57.523 1.00 42.23 227 PHE B O 1
ATOM 2725 N N . LYS B 1 133 ? -31.349 16.798 -59.548 1.00 31.19 228 LYS B N 1
ATOM 2726 C CA . LYS B 1 133 ? -30.423 17.790 -59.015 1.00 35.27 228 LYS B CA 1
ATOM 2727 C C . LYS B 1 133 ? -29.517 17.182 -57.968 1.00 27.93 228 LYS B C 1
ATOM 2728 O O . LYS B 1 133 ? -29.378 17.707 -56.853 1.00 25.03 228 LYS B O 1
ATOM 2734 N N . THR B 1 134 ? -28.910 16.060 -58.326 1.00 35.68 229 THR B N 1
ATOM 2735 C CA . THR B 1 134 ? -27.910 15.460 -57.465 1.00 35.40 229 THR B CA 1
ATOM 2736 C C . THR B 1 134 ? -26.752 14.920 -58.267 1.00 33.61 229 THR B C 1
ATOM 2737 O O . THR B 1 134 ? -26.791 14.916 -59.487 1.00 42.98 229 THR B O 1
ATOM 2741 N N . ARG B 1 135 ? -25.723 14.457 -57.564 1.00 34.64 230 ARG B N 1
ATOM 2742 C CA . ARG B 1 135 ? -24.468 14.072 -58.196 1.00 22.54 230 ARG B CA 1
ATOM 2743 C C . ARG B 1 135 ? -24.303 12.547 -58.312 1.00 30.52 230 ARG B C 1
ATOM 2744 O O . ARG B 1 135 ? -24.734 11.784 -57.444 1.00 25.75 230 ARG B O 1
ATOM 2752 N N . GLN B 1 136 ? -23.695 12.109 -59.406 1.00 26.09 231 GLN B N 1
ATOM 2753 C CA . GLN B 1 136 ? -23.504 10.698 -59.635 1.00 11.65 231 GLN B CA 1
ATOM 2754 C C . GLN B 1 136 ? -22.100 10.263 -59.306 1.00 36.61 231 GLN B C 1
ATOM 2755 O O . GLN B 1 136 ? -21.137 10.876 -59.738 1.00 33.32 231 GLN B O 1
ATOM 2761 N N . PHE B 1 137 ? -22.003 9.178 -58.548 1.00 25.33 232 PHE B N 1
ATOM 2762 C CA . PHE B 1 137 ? -20.737 8.720 -58.030 1.00 19.63 232 PHE B CA 1
ATOM 2763 C C . PHE B 1 137 ? -20.501 7.280 -58.416 1.00 42.11 232 PHE B C 1
ATOM 2764 O O . PHE B 1 137 ? -21.429 6.508 -58.622 1.00 46.56 232 PHE B O 1
ATOM 2772 N N . ARG B 1 138 ? -19.234 6.921 -58.506 1.00 48.31 233 ARG B N 1
ATOM 2773 C CA . ARG B 1 138 ? -18.870 5.546 -58.701 1.00 12.76 233 ARG B CA 1
ATOM 2774 C C . ARG B 1 138 ? -18.120 5.035 -57.473 1.00 37.67 233 ARG B C 1
ATOM 2775 O O . ARG B 1 138 ? -17.158 5.647 -57.014 1.00 49.78 233 ARG B O 1
ATOM 2783 N N . ILE B 1 139 ? -18.586 3.922 -56.921 1.00 27.17 234 ILE B N 1
ATOM 2784 C CA . ILE B 1 139 ? -17.888 3.286 -55.819 1.00 21.13 234 ILE B CA 1
ATOM 2785 C C . ILE B 1 139 ? -17.436 1.884 -56.226 1.00 29.43 234 ILE B C 1
ATOM 2786 O O . ILE B 1 139 ? -18.195 1.135 -56.829 1.00 35.41 234 ILE B O 1
ATOM 2791 N N . GLN B 1 140 ? -16.192 1.529 -55.928 1.00 22.91 235 GLN B N 1
ATOM 2792 C CA . GLN B 1 140 ? -15.785 0.156 -56.129 1.00 21.24 235 GLN B CA 1
ATOM 2793 C C . GLN B 1 140 ? -15.130 -0.454 -54.912 1.00 20.27 235 GLN B C 1
ATOM 2794 O O . GLN B 1 140 ? -14.257 0.150 -54.307 1.00 50.90 235 GLN B O 1
ATOM 2800 N N . LEU B 1 141 ? -15.566 -1.659 -54.553 1.00 33.17 236 LEU B N 1
ATOM 2801 C CA . LEU B 1 141 ? -14.936 -2.396 -53.457 1.00 28.54 236 LEU B CA 1
ATOM 2802 C C . LEU B 1 141 ? -13.611 -3.016 -53.889 1.00 21.77 236 LEU B C 1
ATOM 2803 O O . LEU B 1 141 ? -13.436 -3.400 -55.038 1.00 44.64 236 LEU B O 1
ATOM 2808 N N . ILE B 1 142 ? -12.679 -3.113 -52.956 1.00 23.91 237 ILE B N 1
ATOM 2809 C CA . ILE B 1 142 ? -11.372 -3.656 -53.251 1.00 21.18 237 ILE B CA 1
ATOM 2810 C C . ILE B 1 142 ? -10.926 -4.531 -52.109 1.00 23.78 237 ILE B C 1
ATOM 2811 O O . ILE B 1 142 ? -11.497 -4.464 -51.018 1.00 33.85 237 ILE B O 1
ATOM 2816 N N . GLU B 1 143 ? -9.902 -5.350 -52.358 1.00 32.14 238 GLU B N 1
ATOM 2817 C CA . GLU B 1 143 ? -9.264 -6.144 -51.306 1.00 28.00 238 GLU B CA 1
ATOM 2818 C C . GLU B 1 143 ? -7.751 -6.016 -51.371 1.00 26.02 238 GLU B C 1
ATOM 2819 O O . GLU B 1 143 ? -7.171 -5.952 -52.453 1.00 26.59 238 GLU B O 1
ATOM 2825 N N . LYS B 1 144 ? -7.136 -5.924 -50.193 1.00 28.25 239 LYS B N 1
ATOM 2826 C CA . LYS B 1 144 ? -5.739 -5.558 -50.094 1.00 41.83 239 LYS B CA 1
ATOM 2827 C C . LYS B 1 144 ? -5.050 -6.670 -50.822 1.00 56.19 239 LYS B C 1
ATOM 2828 O O . LYS B 1 144 ? -5.398 -7.829 -50.626 1.00 47.61 239 LYS B O 1
ATOM 2834 N N . PRO B 1 145 ? -4.095 -6.318 -51.695 1.00 69.03 240 PRO B N 1
ATOM 2835 C CA . PRO B 1 145 ? -3.576 -7.270 -52.673 1.00 59.17 240 PRO B CA 1
ATOM 2836 C C . PRO B 1 145 ? -2.882 -8.438 -52.003 1.00 112.77 240 PRO B C 1
ATOM 2837 O O . PRO B 1 145 ? -2.534 -9.387 -52.705 1.00 125.78 240 PRO B O 1
ATOM 2841 N N . GLY B 1 148 ? 0.151 -8.079 -53.720 1.00 87.10 243 GLY B N 1
ATOM 2842 C CA . GLY B 1 148 ? 0.446 -6.815 -54.381 1.00 74.28 243 GLY B CA 1
ATOM 2843 C C . GLY B 1 148 ? 1.828 -6.197 -54.268 1.00 81.62 243 GLY B C 1
ATOM 2844 O O . GLY B 1 148 ? 2.826 -6.843 -54.578 1.00 104.38 243 GLY B O 1
ATOM 2845 N N . THR B 1 149 ? 1.894 -4.937 -53.837 1.00 73.52 244 THR B N 1
ATOM 2846 C CA . THR B 1 149 ? 0.724 -4.204 -53.350 1.00 71.57 244 THR B CA 1
ATOM 2847 C C . THR B 1 149 ? -0.005 -3.340 -54.394 1.00 77.08 244 THR B C 1
ATOM 2848 O O . THR B 1 149 ? 0.256 -2.138 -54.507 1.00 100.77 244 THR B O 1
ATOM 2852 N N . SER B 1 150 ? -0.916 -3.960 -55.149 1.00 72.17 245 SER B N 1
ATOM 2853 C CA . SER B 1 150 ? -1.851 -3.235 -56.034 1.00 80.87 245 SER B CA 1
ATOM 2854 C C . SER B 1 150 ? -3.282 -3.799 -55.961 1.00 69.85 245 SER B C 1
ATOM 2855 O O . SER B 1 150 ? -3.600 -4.805 -56.588 1.00 77.22 245 SER B O 1
ATOM 2858 N N . PRO B 1 151 ? -4.153 -3.122 -55.211 1.00 54.03 246 PRO B N 1
ATOM 2859 C CA . PRO B 1 151 ? -5.473 -3.615 -54.820 1.00 43.49 246 PRO B CA 1
ATOM 2860 C C . PRO B 1 151 ? -6.152 -4.489 -55.851 1.00 43.73 246 PRO B C 1
ATOM 2861 O O . PRO B 1 151 ? -6.063 -4.252 -57.050 1.00 44.87 246 PRO B O 1
ATOM 2865 N N . VAL B 1 152 ? -6.841 -5.499 -55.342 1.00 32.12 247 VAL B N 1
ATOM 2866 C CA . VAL B 1 152 ? -7.687 -6.353 -56.133 1.00 25.79 247 VAL B CA 1
ATOM 2867 C C . VAL B 1 152 ? -9.115 -5.826 -56.054 1.00 35.91 247 VAL B C 1
ATOM 2868 O O . VAL B 1 152 ? -9.577 -5.421 -54.990 1.00 45.52 247 VAL B O 1
ATOM 2872 N N . ILE B 1 153 ? -9.798 -5.819 -57.194 1.00 36.20 248 ILE B N 1
ATOM 2873 C CA . ILE B 1 153 ? -11.165 -5.322 -57.304 1.00 23.67 248 ILE B CA 1
ATOM 2874 C C . ILE B 1 153 ? -12.184 -6.435 -57.102 1.00 32.90 248 ILE B C 1
ATOM 2875 O O . ILE B 1 153 ? -12.155 -7.450 -57.796 1.00 74.27 248 ILE B O 1
ATOM 2880 N N . VAL B 1 154 ? -13.079 -6.255 -56.143 1.00 35.52 249 VAL B N 1
ATOM 2881 C CA . VAL B 1 154 ? -14.198 -7.160 -55.974 1.00 25.34 249 VAL B CA 1
ATOM 2882 C C . VAL B 1 154 ? -15.317 -6.790 -56.931 1.00 37.46 249 VAL B C 1
ATOM 2883 O O . VAL B 1 154 ? -15.951 -5.755 -56.776 1.00 48.10 249 VAL B O 1
ATOM 2887 N N . LYS B 1 155 ? -15.553 -7.626 -57.930 1.00 52.03 250 LYS B N 1
ATOM 2888 C CA . LYS B 1 155 ? -16.597 -7.334 -58.892 1.00 64.13 250 LYS B CA 1
ATOM 2889 C C . LYS B 1 155 ? -17.952 -7.450 -58.210 1.00 52.27 250 LYS B C 1
ATOM 2890 O O . LYS B 1 155 ? -18.096 -8.144 -57.205 1.00 42.47 250 LYS B O 1
ATOM 2896 N N . THR B 1 156 ? -18.937 -6.745 -58.750 1.00 45.14 251 THR B N 1
ATOM 2897 C CA . THR B 1 156 ? -20.291 -6.904 -58.289 1.00 37.23 251 THR B CA 1
ATOM 2898 C C . THR B 1 156 ? -20.809 -8.267 -58.743 1.00 59.05 251 THR B C 1
ATOM 2899 O O . THR B 1 156 ? -20.178 -8.960 -59.543 1.00 47.73 251 THR B O 1
ATOM 2903 N N . ALA B 1 157 ? -21.967 -8.652 -58.228 1.00 59.22 252 ALA B N 1
ATOM 2904 C CA . ALA B 1 157 ? -22.567 -9.905 -58.613 1.00 38.66 252 ALA B CA 1
ATOM 2905 C C . ALA B 1 157 ? -22.687 -9.987 -60.137 1.00 47.18 252 ALA B C 1
ATOM 2906 O O . ALA B 1 157 ? -22.090 -10.857 -60.763 1.00 78.74 252 ALA B O 1
ATOM 2908 N N . ASP B 1 158 ? -23.435 -9.066 -60.733 1.00 50.00 253 ASP B N 1
ATOM 2909 C CA . ASP B 1 158 ? -23.595 -9.008 -62.186 1.00 42.96 253 ASP B CA 1
ATOM 2910 C C . ASP B 1 158 ? -22.271 -8.848 -62.907 1.00 38.41 253 ASP B C 1
ATOM 2911 O O . ASP B 1 158 ? -22.257 -8.648 -64.110 1.00 55.53 253 ASP B O 1
ATOM 2916 N N . GLN B 1 159 ? -21.165 -8.875 -62.171 1.00 42.80 254 GLN B N 1
ATOM 2917 C CA . GLN B 1 159 ? -19.838 -8.878 -62.787 1.00 49.07 254 GLN B CA 1
ATOM 2918 C C . GLN B 1 159 ? -19.375 -7.551 -63.398 1.00 51.59 254 GLN B C 1
ATOM 2919 O O . GLN B 1 159 ? -18.674 -7.552 -64.402 1.00 56.51 254 GLN B O 1
ATOM 2925 N N . GLN B 1 160 ? -19.760 -6.432 -62.792 1.00 60.93 255 GLN B N 1
ATOM 2926 C CA . GLN B 1 160 ? -19.244 -5.118 -63.181 1.00 53.99 255 GLN B CA 1
ATOM 2927 C C . GLN B 1 160 ? -18.088 -4.712 -62.275 1.00 38.63 255 GLN B C 1
ATOM 2928 O O . GLN B 1 160 ? -17.954 -5.235 -61.170 1.00 40.88 255 GLN B O 1
ATOM 2934 N N . ASP B 1 161 ? -17.249 -3.784 -62.733 1.00 29.50 256 ASP B N 1
ATOM 2935 C CA . ASP B 1 161 ? -16.075 -3.415 -61.950 1.00 28.84 256 ASP B CA 1
ATOM 2936 C C . ASP B 1 161 ? -16.439 -2.417 -60.859 1.00 47.29 256 ASP B C 1
ATOM 2937 O O . ASP B 1 161 ? -15.711 -2.237 -59.873 1.00 31.42 256 ASP B O 1
ATOM 2942 N N . TYR B 1 162 ? -17.589 -1.782 -61.016 1.00 40.81 257 TYR B N 1
ATOM 2943 C CA . TYR B 1 162 ? -17.957 -0.761 -60.073 1.00 27.13 257 TYR B CA 1
ATOM 2944 C C . TYR B 1 162 ? -19.454 -0.512 -60.094 1.00 28.06 257 TYR B C 1
ATOM 2945 O O . TYR B 1 162 ? -20.150 -0.903 -61.027 1.00 38.70 257 TYR B O 1
ATOM 2954 N N . LEU B 1 163 ? -19.928 0.163 -59.055 1.00 27.55 258 LEU B N 1
ATOM 2955 C CA . LEU B 1 163 ? -21.336 0.432 -58.865 1.00 28.94 258 LEU B CA 1
ATOM 2956 C C . LEU B 1 163 ? -21.594 1.927 -58.997 1.00 34.30 258 LEU B C 1
ATOM 2957 O O . LEU B 1 163 ? -20.892 2.732 -58.389 1.00 46.24 258 LEU B O 1
ATOM 2962 N N . ASN B 1 164 ? -22.594 2.287 -59.802 1.00 53.08 259 ASN B N 1
ATOM 2963 C CA . ASN B 1 164 ? -23.043 3.676 -59.961 1.00 26.90 259 ASN B CA 1
ATOM 2964 C C . ASN B 1 164 ? -24.050 4.036 -58.883 1.00 26.23 259 ASN B C 1
ATOM 2965 O O . ASN B 1 164 ? -25.086 3.386 -58.770 1.00 26.35 259 ASN B O 1
ATOM 2970 N N . ILE B 1 165 ? -23.773 5.077 -58.109 1.00 25.55 260 ILE B N 1
ATOM 2971 C CA . ILE B 1 165 ? -24.623 5.424 -56.979 1.00 24.85 260 ILE B CA 1
ATOM 2972 C C . ILE B 1 165 ? -24.858 6.912 -56.818 1.00 34.81 260 ILE B C 1
ATOM 2973 O O . ILE B 1 165 ? -24.094 7.738 -57.325 1.00 40.72 260 ILE B O 1
ATOM 2978 N N . THR B 1 166 ? -25.906 7.251 -56.077 1.00 24.28 261 THR B N 1
ATOM 2979 C CA . THR B 1 166 ? -26.099 8.615 -55.627 1.00 23.91 261 THR B CA 1
ATOM 2980 C C . THR B 1 166 ? -26.149 8.504 -54.132 1.00 26.30 261 THR B C 1
ATOM 2981 O O . THR B 1 166 ? -26.557 7.470 -53.647 1.00 30.43 261 THR B O 1
ATOM 2985 N N . PHE B 1 167 ? -25.763 9.534 -53.386 1.00 22.26 262 PHE B N 1
ATOM 2986 C CA . PHE B 1 167 ? -25.932 9.448 -51.934 1.00 21.32 262 PHE B CA 1
ATOM 2987 C C . PHE B 1 167 ? -27.301 9.936 -51.529 1.00 26.00 262 PHE B C 1
ATOM 2988 O O . PHE B 1 167 ? -27.599 10.052 -50.351 1.00 35.33 262 PHE B O 1
ATOM 2996 N N . ASP B 1 168 ? -28.143 10.237 -52.494 1.00 22.10 263 ASP B N 1
ATOM 2997 C CA . ASP B 1 168 ? -29.480 10.650 -52.128 1.00 22.13 263 ASP B CA 1
ATOM 2998 C C . ASP B 1 168 ? -30.531 9.645 -52.555 1.00 28.60 263 ASP B C 1
ATOM 2999 O O . ASP B 1 168 ? -30.398 9.008 -53.607 1.00 24.59 263 ASP B O 1
ATOM 3004 N N . LYS B 1 169 ? -31.571 9.534 -51.723 1.00 25.67 264 LYS B N 1
ATOM 3005 C CA . LYS B 1 169 ? -32.712 8.663 -51.953 1.00 26.12 264 LYS B CA 1
ATOM 3006 C C . LYS B 1 169 ? -33.526 9.093 -53.165 1.00 40.33 264 LYS B C 1
ATOM 3007 O O . LYS B 1 169 ? -33.381 10.205 -53.653 1.00 64.82 264 LYS B O 1
ATOM 3013 N N . GLY B 1 170 ? -34.373 8.196 -53.657 1.00 47.54 265 GLY B N 1
ATOM 3014 C CA . GLY B 1 170 ? -35.365 8.546 -54.659 1.00 45.91 265 GLY B CA 1
ATOM 3015 C C . GLY B 1 170 ? -34.881 8.636 -56.092 1.00 42.62 265 GLY B C 1
ATOM 3016 O O . GLY B 1 170 ? -35.672 8.836 -57.014 1.00 58.03 265 GLY B O 1
ATOM 3017 N N . VAL B 1 171 ? -33.584 8.487 -56.299 1.00 30.16 266 VAL B N 1
ATOM 3018 C CA . VAL B 1 171 ? -33.060 8.642 -57.640 1.00 26.74 266 VAL B CA 1
ATOM 3019 C C . VAL B 1 171 ? -33.218 7.346 -58.400 1.00 50.93 266 VAL B C 1
ATOM 3020 O O . VAL B 1 171 ? -32.716 6.311 -57.974 1.00 43.49 266 VAL B O 1
ATOM 3024 N N . TYR B 1 172 ? -33.933 7.393 -59.518 1.00 43.04 267 TYR B N 1
ATOM 3025 C CA . TYR B 1 172 ? -33.984 6.236 -60.394 1.00 36.84 267 TYR B CA 1
ATOM 3026 C C . TYR B 1 172 ? -33.483 6.557 -61.792 1.00 30.20 267 TYR B C 1
ATOM 3027 O O . TYR B 1 172 ? -33.856 7.557 -62.396 1.00 55.75 267 TYR B O 1
ATOM 3036 N N . SER B 1 173 ? -32.630 5.679 -62.289 1.00 39.93 268 SER B N 1
ATOM 3037 C CA . SER B 1 173 ? -31.911 5.894 -63.525 1.00 30.67 268 SER B CA 1
ATOM 3038 C C . SER B 1 173 ? -32.410 5.018 -64.655 1.00 36.72 268 SER B C 1
ATOM 3039 O O . SER B 1 173 ? -32.379 3.798 -64.561 1.00 57.73 268 SER B O 1
ATOM 3042 N N . ASP B 1 174 ? -32.842 5.651 -65.736 1.00 40.99 269 ASP B N 1
ATOM 3043 C CA . ASP B 1 174 ? -33.281 4.935 -66.921 1.00 46.68 269 ASP B CA 1
ATOM 3044 C C . ASP B 1 174 ? -32.102 4.387 -67.731 1.00 44.97 269 ASP B C 1
ATOM 3045 O O . ASP B 1 174 ? -32.264 3.485 -68.544 1.00 62.38 269 ASP B O 1
ATOM 3058 N N . TYR B 1 176 ? -29.346 2.928 -66.411 1.00 48.91 271 TYR B N 1
ATOM 3059 C CA . TYR B 1 176 ? -28.903 1.686 -65.786 1.00 29.84 271 TYR B CA 1
ATOM 3060 C C . TYR B 1 176 ? -30.116 0.914 -65.282 1.00 35.51 271 TYR B C 1
ATOM 3061 O O . TYR B 1 176 ? -29.987 -0.079 -64.573 1.00 48.16 271 TYR B O 1
ATOM 3070 N N . ASN B 1 177 ? -31.296 1.385 -65.663 1.00 43.87 272 ASN B N 1
ATOM 3071 C CA . ASN B 1 177 ? -32.534 0.864 -65.127 1.00 34.39 272 ASN B CA 1
ATOM 3072 C C . ASN B 1 177 ? -32.555 0.373 -63.683 1.00 47.97 272 ASN B C 1
ATOM 3073 O O . ASN B 1 177 ? -33.129 -0.684 -63.356 1.00 46.47 272 ASN B O 1
ATOM 3078 N N . ALA B 1 178 ? -31.898 1.153 -62.828 1.00 32.49 273 ALA B N 1
ATOM 3079 C CA . ALA B 1 178 ? -31.814 0.839 -61.412 1.00 27.74 273 ALA B CA 1
ATOM 3080 C C . ALA B 1 178 ? -32.064 2.000 -60.465 1.00 38.55 273 ALA B C 1
ATOM 3081 O O . ALA B 1 178 ? -32.004 3.156 -60.866 1.00 49.25 273 ALA B O 1
ATOM 3083 N N . ASP B 1 179 ? -32.359 1.689 -59.207 1.00 53.28 274 ASP B N 1
ATOM 3084 C CA . ASP B 1 179 ? -32.257 2.687 -58.151 1.00 49.23 274 ASP B CA 1
ATOM 3085 C C . ASP B 1 179 ? -30.771 2.957 -57.918 1.00 50.96 274 ASP B C 1
ATOM 3086 O O . ASP B 1 179 ? -29.949 2.029 -57.978 1.00 38.80 274 ASP B O 1
ATOM 3091 N N . LEU B 1 180 ? -30.420 4.219 -57.673 1.00 30.67 275 LEU B N 1
ATOM 3092 C CA . LEU B 1 180 ? -29.016 4.585 -57.505 1.00 23.59 275 LEU B CA 1
ATOM 3093 C C . LEU B 1 180 ? -28.581 4.806 -56.051 1.00 30.49 275 LEU B C 1
ATOM 3094 O O . LEU B 1 180 ? -27.390 4.784 -55.740 1.00 31.02 275 LEU B O 1
ATOM 3099 N N . TYR B 1 181 ? -29.534 4.992 -55.153 1.00 31.04 276 TYR B N 1
ATOM 3100 C CA . TYR B 1 181 ? -29.163 5.297 -53.776 1.00 32.96 276 TYR B CA 1
ATOM 3101 C C . TYR B 1 181 ? -28.288 4.209 -53.142 1.00 22.89 276 TYR B C 1
ATOM 3102 O O . TYR B 1 181 ? -28.676 3.048 -53.066 1.00 29.34 276 TYR B O 1
ATOM 3111 N N . VAL B 1 182 ? -27.108 4.613 -52.681 1.00 25.86 277 VAL B N 1
ATOM 3112 C CA . VAL B 1 182 ? -26.114 3.700 -52.123 1.00 24.05 277 VAL B CA 1
ATOM 3113 C C . VAL B 1 182 ? -26.685 2.790 -51.032 1.00 19.20 277 VAL B C 1
ATOM 3114 O O . VAL B 1 182 ? -26.538 1.579 -51.096 1.00 47.80 277 VAL B O 1
ATOM 3118 N N . GLY B 1 183 ? -27.333 3.388 -50.042 1.00 31.66 278 GLY B N 1
ATOM 3119 C CA . GLY B 1 183 ? -27.878 2.657 -48.916 1.00 27.12 278 GLY B CA 1
ATOM 3120 C C . GLY B 1 183 ? -28.792 1.512 -49.304 1.00 44.71 278 GLY B C 1
ATOM 3121 O O . GLY B 1 183 ? -28.862 0.497 -48.608 1.00 40.20 278 GLY B O 1
ATOM 3122 N N . ASP B 1 184 ? -29.475 1.677 -50.430 1.00 30.19 279 ASP B N 1
ATOM 3123 C CA . ASP B 1 184 ? -30.491 0.729 -50.882 1.00 32.29 279 ASP B CA 1
ATOM 3124 C C . ASP B 1 184 ? -29.9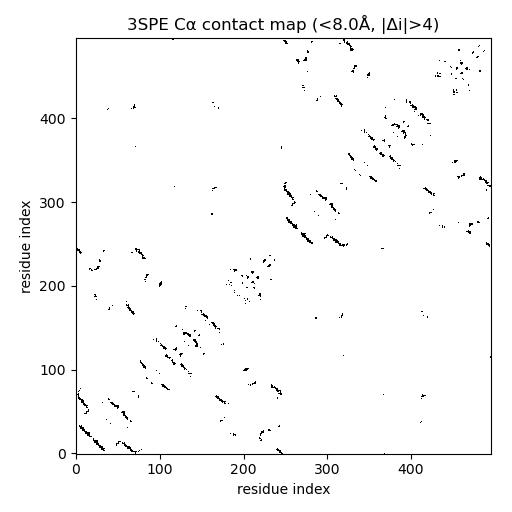44 -0.312 -51.853 1.00 21.53 279 ASP B C 1
ATOM 3125 O O . ASP B 1 184 ? -30.595 -1.316 -52.120 1.00 64.02 279 ASP B O 1
ATOM 3130 N N . VAL B 1 185 ? -28.758 -0.083 -52.386 1.00 27.78 280 VAL B N 1
ATOM 3131 C CA . VAL B 1 185 ? -28.324 -0.880 -53.517 1.00 27.21 280 VAL B CA 1
ATOM 3132 C C . VAL B 1 185 ? -26.957 -1.565 -53.387 1.00 32.34 280 VAL B C 1
ATOM 3133 O O . VAL B 1 185 ? -26.683 -2.486 -54.138 1.00 24.96 280 VAL B O 1
ATOM 3137 N N . LEU B 1 186 ? -26.092 -1.141 -52.466 1.00 17.08 281 LEU B N 1
ATOM 3138 C CA . LEU B 1 186 ? -24.710 -1.630 -52.556 1.00 26.97 281 LEU B CA 1
ATOM 3139 C C . LEU B 1 186 ? -24.568 -3.054 -52.052 1.00 22.19 281 LEU B C 1
ATOM 3140 O O . LEU B 1 186 ? -24.202 -3.955 -52.812 1.00 36.84 281 LEU B O 1
ATOM 3145 N N . VAL B 1 187 ? -24.855 -3.263 -50.773 1.00 24.15 282 VAL B N 1
ATOM 3146 C CA . VAL B 1 187 ? -24.881 -4.618 -50.241 1.00 21.26 282 VAL B CA 1
ATOM 3147 C C . VAL B 1 187 ? -25.596 -5.522 -51.219 1.00 24.85 282 VAL B C 1
ATOM 3148 O O . VAL B 1 187 ? -25.012 -6.466 -51.745 1.00 64.64 282 VAL B O 1
ATOM 3152 N N . ASP B 1 188 ? -26.857 -5.213 -51.484 1.00 23.10 283 ASP B N 1
ATOM 3153 C CA . ASP B 1 188 ? -27.643 -5.995 -52.433 1.00 25.52 283 ASP B CA 1
ATOM 3154 C C . ASP B 1 188 ? -26.880 -6.321 -53.716 1.00 36.76 283 ASP B C 1
ATOM 3155 O O . ASP B 1 188 ? -26.990 -7.423 -54.240 1.00 63.98 283 ASP B O 1
ATOM 3160 N N . SER B 1 189 ? -26.090 -5.378 -54.212 1.00 25.77 284 SER B N 1
ATOM 3161 C CA . SER B 1 189 ? -25.466 -5.559 -55.520 1.00 40.77 284 SER B CA 1
ATOM 3162 C C . SER B 1 189 ? -24.227 -6.452 -55.483 1.00 45.39 284 SER B C 1
ATOM 3163 O O . SER B 1 189 ? -23.847 -7.049 -56.490 1.00 49.60 284 SER B O 1
ATOM 3166 N N . TYR B 1 190 ? -23.599 -6.545 -54.325 1.00 16.51 285 TYR B N 1
ATOM 3167 C CA . TYR B 1 190 ? -22.381 -7.328 -54.195 1.00 21.14 285 TYR B CA 1
ATOM 3168 C C . TYR B 1 190 ? -22.741 -8.666 -53.572 1.00 35.83 285 TYR B C 1
ATOM 3169 O O . TYR B 1 190 ? -21.902 -9.362 -52.996 1.00 47.39 285 TYR B O 1
ATOM 3178 N N . SER B 1 191 ? -24.010 -9.016 -53.698 1.00 20.62 286 SER B N 1
ATOM 3179 C CA . SER B 1 191 ? -24.537 -10.233 -53.116 1.00 22.15 286 SER B CA 1
ATOM 3180 C C . SER B 1 191 ? -25.352 -11.019 -54.129 1.00 21.84 286 SER B C 1
ATOM 3181 O O . SER B 1 191 ? -25.802 -10.468 -55.129 1.00 54.09 286 SER B O 1
ATOM 3184 N N . ASP B 1 192 ? -25.521 -12.313 -53.869 1.00 34.21 287 ASP B N 1
ATOM 3185 C CA . ASP B 1 192 ? -26.237 -13.216 -54.776 1.00 33.90 287 ASP B CA 1
ATOM 3186 C C . ASP B 1 192 ? -26.565 -14.462 -53.997 1.00 52.62 287 ASP B C 1
ATOM 3187 O O . ASP B 1 192 ? -25.757 -15.376 -53.938 1.00 74.93 287 ASP B O 1
ATOM 3192 N N . ASP B 1 193 ? -27.731 -14.497 -53.361 1.00 52.09 288 ASP B N 1
ATOM 3193 C CA . ASP B 1 193 ? -28.072 -15.634 -52.507 1.00 42.00 288 ASP B CA 1
ATOM 3194 C C . ASP B 1 193 ? -28.066 -16.966 -53.266 1.00 54.14 288 ASP B C 1
ATOM 3195 O O . ASP B 1 193 ? -28.305 -18.022 -52.674 1.00 52.56 288 ASP B O 1
ATOM 3200 N N . GLY B 1 194 ? -27.800 -16.902 -54.574 1.00 25.98 289 GLY B N 1
ATOM 3201 C CA . GLY B 1 194 ? -27.588 -18.091 -55.378 1.00 30.41 289 GLY B CA 1
ATOM 3202 C C . GLY B 1 194 ? -28.873 -18.782 -55.773 1.00 49.04 289 GLY B C 1
ATOM 3203 O O . GLY B 1 194 ? -28.853 -19.800 -56.480 1.00 33.23 289 GLY B O 1
ATOM 3204 N N . VAL B 1 195 ? -29.999 -18.222 -55.334 1.00 65.18 290 VAL B N 1
ATOM 3205 C CA . VAL B 1 195 ? -31.303 -18.800 -55.649 1.00 70.68 290 VAL B CA 1
ATOM 3206 C C . VAL B 1 195 ? -31.599 -18.838 -57.156 1.00 46.25 290 VAL B C 1
ATOM 3207 O O . VAL B 1 195 ? -31.879 -19.895 -57.696 1.00 57.74 290 VAL B O 1
ATOM 3211 N N . VAL B 1 196 ? -31.518 -17.708 -57.847 1.00 40.45 291 VAL B N 1
ATOM 3212 C CA . VAL B 1 196 ? -31.709 -17.743 -59.295 1.00 36.53 291 VAL B CA 1
ATOM 3213 C C . VAL B 1 196 ? -30.489 -18.341 -59.961 1.00 60.70 291 VAL B C 1
ATOM 3214 O O . VAL B 1 196 ? -30.579 -19.381 -60.617 1.00 69.43 291 VAL B O 1
ATOM 3218 N N . SER B 1 197 ? -29.351 -17.670 -59.786 1.00 63.10 292 SER B N 1
ATOM 3219 C CA . SER B 1 197 ? -28.079 -18.114 -60.348 1.00 52.62 292 SER B CA 1
ATOM 3220 C C . SER B 1 197 ? -27.889 -19.614 -60.189 1.00 35.75 292 SER B C 1
ATOM 3221 O O . SER B 1 197 ? -27.666 -20.329 -61.157 1.00 44.22 292 SER B O 1
ATOM 3224 N N . GLY B 1 198 ? -28.060 -20.112 -58.986 1.00 41.27 293 GLY B N 1
ATOM 3225 C CA . GLY B 1 198 ? -27.644 -21.463 -58.713 1.00 61.92 293 GLY B CA 1
ATOM 3226 C C . GLY B 1 198 ? -26.176 -21.566 -58.417 1.00 53.41 293 GLY B C 1
ATOM 3227 O O . GLY B 1 198 ? -25.555 -22.570 -58.664 1.00 37.44 293 GLY B O 1
ATOM 3228 N N . LEU B 1 199 ? -25.619 -20.472 -57.929 1.00 59.99 294 LEU B N 1
ATOM 3229 C CA . LEU B 1 199 ? -24.250 -20.482 -57.442 1.00 62.13 294 LEU B CA 1
ATOM 3230 C C . LEU B 1 199 ? -24.165 -20.594 -55.914 1.00 54.02 294 LEU B C 1
ATOM 3231 O O . LEU B 1 199 ? -25.161 -20.455 -55.197 1.00 41.75 294 LEU B O 1
ATOM 3236 N N . SER B 1 200 ? -22.972 -20.886 -55.422 1.00 33.45 295 SER B N 1
ATOM 3237 C CA . SER B 1 200 ? -22.731 -20.838 -54.006 1.00 40.17 295 SER B CA 1
ATOM 3238 C C . SER B 1 200 ? -23.101 -19.413 -53.631 1.00 48.27 295 SER B C 1
ATOM 3239 O O . SER B 1 200 ? -22.594 -18.489 -54.240 1.00 26.94 295 SER B O 1
ATOM 3242 N N . PRO B 1 201 ? -23.996 -19.232 -52.643 1.00 45.19 296 PRO B N 1
ATOM 3243 C CA . PRO B 1 201 ? -24.446 -17.892 -52.261 1.00 38.99 296 PRO B CA 1
ATOM 3244 C C . PRO B 1 201 ? -23.281 -16.961 -51.986 1.00 44.11 296 PRO B C 1
ATOM 3245 O O . PRO B 1 201 ? -22.295 -17.403 -51.405 1.00 45.23 296 PRO B O 1
ATOM 3249 N N . LEU B 1 202 ? -23.409 -15.697 -52.394 1.00 38.53 297 LEU B N 1
ATOM 3250 C CA . LEU B 1 202 ? -22.343 -14.702 -52.267 1.00 30.08 297 LEU B CA 1
ATOM 3251 C C . LEU B 1 202 ? -22.724 -13.538 -51.356 1.00 31.94 297 LEU B C 1
ATOM 3252 O O . LEU B 1 202 ? -23.797 -12.935 -51.494 1.00 39.91 297 LEU B O 1
ATOM 3257 N N . TYR B 1 203 ? -21.830 -13.215 -50.433 1.00 29.68 298 TYR B N 1
ATOM 3258 C CA . TYR B 1 203 ? -22.077 -12.141 -49.480 1.00 28.31 298 TYR B CA 1
ATOM 3259 C C . TYR B 1 203 ? -21.207 -10.955 -49.831 1.00 33.61 298 TYR B C 1
ATOM 3260 O O . TYR B 1 203 ? -20.020 -11.093 -50.094 1.00 52.39 298 TYR B O 1
ATOM 3269 N N . SER B 1 204 ? -21.805 -9.781 -49.824 1.00 29.21 299 SER B N 1
ATOM 3270 C CA . SER B 1 204 ? -21.043 -8.567 -49.810 1.00 19.45 299 SER B CA 1
ATOM 3271 C C . SER B 1 204 ? -20.003 -8.563 -48.664 1.00 24.77 299 SER B C 1
ATOM 3272 O O . SER B 1 204 ? -20.284 -8.962 -47.534 1.00 30.81 299 SER B O 1
ATOM 3275 N N . PRO B 1 205 ? -18.791 -8.097 -48.955 1.00 23.65 300 PRO B N 1
ATOM 3276 C CA . PRO B 1 205 ? -17.798 -7.866 -47.906 1.00 19.47 300 PRO B CA 1
ATOM 3277 C C . PRO B 1 205 ? -18.227 -6.773 -46.938 1.00 21.96 300 PRO B C 1
ATOM 3278 O O . PRO B 1 205 ? -17.709 -6.697 -45.828 1.00 32.57 300 PRO B O 1
ATOM 3282 N N . PHE B 1 206 ? -19.160 -5.926 -47.349 1.00 28.10 301 PHE B N 1
ATOM 3283 C CA . PHE B 1 206 ? -19.727 -4.958 -46.423 1.00 23.92 301 PHE B CA 1
ATOM 3284 C C . PHE B 1 206 ? -21.183 -5.267 -46.181 1.00 30.97 301 PHE B C 1
ATOM 3285 O O . PHE B 1 206 ? -21.941 -5.462 -47.130 1.00 28.87 301 PHE B O 1
ATOM 3293 N N . SER B 1 207 ? -21.560 -5.340 -44.902 1.00 24.82 302 SER B N 1
ATOM 3294 C CA . SER B 1 207 ? -22.919 -5.712 -44.525 1.00 26.22 302 SER B CA 1
ATOM 3295 C C . SER B 1 207 ? -23.927 -4.552 -44.549 1.00 19.30 302 SER B C 1
ATOM 3296 O O . SER B 1 207 ? -25.123 -4.776 -44.596 1.00 31.36 302 SER B O 1
ATOM 3299 N N . GLN B 1 208 ? -23.451 -3.314 -44.508 1.00 35.95 303 GLN B N 1
ATOM 3300 C CA . GLN B 1 208 ? -24.360 -2.182 -44.659 1.00 34.32 303 GLN B CA 1
ATOM 3301 C C . GLN B 1 208 ? -23.642 -0.874 -44.939 1.00 26.46 303 GLN B C 1
ATOM 3302 O O . GLN B 1 208 ? -22.546 -0.626 -44.442 1.00 40.21 303 GLN B O 1
ATOM 3308 N N . PHE B 1 209 ? -24.280 -0.035 -45.742 1.00 26.96 304 PHE B N 1
ATOM 3309 C CA . PHE B 1 209 ? -23.724 1.249 -46.062 1.00 15.17 304 PHE B CA 1
ATOM 3310 C C . PHE B 1 209 ? -24.664 2.280 -45.465 1.00 36.26 304 PHE B C 1
ATOM 3311 O O . PHE B 1 209 ? -25.788 2.426 -45.932 1.00 38.15 304 PHE B O 1
ATOM 3319 N N . TYR B 1 210 ? -24.205 2.968 -44.418 1.00 31.50 305 TYR B N 1
ATOM 3320 C CA . TYR B 1 210 ? -24.993 3.974 -43.707 1.00 20.63 305 TYR B CA 1
ATOM 3321 C C . TYR B 1 210 ? -24.565 5.308 -44.198 1.00 15.98 305 TYR B C 1
ATOM 3322 O O . TYR B 1 210 ? -23.369 5.578 -44.241 1.00 37.16 305 TYR B O 1
ATOM 3331 N N . VAL B 1 211 ? -25.521 6.150 -44.578 1.00 29.46 306 VAL B N 1
ATOM 3332 C CA . VAL B 1 211 ? -25.197 7.499 -45.072 1.00 16.77 306 VAL B CA 1
ATOM 3333 C C . VAL B 1 211 ? -25.667 8.561 -44.084 1.00 17.63 306 VAL B C 1
ATOM 3334 O O . VAL B 1 211 ? -26.823 8.561 -43.681 1.00 31.29 306 VAL B O 1
ATOM 3338 N N . TYR B 1 212 ? -24.764 9.451 -43.683 1.00 39.05 307 TYR B N 1
ATOM 3339 C CA . TYR B 1 212 ? -25.126 10.606 -42.862 1.00 28.43 307 TYR B CA 1
ATOM 3340 C C . TYR B 1 212 ? -25.728 11.699 -43.739 1.00 31.00 307 TYR B C 1
ATOM 3341 O O . TYR B 1 212 ? -25.019 12.604 -44.184 1.00 48.58 307 TYR B O 1
ATOM 3350 N N . HIS B 1 213 ? -27.032 11.602 -43.995 1.00 30.14 308 HIS B N 1
ATOM 3351 C CA . HIS B 1 213 ? -27.729 12.551 -44.866 1.00 30.20 308 HIS B CA 1
ATOM 3352 C C . HIS B 1 213 ? -27.651 13.969 -44.388 1.00 22.63 308 HIS B C 1
ATOM 3353 O O . HIS B 1 213 ? -27.352 14.863 -45.166 1.00 39.51 308 HIS B O 1
ATOM 3360 N N . GLU B 1 214 ? -27.932 14.185 -43.110 1.00 30.80 309 GLU B N 1
ATOM 3361 C CA . GLU B 1 214 ? -27.944 15.550 -42.586 1.00 28.05 309 GLU B CA 1
ATOM 3362 C C . GLU B 1 214 ? -26.561 16.158 -42.708 1.00 32.76 309 GLU B C 1
ATOM 3363 O O . GLU B 1 214 ? -26.412 17.263 -43.218 1.00 30.35 309 GLU B O 1
ATOM 3369 N N . ASN B 1 215 ? -25.545 15.432 -42.253 1.00 33.44 310 ASN B N 1
ATOM 3370 C CA . ASN B 1 215 ? -24.176 15.911 -42.386 1.00 26.73 310 ASN B CA 1
ATOM 3371 C C . ASN B 1 215 ? -23.787 16.238 -43.810 1.00 25.24 310 ASN B C 1
ATOM 3372 O O . ASN B 1 215 ? -23.136 17.240 -44.043 1.00 23.15 310 ASN B O 1
ATOM 3377 N N . ILE B 1 216 ? -24.153 15.367 -44.747 1.00 24.77 311 ILE B N 1
ATOM 3378 C CA . ILE B 1 216 ? -23.857 15.608 -46.151 1.00 29.32 311 ILE B CA 1
ATOM 3379 C C . ILE B 1 216 ? -24.526 16.881 -46.689 1.00 19.39 311 ILE B C 1
ATOM 3380 O O . ILE B 1 216 ? -23.901 17.699 -47.359 1.00 21.00 311 ILE B O 1
ATOM 3385 N N . ASP B 1 217 ? -25.798 17.053 -46.376 1.00 15.56 312 ASP B N 1
ATOM 3386 C CA . ASP B 1 217 ? -26.502 18.264 -46.764 1.00 25.22 312 ASP B CA 1
ATOM 3387 C C . ASP B 1 217 ? -25.835 19.513 -46.183 1.00 34.25 312 ASP B C 1
ATOM 3388 O O . ASP B 1 217 ? -25.668 20.512 -46.873 1.00 45.91 312 ASP B O 1
ATOM 3393 N N . LEU B 1 218 ? -25.459 19.435 -44.910 1.00 32.82 313 LEU B N 1
ATOM 3394 C CA . LEU B 1 218 ? -24.733 20.488 -44.234 1.00 14.38 313 LEU B CA 1
ATOM 3395 C C . LEU B 1 218 ? -23.419 20.791 -44.941 1.00 28.28 313 LEU B C 1
ATOM 3396 O O . LEU B 1 218 ? -23.082 21.958 -45.140 1.00 39.42 313 LEU B O 1
ATOM 3401 N N . VAL B 1 219 ? -22.678 19.752 -45.327 1.00 23.64 314 VAL B N 1
ATOM 3402 C CA . VAL B 1 219 ? -21.400 19.957 -46.005 1.00 13.95 314 VAL B CA 1
ATOM 3403 C C . VAL B 1 219 ? -21.584 20.544 -47.409 1.00 20.00 314 VAL B C 1
ATOM 3404 O O . VAL B 1 219 ? -20.829 21.412 -47.830 1.00 30.05 314 VAL B O 1
ATOM 3408 N N . ARG B 1 220 ? -22.583 20.083 -48.142 1.00 28.13 315 ARG B N 1
ATOM 3409 C CA . ARG B 1 220 ? -22.718 20.549 -49.517 1.00 38.62 315 ARG B CA 1
ATOM 3410 C C . ARG B 1 220 ? -23.102 22.001 -49.553 1.00 27.77 315 ARG B C 1
ATOM 3411 O O . ARG B 1 220 ? -22.578 22.761 -50.358 1.00 41.52 315 ARG B O 1
ATOM 3419 N N . GLN B 1 221 ? -24.062 22.368 -48.709 1.00 32.66 316 GLN B N 1
ATOM 3420 C CA . GLN B 1 221 ? -24.573 23.736 -48.663 1.00 32.31 316 GLN B CA 1
ATOM 3421 C C . GLN B 1 221 ? -23.376 24.625 -48.486 1.00 36.49 316 GLN B C 1
ATOM 3422 O O . GLN B 1 221 ? -23.153 25.553 -49.250 1.00 49.23 316 GLN B O 1
ATOM 3436 N N . ILE B 1 223 ? -20.319 24.274 -49.175 1.00 12.84 318 ILE B N 1
ATOM 3437 C CA . ILE B 1 223 ? -19.418 24.399 -50.321 1.00 20.79 318 ILE B CA 1
ATOM 3438 C C . ILE B 1 223 ? -20.088 25.124 -51.490 1.00 35.82 318 ILE B C 1
ATOM 3439 O O . ILE B 1 223 ? -19.451 25.866 -52.231 1.00 35.50 318 ILE B O 1
ATOM 3444 N N . TYR B 1 224 ? -21.383 24.887 -51.643 1.00 39.55 319 TYR B N 1
ATOM 3445 C CA . TYR B 1 224 ? -22.199 25.566 -52.639 1.00 20.90 319 TYR B CA 1
ATOM 3446 C C . TYR B 1 224 ? -22.168 27.062 -52.392 1.00 29.68 319 TYR B C 1
ATOM 3447 O O . TYR B 1 224 ? -21.862 27.833 -53.294 1.00 46.90 319 TYR B O 1
ATOM 3456 N N . ASP B 1 225 ? -22.496 27.459 -51.166 1.00 24.49 320 ASP B N 1
ATOM 3457 C CA . ASP B 1 225 ? -22.505 28.866 -50.769 1.00 41.37 320 ASP B CA 1
ATOM 3458 C C . ASP B 1 225 ? -21.156 29.509 -51.012 1.00 40.18 320 ASP B C 1
ATOM 3459 O O . ASP B 1 225 ? -21.035 30.430 -51.818 1.00 35.64 320 ASP B O 1
ATOM 3464 N N . THR B 1 226 ? -20.142 29.011 -50.316 1.00 35.19 321 THR B N 1
ATOM 3465 C CA . THR B 1 226 ? -18.781 29.479 -50.522 1.00 46.97 321 THR B CA 1
ATOM 3466 C C . THR B 1 226 ? -18.514 29.723 -52.001 1.00 42.28 321 THR B C 1
ATOM 3467 O O . THR B 1 226 ? -18.122 30.810 -52.409 1.00 44.15 321 THR B O 1
ATOM 3471 N N . GLU B 1 227 ? -18.748 28.719 -52.820 1.00 28.01 322 GLU B N 1
ATOM 3472 C CA . GLU B 1 227 ? -18.391 28.866 -54.213 1.00 28.27 322 GLU B CA 1
ATOM 3473 C C . GLU B 1 227 ? -19.249 29.834 -55.013 1.00 24.03 322 GLU B C 1
ATOM 3474 O O . GLU B 1 227 ? -18.740 30.534 -55.863 1.00 31.40 322 GLU B O 1
ATOM 3488 N N . ARG B 1 229 ? -20.490 32.498 -54.020 1.00 34.48 324 ARG B N 1
ATOM 3489 C CA . ARG B 1 229 ? -19.841 33.752 -53.695 1.00 35.29 324 ARG B CA 1
ATOM 3490 C C . ARG B 1 229 ? -18.490 33.924 -54.405 1.00 42.83 324 ARG B C 1
ATOM 3491 O O . ARG B 1 229 ? -18.310 34.859 -55.164 1.00 56.51 324 ARG B O 1
ATOM 3499 N N . VAL B 1 230 ? -17.546 33.027 -54.150 1.00 50.66 325 VAL B N 1
ATOM 3500 C CA . VAL B 1 230 ? -16.216 33.116 -54.744 1.00 37.82 325 VAL B CA 1
ATOM 3501 C C . VAL B 1 230 ? -16.206 33.174 -56.266 1.00 44.64 325 VAL B C 1
ATOM 3502 O O . VAL B 1 230 ? -15.480 33.972 -56.863 1.00 56.16 325 VAL B O 1
ATOM 3506 N N . ASN B 1 231 ? -17.007 32.317 -56.887 1.00 42.17 326 ASN B N 1
ATOM 3507 C CA . ASN B 1 231 ? -16.956 32.095 -58.329 1.00 33.43 326 ASN B CA 1
ATOM 3508 C C . ASN B 1 231 ? -18.370 31.930 -58.899 1.00 44.52 326 ASN B C 1
ATOM 3509 O O . ASN B 1 231 ? -18.803 30.808 -59.155 1.00 38.26 326 ASN B O 1
ATOM 3514 N N . PRO B 1 232 ? -19.092 33.051 -59.103 1.00 34.63 327 PRO B N 1
ATOM 3515 C CA . PRO B 1 232 ? -20.543 32.968 -59.279 1.00 29.13 327 PRO B CA 1
ATOM 3516 C C . PRO B 1 232 ? -20.946 32.454 -60.649 1.00 45.20 327 PRO B C 1
ATOM 3517 O O . PRO B 1 232 ? -22.099 32.063 -60.856 1.00 53.41 327 PRO B O 1
ATOM 3521 N N . ALA B 1 233 ? -20.001 32.420 -61.573 1.00 40.54 328 ALA B N 1
ATOM 3522 C CA . ALA B 1 233 ? -20.262 31.767 -62.847 1.00 68.58 328 ALA B CA 1
ATOM 3523 C C . ALA B 1 233 ? -20.549 30.270 -62.642 1.00 35.73 328 ALA B C 1
ATOM 3524 O O . ALA B 1 233 ? -21.322 29.670 -63.385 1.00 35.69 328 ALA B O 1
ATOM 3526 N N . ALA B 1 234 ? -19.922 29.675 -61.631 1.00 38.31 329 ALA B N 1
ATOM 3527 C CA . ALA B 1 234 ? -20.079 28.239 -61.353 1.00 38.80 329 ALA B CA 1
ATOM 3528 C C . ALA B 1 234 ? -21.524 27.803 -61.134 1.00 39.58 329 ALA B C 1
ATOM 3529 O O . ALA B 1 234 ? -21.804 26.612 -61.075 1.00 52.02 329 ALA B O 1
ATOM 3531 N N . ALA B 1 235 ? -22.433 28.767 -61.021 1.00 34.35 330 ALA B N 1
ATOM 3532 C CA . ALA B 1 235 ? -23.855 28.472 -60.906 1.00 45.34 330 ALA B CA 1
ATOM 3533 C C . ALA B 1 235 ? -24.462 27.956 -62.210 1.00 39.86 330 ALA B C 1
ATOM 3534 O O . ALA B 1 235 ? -25.611 27.533 -62.229 1.00 49.62 330 ALA B O 1
ATOM 3536 N N . ALA B 1 236 ? -23.685 27.989 -63.289 1.00 39.61 331 ALA B N 1
ATOM 3537 C CA . ALA B 1 236 ? -24.166 27.605 -64.613 1.00 34.18 331 ALA B CA 1
ATOM 3538 C C . ALA B 1 236 ? -24.427 26.107 -64.723 1.00 58.44 331 ALA B C 1
ATOM 3539 O O . ALA B 1 236 ? -25.412 25.677 -65.324 1.00 58.79 331 ALA B O 1
ATOM 3541 N N . HIS B 1 237 ? -23.540 25.311 -64.144 1.00 63.38 332 HIS B N 1
ATOM 3542 C CA . HIS B 1 237 ? -23.740 23.874 -64.120 1.00 55.52 332 HIS B CA 1
ATOM 3543 C C . HIS B 1 237 ? -23.931 23.374 -62.689 1.00 43.47 332 HIS B C 1
ATOM 3544 O O . HIS B 1 237 ? -24.523 22.321 -62.477 1.00 36.29 332 HIS B O 1
ATOM 3551 N N . THR B 1 238 ? -23.437 24.131 -61.709 1.00 20.86 333 THR B N 1
ATOM 3552 C CA . THR B 1 238 ? -23.711 23.793 -60.321 1.00 30.98 333 THR B CA 1
ATOM 3553 C C . THR B 1 238 ? -24.897 24.613 -59.842 1.00 43.51 333 THR B C 1
ATOM 3554 O O . THR B 1 238 ? -24.729 25.691 -59.287 1.00 64.24 333 THR B O 1
ATOM 3558 N N . THR B 1 239 ? -26.100 24.089 -60.056 1.00 33.87 334 THR B N 1
ATOM 3559 C CA . THR B 1 239 ? -27.327 24.846 -59.841 1.00 29.69 334 THR B CA 1
ATOM 3560 C C . THR B 1 239 ? -27.992 24.528 -58.509 1.00 34.15 334 THR B C 1
ATOM 3561 O O . THR B 1 239 ? -28.954 25.190 -58.116 1.00 31.88 334 THR B O 1
ATOM 3565 N N . ALA B 1 240 ? -27.488 23.503 -57.825 1.00 44.57 335 ALA B N 1
ATOM 3566 C CA . ALA B 1 240 ? -28.071 23.053 -56.563 1.00 35.41 335 ALA B CA 1
ATOM 3567 C C . ALA B 1 240 ? -26.971 22.558 -55.660 1.00 26.11 335 ALA B C 1
ATOM 3568 O O . ALA B 1 240 ? -25.972 22.042 -56.147 1.00 46.06 335 ALA B O 1
ATOM 3570 N N . PRO B 1 241 ? -27.139 22.735 -54.340 1.00 32.57 336 PRO B N 1
ATOM 3571 C CA . PRO B 1 241 ? -26.179 22.227 -53.351 1.00 25.08 336 PRO B CA 1
ATOM 3572 C C . PRO B 1 241 ? -26.103 20.714 -53.441 1.00 15.18 336 PRO B C 1
ATOM 3573 O O . PRO B 1 241 ? -25.084 20.125 -53.086 1.00 27.25 336 PRO B O 1
ATOM 3577 N N . GLY B 1 242 ? -27.162 20.103 -53.956 1.00 19.26 337 GLY B N 1
ATOM 3578 C CA . GLY B 1 242 ? -27.168 18.661 -54.168 1.00 44.04 337 GLY B CA 1
ATOM 3579 C C . GLY B 1 242 ? -26.216 18.179 -55.253 1.00 32.94 337 GLY B C 1
ATOM 3580 O O . GLY B 1 242 ? -25.963 16.992 -55.390 1.00 46.58 337 GLY B O 1
ATOM 3581 N N . GLU B 1 243 ? -25.685 19.104 -56.034 1.00 19.33 338 GLU B N 1
ATOM 3582 C CA . GLU B 1 243 ? -24.792 18.727 -57.118 1.00 33.49 338 GLU B CA 1
ATOM 3583 C C . GLU B 1 243 ? -23.297 18.821 -56.777 1.00 43.28 338 GLU B C 1
ATOM 3584 O O . GLU B 1 243 ? -22.431 18.501 -57.595 1.00 40.14 338 GLU B O 1
ATOM 3590 N N . ILE B 1 244 ? -23.006 19.238 -55.554 1.00 34.50 339 ILE B N 1
ATOM 3591 C CA . ILE B 1 244 ? -21.639 19.342 -55.080 1.00 23.35 339 ILE B CA 1
ATOM 3592 C C . ILE B 1 244 ? -20.968 17.991 -54.832 1.00 15.81 339 ILE B C 1
ATOM 3593 O O . ILE B 1 244 ? -21.465 17.194 -54.054 1.00 31.34 339 ILE B O 1
ATOM 3598 N N . ASP B 1 245 ? -19.827 17.752 -55.481 1.00 25.70 340 ASP B N 1
ATOM 3599 C CA . ASP B 1 245 ? -18.975 16.601 -55.162 1.00 24.84 340 ASP B CA 1
ATOM 3600 C C . ASP B 1 245 ? -18.131 16.894 -53.934 1.00 30.74 340 ASP B C 1
ATOM 3601 O O . ASP B 1 245 ? -17.103 17.565 -54.004 1.00 48.89 340 ASP B O 1
ATOM 3606 N N . PHE B 1 246 ? -18.585 16.371 -52.807 1.00 27.10 341 PHE B N 1
ATOM 3607 C CA . PHE B 1 246 ? -17.944 16.584 -51.528 1.00 16.45 341 PHE B CA 1
ATOM 3608 C C . PHE B 1 246 ? -16.929 15.466 -51.208 1.00 28.88 341 PHE B C 1
ATOM 3609 O O . PHE B 1 246 ? -16.644 15.211 -50.042 1.00 45.34 341 PHE B O 1
ATOM 3617 N N . LEU B 1 247 ? -16.373 14.800 -52.219 1.00 17.43 342 LEU B N 1
ATOM 3618 C CA . LEU B 1 247 ? -15.335 13.798 -51.943 1.00 24.44 342 LEU B CA 1
ATOM 3619 C C . LEU B 1 247 ? -14.032 14.092 -52.671 1.00 14.55 342 LEU B C 1
ATOM 3620 O O . LEU B 1 247 ? -12.936 13.989 -52.110 1.00 28.69 342 LEU B O 1
ATOM 3625 N N . THR B 1 248 ? -14.223 14.515 -53.874 1.00 26.36 343 THR B N 1
ATOM 3626 C CA . THR B 1 248 ? -13.167 14.651 -54.787 1.00 24.19 343 THR B CA 1
ATOM 3627 C C . THR B 1 248 ? -13.183 16.098 -55.349 1.00 30.11 343 THR B C 1
ATOM 3628 O O . THR B 1 248 ? -12.316 16.512 -56.068 1.00 32.01 343 THR B O 1
ATOM 3632 N N . PHE B 1 249 ? -14.192 16.838 -54.933 1.00 19.52 344 PHE B N 1
ATOM 3633 C CA . PHE B 1 249 ? -14.305 18.279 -55.045 1.00 29.18 344 PHE B CA 1
ATOM 3634 C C . PHE B 1 249 ? -14.157 18.788 -56.467 1.00 35.90 344 PHE B C 1
ATOM 3635 O O . PHE B 1 249 ? -13.688 19.896 -56.716 1.00 30.37 344 PHE B O 1
ATOM 3643 N N . LEU B 1 250 ? -14.565 17.951 -57.397 1.00 27.56 345 LEU B N 1
ATOM 3644 C CA . LEU B 1 250 ? -14.656 18.360 -58.758 1.00 26.21 345 LEU B CA 1
ATOM 3645 C C . LEU B 1 250 ? -16.057 18.899 -58.990 1.00 24.79 345 LEU B C 1
ATOM 3646 O O . LEU B 1 250 ? -17.023 18.411 -58.416 1.00 34.45 345 LEU B O 1
ATOM 3651 N N . ALA B 1 251 ? -16.160 19.920 -59.824 1.00 25.65 346 ALA B N 1
ATOM 3652 C CA . ALA B 1 251 ? -17.455 20.393 -60.277 1.00 49.52 346 ALA B CA 1
ATOM 3653 C C . ALA B 1 251 ? -17.867 19.542 -61.457 1.00 29.28 346 ALA B C 1
ATOM 3654 O O . ALA B 1 251 ? -17.036 18.923 -62.091 1.00 23.96 346 ALA B O 1
ATOM 3656 N N . VAL B 1 252 ? -19.152 19.533 -61.754 1.00 34.68 347 VAL B N 1
ATOM 3657 C CA . VAL B 1 252 ? -19.644 18.803 -62.898 1.00 35.04 347 VAL B CA 1
ATOM 3658 C C . VAL B 1 252 ? -18.821 19.087 -64.160 1.00 23.12 347 VAL B C 1
ATOM 3659 O O . VAL B 1 252 ? -18.486 18.162 -64.892 1.00 59.44 347 VAL B O 1
ATOM 3663 N N . ASP B 1 253 ? -18.471 20.348 -64.390 1.00 58.70 348 ASP B N 1
ATOM 3664 C CA . ASP B 1 253 ? -17.668 20.745 -65.554 1.00 64.57 348 ASP B CA 1
ATOM 3665 C C . ASP B 1 253 ? -16.392 19.932 -65.665 1.00 54.49 348 ASP B C 1
ATOM 3666 O O . ASP B 1 253 ? -15.861 19.712 -66.757 1.00 39.06 348 ASP B O 1
ATOM 3671 N N . GLY B 1 254 ? -15.885 19.506 -64.519 1.00 53.78 349 GLY B N 1
ATOM 3672 C CA . GLY B 1 254 ? -14.672 18.719 -64.494 1.00 58.05 349 GLY B CA 1
ATOM 3673 C C . GLY B 1 254 ? -13.602 19.406 -63.696 1.00 50.42 349 GLY B C 1
ATOM 3674 O O . GLY B 1 254 ? -12.654 18.767 -63.242 1.00 57.09 349 GLY B O 1
ATOM 3675 N N . ASP B 1 255 ? -13.761 20.712 -63.517 1.00 40.95 350 ASP B N 1
ATOM 3676 C CA . ASP B 1 255 ? -12.756 21.502 -62.829 1.00 51.54 350 ASP B CA 1
ATOM 3677 C C . ASP B 1 255 ? -13.047 21.642 -61.335 1.00 46.10 350 ASP B C 1
ATOM 3678 O O . ASP B 1 255 ? -14.192 21.809 -60.929 1.00 55.37 350 ASP B O 1
ATOM 3683 N N . PRO B 1 256 ? -11.995 21.579 -60.512 1.00 28.83 351 PRO B N 1
ATOM 3684 C CA . PRO B 1 256 ? -12.086 21.693 -59.059 1.00 24.21 351 PRO B CA 1
ATOM 3685 C C . PRO B 1 256 ? -12.798 22.950 -58.609 1.00 20.31 351 PRO B C 1
ATOM 3686 O O . PRO B 1 256 ? -12.605 24.016 -59.192 1.00 34.56 351 PRO B O 1
ATOM 3690 N N . TYR B 1 257 ? -13.608 22.834 -57.563 1.00 25.36 352 TYR B N 1
ATOM 3691 C CA . TYR B 1 257 ? -14.169 24.028 -56.954 1.00 31.46 352 TYR B CA 1
ATOM 3692 C C . TYR B 1 257 ? -13.025 24.981 -56.662 1.00 33.82 352 TYR B C 1
ATOM 3693 O O . TYR B 1 257 ? -11.933 24.548 -56.258 1.00 22.42 352 TYR B O 1
ATOM 3702 N N . GLN B 1 258 ? -13.285 26.266 -56.913 1.00 23.39 353 GLN B N 1
ATOM 3703 C CA . GLN B 1 258 ? -12.356 27.357 -56.639 1.00 22.17 353 GLN B CA 1
ATOM 3704 C C . GLN B 1 258 ? -12.308 27.725 -55.163 1.00 31.36 353 GLN B C 1
ATOM 3705 O O . GLN B 1 258 ? -11.252 28.068 -54.636 1.00 50.17 353 GLN B O 1
ATOM 3711 N N . GLY B 1 259 ? -13.461 27.662 -54.505 1.00 41.21 354 GLY B N 1
ATOM 3712 C CA . GLY B 1 259 ? -13.560 28.011 -53.103 1.00 44.44 354 GLY B CA 1
ATOM 3713 C C . GLY B 1 259 ? -12.957 26.977 -52.170 1.00 34.08 354 GLY B C 1
ATOM 3714 O O . GLY B 1 259 ? -12.976 27.134 -50.944 1.00 21.45 354 GLY B O 1
ATOM 3715 N N . ILE B 1 260 ? -12.399 25.910 -52.722 1.00 31.65 355 ILE B N 1
ATOM 3716 C CA . ILE B 1 260 ? -11.868 24.907 -51.812 1.00 37.77 355 ILE B CA 1
ATOM 3717 C C . ILE B 1 260 ? -10.422 24.527 -51.994 1.00 29.66 355 ILE B C 1
ATOM 3718 O O . ILE B 1 260 ? -10.030 23.947 -52.995 1.00 71.80 355 ILE B O 1
ATOM 3723 N N . GLN B 1 261 ? -9.643 24.840 -50.980 1.00 25.52 356 GLN B N 1
ATOM 3724 C CA . GLN B 1 261 ? -8.288 24.380 -50.904 1.00 21.45 356 GLN B CA 1
ATOM 3725 C C . GLN B 1 261 ? -8.327 22.994 -50.282 1.00 32.47 356 GLN B C 1
ATOM 3726 O O . GLN B 1 261 ? -8.644 22.859 -49.094 1.00 16.03 356 GLN B O 1
ATOM 3732 N N . VAL B 1 262 ? -8.034 21.969 -51.087 1.00 27.05 357 VAL B N 1
ATOM 3733 C CA . VAL B 1 262 ? -8.065 20.597 -50.604 1.00 20.30 357 VAL B CA 1
ATOM 3734 C C . VAL B 1 262 ? -6.722 20.307 -49.977 1.00 32.57 357 VAL B C 1
ATOM 3735 O O . VAL B 1 262 ? -5.703 20.760 -50.486 1.00 47.80 357 VAL B O 1
ATOM 3739 N N . LEU B 1 263 ? -6.704 19.566 -48.874 1.00 18.03 358 LEU B N 1
ATOM 3740 C CA . LEU B 1 263 ? -5.434 19.152 -48.287 1.00 19.10 358 LEU B CA 1
ATOM 3741 C C . LEU B 1 263 ? -5.159 17.686 -48.612 1.00 48.36 358 LEU B C 1
ATOM 3742 O O . LEU B 1 263 ? -6.039 16.838 -48.464 1.00 81.53 358 LEU B O 1
ATOM 3747 N N . GLY B 1 264 ? -3.944 17.386 -49.058 1.00 29.61 359 GLY B N 1
ATOM 3748 C CA . GLY B 1 264 ? -3.583 16.017 -49.379 1.00 30.52 359 GLY B CA 1
ATOM 3749 C C . GLY B 1 264 ? -2.965 15.244 -48.223 1.00 43.05 359 GLY B C 1
ATOM 3750 O O . GLY B 1 264 ? -3.184 15.542 -47.047 1.00 54.17 359 GLY B O 1
ATOM 3751 N N . PRO B 1 265 ? -2.162 14.239 -48.550 1.00 27.35 360 PRO B N 1
ATOM 3752 C CA . PRO B 1 265 ? -1.577 13.402 -47.503 1.00 34.90 360 PRO B CA 1
ATOM 3753 C C . PRO B 1 265 ? -0.474 14.147 -46.777 1.00 51.62 360 PRO B C 1
ATOM 3754 O O . PRO B 1 265 ? -0.303 13.977 -45.566 1.00 49.65 360 PRO B O 1
ATOM 3758 N N . LEU B 1 266 ? 0.260 14.973 -47.516 1.00 55.70 361 LEU B N 1
ATOM 3759 C CA . LEU B 1 266 ? 1.321 15.773 -46.926 1.00 49.89 361 LEU B CA 1
ATOM 3760 C C . LEU B 1 266 ? 0.739 16.631 -45.808 1.00 60.21 361 LEU B C 1
ATOM 3761 O O . LEU B 1 266 ? 1.393 16.891 -44.793 1.00 67.07 361 LEU B O 1
ATOM 3766 N N . ASP B 1 267 ? -0.507 17.054 -45.987 1.00 44.95 362 ASP B N 1
ATOM 3767 C CA . ASP B 1 267 ? -1.167 17.853 -44.967 1.00 41.28 362 ASP B CA 1
ATOM 3768 C C . ASP B 1 267 ? -2.223 17.097 -44.166 1.00 58.35 362 ASP B C 1
ATOM 3769 O O . ASP B 1 267 ? -3.064 17.708 -43.497 1.00 41.61 362 ASP B O 1
ATOM 3774 N N . GLY B 1 268 ? -2.170 15.768 -44.238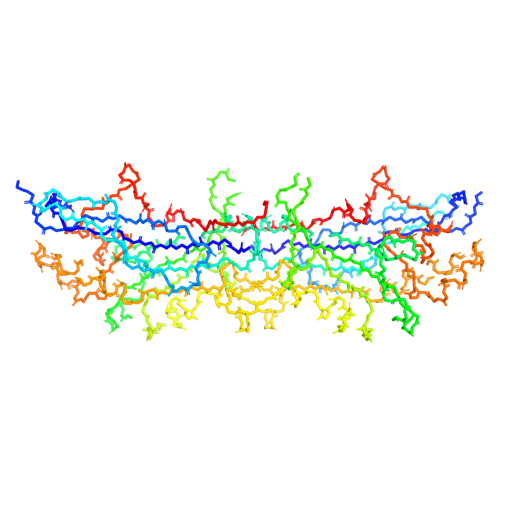 1.00 63.85 363 GLY B N 1
ATOM 3775 C CA . GLY B 1 268 ? -2.916 14.929 -43.320 1.00 59.74 363 GLY B CA 1
ATOM 3776 C C . GLY B 1 268 ? -4.267 14.479 -43.823 1.00 47.17 363 GLY B C 1
ATOM 3777 O O . GLY B 1 268 ? -5.136 14.132 -43.034 1.00 56.30 363 GLY B O 1
ATOM 3778 N N . GLY B 1 269 ? -4.441 14.484 -45.139 1.00 36.04 364 GLY B N 1
ATOM 3779 C CA . GLY B 1 269 ? -5.679 14.057 -45.748 1.00 18.64 364 GLY B CA 1
ATOM 3780 C C . GLY B 1 269 ? -5.535 12.720 -46.465 1.00 22.18 364 GLY B C 1
ATOM 3781 O O . GLY B 1 269 ? -4.487 12.077 -46.449 1.00 21.99 364 GLY B O 1
ATOM 3782 N N . ILE B 1 270 ? -6.625 12.309 -47.088 1.00 17.80 365 ILE B N 1
ATOM 3783 C CA . ILE B 1 270 ? -6.674 11.150 -47.928 1.00 18.96 365 ILE B CA 1
ATOM 3784 C C . ILE B 1 270 ? -7.167 11.577 -49.291 1.00 28.70 365 ILE B C 1
ATOM 3785 O O . ILE B 1 270 ? -8.210 12.209 -49.397 1.00 31.68 365 ILE B O 1
ATOM 3790 N N . THR B 1 271 ? -6.438 11.231 -50.340 1.00 38.37 366 THR B N 1
ATOM 3791 C CA . THR B 1 271 ? -6.906 11.534 -51.682 1.00 27.40 366 THR B CA 1
ATOM 3792 C C . THR B 1 271 ? -7.808 10.419 -52.192 1.00 35.86 366 THR B C 1
ATOM 3793 O O . THR B 1 271 ? -7.320 9.411 -52.683 1.00 58.43 366 THR B O 1
ATOM 3797 N N . LEU B 1 272 ? -9.107 10.553 -52.075 1.00 38.09 367 LEU B N 1
ATOM 3798 C CA . LEU B 1 272 ? -9.966 9.668 -52.800 1.00 23.91 367 LEU B CA 1
ATOM 3799 C C . LEU B 1 272 ? -9.627 9.756 -54.289 1.00 25.28 367 LEU B C 1
ATOM 3800 O O . LEU B 1 272 ? -8.687 10.378 -54.679 1.00 33.95 367 LEU B O 1
ATOM 3805 N N . GLY B 1 273 ? -10.334 8.984 -55.067 1.00 21.30 368 GLY B N 1
ATOM 3806 C CA . GLY B 1 273 ? -10.693 9.138 -56.464 1.00 25.64 368 GLY B CA 1
ATOM 3807 C C . GLY B 1 273 ? -10.588 7.689 -56.918 1.00 37.45 368 GLY B C 1
ATOM 3808 O O . GLY B 1 273 ? -10.668 6.775 -56.095 1.00 29.85 368 GLY B O 1
ATOM 3809 N N . LYS B 1 274 ? -10.411 7.495 -58.229 1.00 46.27 369 LYS B N 1
ATOM 3810 C CA . LYS B 1 274 ? -10.329 6.173 -58.866 1.00 38.43 369 LYS B CA 1
ATOM 3811 C C . LYS B 1 274 ? -9.192 5.313 -58.328 1.00 38.60 369 LYS B C 1
ATOM 3812 O O . LYS B 1 274 ? -9.286 4.084 -58.318 1.00 31.09 369 LYS B O 1
ATOM 3818 N N . ASP B 1 275 ? -8.121 5.957 -57.879 1.00 30.03 370 ASP B N 1
ATOM 3819 C CA . ASP B 1 275 ? -7.004 5.226 -57.305 1.00 22.33 370 ASP B CA 1
ATOM 3820 C C . ASP B 1 275 ? -6.821 5.500 -55.828 1.00 17.64 370 ASP B C 1
ATOM 3821 O O . ASP B 1 275 ? -5.745 5.297 -55.296 1.00 34.07 370 ASP B O 1
ATOM 3826 N N . GLY B 1 276 ? -7.856 5.992 -55.164 1.00 33.27 371 GLY B N 1
ATOM 3827 C CA . GLY B 1 276 ? -7.761 6.283 -53.745 1.00 28.19 371 GLY B CA 1
ATOM 3828 C C . GLY B 1 276 ? -8.259 5.083 -52.950 1.00 52.57 371 GLY B C 1
ATOM 3829 O O . GLY B 1 276 ? -9.460 4.890 -52.777 1.00 52.35 371 GLY B O 1
ATOM 3830 N N . ASN B 1 277 ? -7.327 4.260 -52.482 1.00 41.25 372 ASN B N 1
ATOM 3831 C CA . ASN B 1 277 ? -7.655 3.085 -51.704 1.00 34.68 372 ASN B CA 1
ATOM 3832 C C . ASN B 1 277 ? -7.940 3.436 -50.250 1.00 28.41 372 ASN B C 1
ATOM 3833 O O . ASN B 1 277 ? -7.102 3.999 -49.577 1.00 22.76 372 ASN B O 1
ATOM 3838 N N . ILE B 1 278 ? -9.109 3.070 -49.749 1.00 28.63 373 ILE B N 1
ATOM 3839 C CA . ILE B 1 278 ? -9.386 3.261 -48.335 1.00 46.81 373 ILE B CA 1
ATOM 3840 C C . ILE B 1 278 ? -9.913 1.967 -47.718 1.00 28.68 373 ILE B C 1
ATOM 3841 O O . ILE B 1 278 ? -10.819 1.355 -48.250 1.00 28.23 373 ILE B O 1
ATOM 3846 N N . TYR B 1 279 ? -9.346 1.572 -46.584 1.00 37.67 374 TYR B N 1
ATOM 3847 C CA . TYR B 1 279 ? -9.608 0.263 -45.993 1.00 21.15 374 TYR B CA 1
ATOM 3848 C C . TYR B 1 279 ? -10.332 0.358 -44.684 1.00 21.35 374 TYR B C 1
ATOM 3849 O O . TYR B 1 279 ? -10.060 1.267 -43.881 1.00 42.65 374 TYR B O 1
ATOM 3858 N N . ALA B 1 280 ? -11.272 -0.553 -44.471 1.00 21.54 375 ALA B N 1
ATOM 3859 C CA . ALA B 1 280 ? -11.820 -0.752 -43.147 1.00 22.14 375 ALA B CA 1
ATOM 3860 C C . ALA B 1 280 ? -10.694 -1.112 -42.167 1.00 32.47 375 ALA B C 1
ATOM 3861 O O . ALA B 1 280 ? -9.613 -1.563 -42.568 1.00 41.58 375 ALA B O 1
ATOM 3863 N N . SER B 1 281 ? -10.949 -0.892 -40.880 1.00 31.91 376 SER B N 1
ATOM 3864 C CA . SER B 1 281 ? -9.932 -1.040 -39.858 1.00 25.44 376 SER B CA 1
ATOM 3865 C C . SER B 1 281 ? -10.625 -1.519 -38.598 1.00 46.90 376 SER B C 1
ATOM 3866 O O . SER B 1 281 ? -11.848 -1.693 -38.583 1.00 25.83 376 SER B O 1
ATOM 3869 N N . GLY B 1 282 ? -9.847 -1.735 -37.543 1.00 28.68 377 GLY B N 1
ATOM 3870 C CA . GLY B 1 282 ? -10.415 -2.028 -36.245 1.00 34.21 377 GLY B CA 1
ATOM 3871 C C . GLY B 1 282 ? -10.752 -3.485 -36.003 1.00 60.36 377 GLY B C 1
ATOM 3872 O O . GLY B 1 282 ? -11.318 -3.823 -34.962 1.00 73.42 377 GLY B O 1
ATOM 3873 N N . GLY B 1 283 ? -10.410 -4.347 -36.957 1.00 61.25 378 GLY B N 1
ATOM 3874 C CA . GLY B 1 283 ? -10.664 -5.768 -36.814 1.00 67.61 378 GLY B CA 1
ATOM 3875 C C . GLY B 1 283 ? -9.961 -6.304 -35.584 1.00 96.51 378 GLY B C 1
ATOM 3876 O O . GLY B 1 283 ? -8.797 -5.979 -35.339 1.00 107.20 378 GLY B O 1
ATOM 3877 N N . THR B 1 284 ? -10.656 -7.101 -34.785 1.00 105.03 379 THR B N 1
ATOM 3878 C CA . THR B 1 284 ? -10.002 -7.747 -33.666 1.00 97.80 379 THR B CA 1
ATOM 3879 C C . THR B 1 284 ? -10.040 -9.209 -33.894 1.00 96.47 379 THR B C 1
ATOM 3880 O O . THR B 1 284 ? -11.019 -9.715 -34.391 1.00 106.25 379 THR B O 1
ATOM 3884 N N . ASP B 1 285 ? -8.953 -9.865 -33.504 1.00 106.93 380 ASP B N 1
ATOM 3885 C CA . ASP B 1 285 ? -8.748 -11.318 -33.628 1.00 109.22 380 ASP B CA 1
ATOM 3886 C C . ASP B 1 285 ? -7.818 -11.707 -34.781 1.00 83.88 380 ASP B C 1
ATOM 3887 O O . ASP B 1 285 ? -8.243 -11.904 -35.898 1.00 73.19 380 ASP B O 1
ATOM 3892 N N . GLY B 1 286 ? -6.537 -11.794 -34.471 1.00 79.19 381 GLY B N 1
ATOM 3893 C CA . GLY B 1 286 ? -5.519 -12.097 -35.445 1.00 86.86 381 GLY B CA 1
ATOM 3894 C C . GLY B 1 286 ? -5.916 -11.742 -36.862 1.00 104.78 381 GLY B C 1
ATOM 3895 O O . GLY B 1 286 ? -5.162 -11.981 -37.807 1.00 112.63 381 GLY B O 1
#